Protein AF-A0A955UIT3-F1 (afdb_monomer)

Mean predicted aligned error: 14.98 Å

pLDDT: mean 85.47, std 18.58, range [24.91, 98.5]

Radius of gyration: 27.21 Å; Cα contacts (8 Å, |Δi|>4): 1061; chains: 1; bounding box: 84×88×67 Å

Nearest PDB structures (foldseek):
  2w7s-assembly4_D  TM=6.596E-01  e=2.887E-06  Staphylococcus aureus
  8dk8-assembly1_B  TM=4.999E-01  e=4.054E-04  Severe acute respiratory syndrome coronavirus 2
  7d3c-assembly1_B  TM=5.527E-01  e=1.127E-03  Middle East respiratory syndrome-related coronavirus
  8jop-assembly1_A-2  TM=5.205E-01  e=1.880E-03  Severe acute respiratory syndrome coronavirus 2
  4wme-assembly2_C  TM=5.350E-01  e=2.799E-03  Middle East respiratory syndrome-related coronavirus

Foldseek 3Di:
DDDDDDDDDDDDDDDDDPDDDADDDDDWDFAAKWWDADLPLDIWWALDPPPDDPLVVQVVQQWKDWPLETWGAAAFFKIKFFQNVDDDQPTWIAGCGHQQHGIWGFDDKDADPQARIMMTGTDGTGPDGFAADLDPPQAQFKWKWKAFAFYFDAFDDDPNHTFFTAGDGGPRRMTIAIFHFNAAGPRQKIKGWDASPTDRGHMAHHRHHGNIFIWGADPVRNIHTFFTFTHKFDFWAQDPVLDGDQDTGDTAGNACASIWGDGPPDTDHHHHDPHGPTIMTMGNGCNSCVVVVCVVPVRDDPQVQPQPDRLSRALQSQFRDVVSAQQAAQAPGRDGPSHHLLQRACNQLSRNYNYLLSLVLLACVQVVHDNPRSRRVQSQDFQQPPDRHNVSSVQSHCRNVVHRDPRGHRNGPRRDD

Solvent-accessible surface area (backbone atoms only — not comparable to full-atom values): 22171 Å² total; per-residue (Å²): 143,83,83,84,83,81,81,82,82,78,83,77,80,81,75,84,77,86,71,82,80,87,78,74,86,87,83,90,53,75,36,24,13,44,24,46,41,93,83,53,97,55,62,41,65,48,63,63,77,81,90,56,54,73,65,52,45,53,57,57,36,43,56,27,37,38,87,78,28,26,18,35,33,59,44,52,44,35,32,40,28,39,41,84,76,64,87,55,77,84,46,48,43,33,29,95,46,54,80,52,56,46,73,32,47,44,76,49,72,48,73,46,95,71,46,47,45,21,43,34,33,42,55,72,71,45,73,60,53,47,49,70,25,62,65,90,69,57,65,70,37,62,26,46,36,37,27,22,22,7,46,59,65,45,80,37,64,53,102,83,42,81,30,37,30,24,41,36,72,51,81,68,54,56,31,55,23,28,31,49,27,74,38,73,52,92,56,45,26,35,30,24,51,29,51,87,84,55,50,82,40,18,32,43,35,23,50,34,8,34,6,12,43,26,32,30,63,50,99,86,64,52,66,17,38,41,24,29,28,43,31,38,61,62,36,33,24,58,43,103,83,62,45,79,69,72,68,65,44,65,53,37,26,29,24,48,46,56,33,25,40,39,57,81,97,68,55,42,76,35,71,70,56,103,59,72,46,52,28,36,29,30,20,32,28,31,31,80,39,36,80,54,50,51,70,71,47,74,66,72,59,50,38,75,57,66,53,82,51,33,45,93,79,38,44,32,59,52,34,66,60,72,74,69,52,46,49,5,32,78,9,97,38,73,58,63,73,71,50,13,31,72,17,32,41,32,22,18,60,61,73,18,40,22,20,65,65,27,18,50,31,40,41,24,48,61,67,76,39,93,38,96,56,60,68,33,74,51,11,34,22,18,64,57,84,87,60,67,28,63,62,28,24,46,42,36,42,35,29,38,70,78,48,64,45,96,60,52,47,72,49,4,63,21,54,41,136

Secondary structure (DSSP, 8-state):
--PPPPPPPP------------------------EE-TTSS-EE-B-S-TT--HHHHHHHHT-EEETTEEEEE-SSSEEEEEGGG---TT-EEEESSSTT-EEEEEEEEEE-TTSSEEEEEEES--S--PPB--SS--TTSEEEEEE-SPPEEEEEEETTEEEEEEE----S--EEEEEEEEEEETTTEEEEE--TT--TTEE--TTT-TT-EEEEE-TT--EEEEEEEEEES--EE--TTSS--S--B-EEES--TTSEESSTTS-EE----SS----EEEEEESGGGHHHHHHHS------SSSSSS-TTT-S-TTS--SS-----EESS--S--SS-TTT-TT--SSSSEESHHHHHHHHHHTTT---TT---GGGG-SSSSSS--TTHHHHHHHHTTT---TT-SS-STTS--

Sequence (417 aa):
MRRIPSIPKARRRSAAAIGLIAIGLTCSLPSTAILQTDGSPAAARVTTTSGLSTSELEAYELQGRFRGFLGTPIDPTHFLTAQHVGISASDTISFSQGPNLGTYAILGWYDDPGSDLRIVEIDGTFSAWAALNAAPDEIGKVATIFGRGGSPSGPVSVGGELKGWTAAAPDGAISWGRNVIAGTSSGNQIYARFERNGLPTEAGLSNGDSGGAWFVEDALGVTRLAGLSFSVTGPFQFDASGNPDGNVFRAVLYDIGGLWFGYPGNEIFIPENPVDVNGVGIASRVSDRIAWIESVVPISATDLDGDGIPDDQDNCPFVANASQSDNGGLGFTTLPDGIGDACQCGDVTGEGQVNDTDAAFIKRWALGLPAPLFLVPNNCDVSGEGVCNGTDGTLIRHAAAGAPPILFGQYCRNATP

Structure (mmCIF, N/CA/C/O backbone):
data_AF-A0A955UIT3-F1
#
_entry.id   AF-A0A955UIT3-F1
#
loop_
_atom_site.group_PDB
_atom_site.id
_atom_site.type_symbol
_atom_site.label_atom_id
_atom_site.label_alt_id
_atom_site.label_comp_id
_atom_site.label_asym_id
_atom_site.label_entity_id
_atom_site.label_seq_id
_atom_site.pdbx_PDB_ins_code
_atom_site.Cartn_x
_atom_site.Cartn_y
_atom_site.Cartn_z
_atom_site.occupancy
_atom_site.B_iso_or_equiv
_atom_site.auth_seq_id
_atom_site.auth_comp_id
_atom_site.auth_asym_id
_atom_site.auth_atom_id
_atom_site.pdbx_PDB_model_num
ATOM 1 N N . MET A 1 1 ? 44.107 -68.418 -11.282 1.00 45.81 1 MET A N 1
ATOM 2 C CA . MET A 1 1 ? 43.315 -67.437 -12.063 1.00 45.81 1 MET A CA 1
ATOM 3 C C . MET A 1 1 ? 41.845 -67.548 -11.681 1.00 45.81 1 MET A C 1
ATOM 5 O O . MET A 1 1 ? 41.354 -68.668 -11.671 1.00 45.81 1 MET A O 1
ATOM 9 N N . ARG A 1 2 ? 41.156 -66.428 -11.425 1.00 31.23 2 ARG A N 1
ATOM 10 C CA . ARG A 1 2 ? 39.708 -66.197 -11.652 1.00 31.23 2 ARG A CA 1
ATOM 11 C C . ARG A 1 2 ? 39.436 -64.719 -11.338 1.00 31.23 2 ARG A C 1
ATOM 13 O O . ARG A 1 2 ? 39.629 -64.304 -10.203 1.00 31.23 2 ARG A O 1
ATOM 20 N N . ARG A 1 3 ? 39.092 -63.909 -12.347 1.00 31.58 3 ARG A N 1
ATOM 21 C CA . ARG A 1 3 ? 38.709 -62.497 -12.148 1.00 31.58 3 ARG A CA 1
ATOM 22 C C . ARG A 1 3 ? 37.230 -62.435 -11.765 1.00 31.58 3 ARG A C 1
ATOM 24 O O . ARG A 1 3 ? 36.428 -63.148 -12.362 1.00 31.58 3 ARG A O 1
ATOM 31 N N . ILE A 1 4 ? 36.883 -61.578 -10.809 1.00 35.53 4 ILE A N 1
ATOM 32 C CA . ILE A 1 4 ? 35.488 -61.261 -10.476 1.00 35.53 4 ILE A CA 1
ATOM 33 C C . ILE A 1 4 ? 34.957 -60.289 -11.553 1.00 35.53 4 ILE A C 1
ATOM 35 O O . ILE A 1 4 ? 35.655 -59.317 -11.852 1.00 35.53 4 ILE A O 1
ATOM 39 N N . PRO A 1 5 ? 33.779 -60.520 -12.167 1.00 34.69 5 PRO A N 1
ATOM 40 C CA . PRO A 1 5 ? 33.203 -59.588 -13.140 1.00 34.69 5 PRO A CA 1
ATOM 41 C C . PRO A 1 5 ? 32.730 -58.285 -12.479 1.00 34.69 5 PRO A C 1
ATOM 43 O O . PRO A 1 5 ? 32.080 -58.316 -11.437 1.00 34.69 5 PRO A O 1
ATOM 46 N N . SER A 1 6 ? 33.006 -57.135 -13.097 1.00 32.06 6 SER A N 1
ATOM 47 C CA . SER A 1 6 ? 32.504 -55.837 -12.629 1.00 32.06 6 SER A CA 1
ATOM 48 C C . SER A 1 6 ? 31.074 -55.576 -13.108 1.00 32.06 6 SER A C 1
ATOM 50 O O . SER A 1 6 ? 30.807 -55.622 -14.309 1.00 32.06 6 SER A O 1
ATOM 52 N N . ILE A 1 7 ? 30.179 -55.241 -12.177 1.00 34.66 7 ILE A N 1
ATOM 53 C CA . ILE A 1 7 ? 28.776 -54.898 -12.453 1.00 34.66 7 ILE A CA 1
ATOM 54 C C . ILE A 1 7 ? 28.701 -53.585 -13.267 1.00 34.66 7 ILE A C 1
ATOM 56 O O . ILE A 1 7 ? 29.354 -52.608 -12.885 1.00 34.66 7 ILE A O 1
ATOM 60 N N . PRO A 1 8 ? 27.904 -53.504 -14.352 1.00 31.45 8 PRO A N 1
ATOM 61 C CA . PRO A 1 8 ? 27.719 -52.258 -15.096 1.00 31.45 8 PRO A CA 1
ATOM 62 C C . PRO A 1 8 ? 26.999 -51.192 -14.257 1.00 31.45 8 PRO A C 1
ATOM 64 O O . PRO A 1 8 ? 25.908 -51.431 -13.739 1.00 31.45 8 PRO A O 1
ATOM 67 N N . LYS A 1 9 ? 27.562 -49.980 -14.164 1.00 30.00 9 LYS A N 1
ATOM 68 C CA . LYS A 1 9 ? 26.848 -48.831 -13.584 1.00 30.00 9 LYS A CA 1
ATOM 69 C C . LYS A 1 9 ? 25.725 -48.395 -14.529 1.00 30.00 9 LYS A C 1
ATOM 71 O O . LYS A 1 9 ? 25.992 -47.976 -15.654 1.00 30.00 9 LYS A O 1
ATOM 76 N N . ALA A 1 10 ? 24.479 -48.451 -14.062 1.00 30.36 10 ALA A N 1
ATOM 77 C CA . ALA A 1 10 ? 23.336 -47.939 -14.811 1.00 30.36 10 ALA A CA 1
ATOM 78 C C . ALA A 1 10 ? 23.467 -46.421 -15.042 1.00 30.36 10 ALA A C 1
ATOM 80 O O . ALA A 1 10 ? 23.695 -45.658 -14.101 1.00 30.36 10 ALA A O 1
ATOM 81 N N . ARG A 1 11 ? 23.286 -45.971 -16.291 1.00 30.61 11 ARG A N 1
ATOM 82 C CA . ARG A 1 11 ? 23.167 -44.541 -16.613 1.00 30.61 11 ARG A CA 1
ATOM 83 C C . ARG A 1 11 ? 21.851 -44.010 -16.038 1.00 30.61 11 ARG A C 1
ATOM 85 O O . ARG A 1 11 ? 20.801 -44.190 -16.653 1.00 30.61 11 ARG A O 1
ATOM 92 N N . ARG A 1 12 ? 21.900 -43.327 -14.889 1.00 30.67 12 ARG A N 1
ATOM 93 C CA . ARG A 1 12 ? 20.794 -42.451 -14.473 1.00 30.67 12 ARG A CA 1
ATOM 94 C C . ARG A 1 12 ? 20.631 -41.366 -15.541 1.00 30.67 12 ARG A C 1
ATOM 96 O O . ARG A 1 12 ? 21.596 -40.679 -15.864 1.00 30.67 12 ARG A O 1
ATOM 103 N N . ARG A 1 13 ? 19.426 -41.233 -16.098 1.00 28.75 13 ARG A N 1
ATOM 104 C CA . ARG A 1 13 ? 19.046 -40.045 -16.868 1.00 28.75 13 ARG A CA 1
ATOM 105 C C . ARG A 1 13 ? 18.849 -38.918 -15.859 1.00 28.75 13 ARG A C 1
ATOM 107 O O . ARG A 1 13 ? 17.966 -39.031 -15.013 1.00 28.75 13 ARG A O 1
ATOM 114 N N . SER A 1 14 ? 19.668 -37.875 -15.922 1.00 27.72 14 SER A N 1
ATOM 115 C CA . SER A 1 14 ? 19.418 -36.659 -15.149 1.00 27.72 14 SER A CA 1
ATOM 116 C C . SER A 1 14 ? 18.190 -35.968 -15.734 1.00 27.72 14 SER A C 1
ATOM 118 O O . SER A 1 14 ? 18.258 -35.438 -16.840 1.00 27.72 14 SER A O 1
ATOM 120 N N . ALA A 1 15 ? 17.070 -35.993 -15.013 1.00 27.03 15 ALA A N 1
ATOM 121 C CA . ALA A 1 15 ? 16.035 -34.993 -15.226 1.00 27.03 15 ALA A CA 1
ATOM 122 C C . ALA A 1 15 ? 16.621 -33.638 -14.808 1.00 27.03 15 ALA A C 1
ATOM 124 O O . ALA A 1 15 ? 17.244 -33.543 -13.748 1.00 27.03 15 ALA A O 1
ATOM 125 N N . ALA A 1 16 ? 16.471 -32.615 -15.647 1.00 26.30 16 ALA A N 1
ATOM 126 C CA . ALA A 1 16 ? 16.872 -31.264 -15.285 1.00 26.30 16 ALA A CA 1
ATOM 127 C C . ALA A 1 16 ? 15.879 -30.735 -14.243 1.00 26.30 16 ALA A C 1
ATOM 129 O O . ALA A 1 16 ? 14.728 -30.451 -14.569 1.00 26.30 16 ALA A O 1
ATOM 130 N N . ALA A 1 17 ? 16.310 -30.648 -12.986 1.00 24.91 17 ALA A N 1
ATOM 131 C CA . ALA A 1 17 ? 15.559 -29.924 -11.974 1.00 24.91 17 ALA A CA 1
ATOM 132 C C . ALA A 1 17 ? 15.659 -28.428 -12.296 1.00 24.91 17 ALA A C 1
ATOM 134 O O . ALA A 1 17 ? 16.761 -27.878 -12.323 1.00 24.91 17 ALA A O 1
ATOM 135 N N . ILE A 1 18 ? 14.519 -27.789 -12.556 1.00 30.27 18 ILE A N 1
ATOM 136 C CA . ILE A 1 18 ? 14.430 -26.334 -12.685 1.00 30.27 18 ILE A CA 1
ATOM 137 C C . ILE A 1 18 ? 14.607 -25.770 -11.274 1.00 30.27 18 ILE A C 1
ATOM 139 O O . ILE A 1 18 ? 13.685 -25.799 -10.463 1.00 30.27 18 ILE A O 1
ATOM 143 N N . GLY A 1 19 ? 15.828 -25.352 -10.949 1.00 25.50 19 GLY A N 1
ATOM 144 C CA . GLY A 1 19 ? 16.129 -24.728 -9.668 1.00 25.50 19 GLY A CA 1
ATOM 145 C C . GLY A 1 19 ? 15.655 -23.281 -9.662 1.00 25.50 19 GLY A C 1
ATOM 146 O O . GLY A 1 19 ? 16.046 -22.514 -10.539 1.00 25.50 19 GLY A O 1
ATOM 147 N N . LEU A 1 20 ? 14.862 -22.897 -8.657 1.00 29.73 20 LEU A N 1
ATOM 148 C CA . LEU A 1 20 ? 14.665 -21.485 -8.339 1.00 29.73 20 LEU A CA 1
ATOM 149 C C . LEU A 1 20 ? 16.032 -20.895 -7.974 1.00 29.73 20 LEU A C 1
ATOM 151 O O . LEU A 1 20 ? 16.662 -21.331 -7.008 1.00 29.73 20 LEU A O 1
ATOM 155 N N . ILE A 1 21 ? 16.493 -19.913 -8.746 1.00 31.11 21 ILE A N 1
ATOM 156 C CA . ILE A 1 21 ? 17.706 -19.166 -8.422 1.00 31.11 21 ILE A CA 1
ATOM 157 C C . ILE A 1 21 ? 17.301 -18.041 -7.470 1.00 31.11 21 ILE A C 1
ATOM 159 O O . ILE A 1 21 ? 16.794 -17.008 -7.898 1.00 31.11 21 ILE A O 1
ATOM 163 N N . ALA A 1 22 ? 17.522 -18.243 -6.172 1.00 32.34 22 ALA A N 1
ATOM 164 C CA . ALA A 1 22 ? 17.481 -17.150 -5.209 1.00 32.34 22 ALA A CA 1
ATOM 165 C C . ALA A 1 22 ? 18.690 -16.232 -5.457 1.00 32.34 22 ALA A C 1
ATOM 167 O O . ALA A 1 22 ? 19.835 -16.670 -5.327 1.00 32.34 22 ALA A O 1
ATOM 168 N N . ILE A 1 23 ? 18.438 -14.976 -5.831 1.00 38.25 23 ILE A N 1
ATOM 169 C CA . ILE A 1 23 ? 19.470 -13.958 -6.064 1.00 38.25 23 ILE A CA 1
ATOM 170 C C . ILE A 1 23 ? 19.382 -12.927 -4.941 1.00 38.25 23 ILE A C 1
ATOM 172 O O . ILE A 1 23 ? 18.354 -12.281 -4.761 1.00 38.25 23 ILE A O 1
ATOM 176 N N . GLY A 1 24 ? 20.466 -12.791 -4.178 1.00 27.88 24 GLY A N 1
ATOM 177 C CA . GLY A 1 24 ? 20.581 -11.783 -3.130 1.00 27.88 24 GLY A CA 1
ATOM 178 C C . GLY A 1 24 ? 21.009 -10.409 -3.656 1.00 27.88 24 GLY A C 1
ATOM 179 O O . GLY A 1 24 ? 21.636 -10.297 -4.706 1.00 27.88 24 GLY A O 1
ATOM 180 N N . LEU A 1 25 ? 20.675 -9.396 -2.853 1.00 36.09 25 LEU A N 1
ATOM 181 C CA . LEU A 1 25 ? 21.198 -8.022 -2.769 1.00 36.09 25 LEU A CA 1
ATOM 182 C C . LEU A 1 25 ? 22.601 -7.787 -3.402 1.00 36.09 25 LEU A C 1
ATOM 184 O O . LEU A 1 25 ? 23.486 -8.626 -3.269 1.00 36.09 25 LEU A O 1
ATOM 188 N N . THR A 1 26 ? 22.923 -6.634 -4.011 1.00 32.22 26 THR A N 1
ATOM 189 C CA . THR A 1 26 ? 22.375 -5.266 -3.833 1.00 32.22 26 THR A CA 1
ATOM 190 C C . THR A 1 26 ? 22.353 -4.425 -5.125 1.00 32.22 26 THR A C 1
ATOM 192 O O . THR A 1 26 ? 23.391 -4.295 -5.772 1.00 32.22 26 THR A O 1
ATOM 195 N N . CYS A 1 27 ? 21.257 -3.696 -5.383 1.00 30.47 27 CYS A N 1
ATOM 196 C CA . CYS A 1 27 ? 21.282 -2.290 -5.838 1.00 30.47 27 CYS A CA 1
ATOM 197 C C . CYS A 1 27 ? 19.869 -1.681 -5.707 1.00 30.47 27 CYS A C 1
ATOM 199 O O . CYS A 1 27 ? 19.047 -1.810 -6.612 1.00 30.47 27 CYS A O 1
ATOM 201 N N . SER A 1 28 ? 19.556 -1.070 -4.562 1.00 38.94 28 SER A N 1
ATOM 202 C CA . SER A 1 28 ? 18.272 -0.398 -4.336 1.00 38.94 28 SER A CA 1
ATOM 203 C C . SER A 1 28 ? 18.247 0.971 -5.019 1.00 38.94 28 SER A C 1
ATOM 205 O O . SER A 1 28 ? 18.964 1.897 -4.649 1.00 38.94 28 SER A O 1
ATOM 207 N N . LEU A 1 29 ? 17.397 1.089 -6.031 1.00 41.16 29 LEU A N 1
ATOM 208 C CA . LEU A 1 29 ? 17.041 2.328 -6.714 1.00 41.16 29 LEU A CA 1
ATOM 209 C C . LEU A 1 29 ? 15.516 2.336 -6.873 1.00 41.16 29 LEU A C 1
ATOM 211 O O . LEU A 1 29 ? 14.935 1.249 -6.908 1.00 41.16 29 LEU A O 1
ATOM 215 N N . PRO A 1 30 ? 14.873 3.513 -7.009 1.00 32.91 30 PRO A N 1
ATOM 216 C CA . PRO A 1 30 ? 13.426 3.596 -7.192 1.00 32.91 30 PRO A CA 1
ATOM 217 C C . PRO A 1 30 ? 12.943 2.618 -8.270 1.00 32.91 30 PRO A C 1
ATOM 219 O O . PRO A 1 30 ? 13.617 2.445 -9.285 1.00 32.91 30 PRO A O 1
ATOM 222 N N . SER A 1 31 ? 11.802 1.985 -7.999 1.00 30.28 31 SER A N 1
ATOM 223 C CA . SER A 1 31 ? 11.052 0.935 -8.727 1.00 30.28 31 SER A CA 1
ATOM 224 C C . SER A 1 31 ? 10.726 1.234 -10.228 1.00 30.28 31 SER A C 1
ATOM 226 O O . SER A 1 31 ? 11.572 1.716 -10.977 1.00 30.28 31 SER A O 1
ATOM 228 N N . THR A 1 32 ? 9.476 1.043 -10.681 1.00 39.91 32 THR A N 1
ATOM 229 C CA . THR A 1 32 ? 8.686 2.051 -11.436 1.00 39.91 32 THR A CA 1
ATOM 230 C C . THR A 1 32 ? 7.375 1.256 -12.010 1.00 39.91 32 THR A C 1
ATOM 232 O O . THR A 1 32 ? 7.246 0.100 -11.616 1.00 39.91 32 THR A O 1
ATOM 235 N N . ALA A 1 33 ? 6.455 1.691 -12.950 1.00 32.81 33 ALA A N 1
ATOM 236 C CA . ALA A 1 33 ? 5.112 1.157 -13.508 1.00 32.81 33 ALA A CA 1
ATOM 237 C C . ALA A 1 33 ? 4.796 1.589 -14.946 1.00 32.81 33 ALA A C 1
ATOM 239 O O . ALA A 1 33 ? 5.217 2.668 -15.357 1.00 32.81 33 ALA A O 1
ATOM 240 N N . ILE A 1 34 ? 3.820 0.859 -15.529 1.00 35.78 34 ILE A N 1
ATOM 241 C CA . ILE A 1 34 ? 2.731 1.264 -16.443 1.00 35.78 34 ILE A CA 1
ATOM 242 C C . ILE A 1 34 ? 1.430 0.489 -16.070 1.00 35.78 34 ILE A C 1
ATOM 244 O O . ILE A 1 34 ? 1.558 -0.495 -15.345 1.00 35.78 34 ILE A O 1
ATOM 248 N N . LEU A 1 35 ? 0.218 0.892 -16.512 1.00 43.88 35 LEU A N 1
ATOM 249 C CA . LEU A 1 35 ? -1.001 0.049 -16.440 1.00 43.88 35 LEU A CA 1
ATOM 250 C C . LEU A 1 35 ? -1.435 -0.485 -17.817 1.00 43.88 35 LEU A C 1
ATOM 252 O O . LEU A 1 35 ? -1.287 0.222 -18.816 1.00 43.88 35 LEU A O 1
ATOM 256 N N . GLN A 1 36 ? -2.078 -1.658 -17.866 1.00 31.53 36 GLN A N 1
ATOM 257 C CA . GLN A 1 36 ? -2.800 -2.155 -19.052 1.00 31.53 36 GLN A CA 1
ATOM 258 C C . GLN A 1 36 ? -4.328 -2.099 -18.844 1.00 31.53 36 GLN A C 1
ATOM 260 O O . GLN A 1 36 ? -4.830 -2.389 -17.758 1.00 31.53 36 GLN A O 1
ATOM 265 N N . THR A 1 37 ? -5.084 -1.751 -19.893 1.00 33.72 37 THR A N 1
ATOM 266 C CA . THR A 1 37 ? -6.559 -1.776 -19.898 1.00 33.72 37 THR A CA 1
ATOM 267 C C . THR A 1 37 ? -7.112 -2.733 -20.955 1.00 33.72 37 THR A C 1
ATOM 269 O O . THR A 1 37 ? -6.566 -2.833 -22.048 1.00 33.72 37 THR A O 1
ATOM 272 N N . ASP A 1 38 ? -8.203 -3.425 -20.605 1.00 33.69 38 ASP A N 1
ATOM 273 C CA . ASP A 1 38 ? -9.206 -4.088 -21.470 1.00 33.69 38 ASP A CA 1
ATOM 274 C C . ASP A 1 38 ? -8.770 -5.028 -22.622 1.00 33.69 38 ASP A C 1
ATOM 276 O O . ASP A 1 38 ? -9.618 -5.505 -23.376 1.00 33.69 38 ASP A O 1
ATOM 280 N N . GLY A 1 39 ? -7.487 -5.378 -22.733 1.00 39.22 39 GLY A N 1
ATOM 281 C CA . GLY A 1 39 ? -6.974 -6.233 -23.814 1.00 39.22 39 GLY A CA 1
ATOM 282 C C . GLY A 1 39 ? -6.672 -5.471 -25.110 1.00 39.22 39 GLY A C 1
ATOM 283 O O . GLY A 1 39 ? -6.222 -6.069 -26.090 1.00 39.22 39 GLY A O 1
ATOM 284 N N . SER A 1 40 ? -6.850 -4.149 -25.115 1.00 31.28 40 SER A N 1
ATOM 285 C CA . SER A 1 40 ? -6.264 -3.262 -26.117 1.00 31.28 40 SER A CA 1
ATOM 286 C C . SER A 1 40 ? -4.762 -3.062 -25.838 1.00 31.28 40 SER A C 1
ATOM 288 O O . SER A 1 40 ? -4.367 -2.946 -24.679 1.00 31.28 40 SER A O 1
ATOM 290 N N . PRO A 1 41 ? -3.890 -2.906 -26.856 1.00 44.88 41 PRO A N 1
ATOM 291 C CA . PRO A 1 41 ? -2.457 -2.625 -26.663 1.00 44.88 41 PRO A CA 1
ATOM 292 C C . PRO A 1 41 ? -2.179 -1.162 -26.244 1.00 44.88 41 PRO A C 1
ATOM 294 O O . PRO A 1 41 ? -1.123 -0.603 -26.546 1.00 44.88 41 PRO A O 1
ATOM 297 N N . ALA A 1 42 ? -3.143 -0.521 -25.583 1.00 51.88 42 ALA A N 1
ATOM 298 C CA . ALA A 1 42 ? -3.089 0.853 -25.117 1.00 51.88 42 ALA A CA 1
ATOM 299 C C . ALA A 1 42 ? -2.829 0.858 -23.609 1.00 51.88 42 ALA A C 1
ATOM 301 O O . ALA A 1 42 ? -3.745 0.761 -22.798 1.00 51.88 42 ALA A O 1
ATOM 302 N N . ALA A 1 43 ? -1.558 0.969 -23.240 1.00 65.50 43 ALA A N 1
ATOM 303 C CA . ALA A 1 43 ? -1.179 1.215 -21.863 1.00 65.50 43 ALA A CA 1
ATOM 304 C C . ALA A 1 43 ? -1.662 2.593 -21.383 1.00 65.50 43 ALA A C 1
ATOM 306 O O . ALA A 1 43 ? -1.530 3.594 -22.094 1.00 65.50 43 ALA A O 1
ATOM 307 N N . ALA A 1 44 ? -2.158 2.653 -20.150 1.00 73.12 44 ALA A N 1
ATOM 308 C CA . ALA A 1 44 ? -2.697 3.856 -19.527 1.00 73.12 44 ALA A CA 1
ATOM 309 C C . ALA A 1 44 ? -2.051 4.120 -18.155 1.00 73.12 44 ALA A C 1
ATOM 311 O O . ALA A 1 44 ? -1.300 3.306 -17.621 1.00 73.12 44 ALA A O 1
ATOM 312 N N . ARG A 1 45 ? -2.356 5.281 -17.570 1.00 86.44 45 ARG A N 1
ATOM 313 C CA . ARG A 1 45 ? -2.132 5.570 -16.149 1.00 86.44 45 ARG A CA 1
ATOM 314 C C . ARG A 1 45 ? -3.390 6.232 -15.596 1.00 86.44 45 ARG A C 1
ATOM 316 O O . ARG A 1 45 ? -3.764 7.311 -16.048 1.00 86.44 45 ARG A O 1
ATOM 323 N N . VAL A 1 46 ? -4.049 5.571 -14.650 1.00 89.56 46 VAL A N 1
ATOM 324 C CA . VAL A 1 46 ? -5.293 6.038 -14.038 1.00 89.56 46 VAL A CA 1
ATOM 325 C C . VAL A 1 46 ? -4.943 6.941 -12.863 1.00 89.56 46 VAL A C 1
ATOM 327 O O . VAL A 1 46 ? -4.419 6.488 -11.851 1.00 89.56 46 VAL A O 1
ATOM 330 N N . THR A 1 47 ? -5.218 8.234 -13.027 1.00 91.50 47 THR A N 1
ATOM 331 C CA . THR A 1 47 ? -5.082 9.281 -11.997 1.00 91.50 47 THR A CA 1
ATOM 332 C C . THR A 1 47 ? -6.438 9.766 -11.471 1.00 91.50 47 THR A C 1
ATOM 334 O O . THR A 1 47 ? -6.513 10.640 -10.612 1.00 91.50 47 THR A O 1
ATOM 337 N N . THR A 1 48 ? -7.535 9.210 -11.992 1.00 91.69 48 THR A N 1
ATOM 338 C CA . THR A 1 48 ? -8.901 9.458 -11.525 1.00 91.69 48 THR A CA 1
ATOM 339 C C . THR A 1 48 ? -9.280 8.455 -10.445 1.00 91.69 48 THR A C 1
ATOM 341 O O . THR A 1 48 ? -9.065 7.261 -10.621 1.00 91.69 48 THR A O 1
ATOM 344 N N . THR A 1 49 ? -9.964 8.896 -9.395 1.00 93.00 49 THR A N 1
ATOM 345 C CA . THR A 1 49 ? -10.512 8.021 -8.342 1.00 93.00 49 THR A CA 1
ATOM 346 C C . THR A 1 49 ? -11.725 7.181 -8.782 1.00 93.00 49 THR A C 1
ATOM 348 O O . THR A 1 49 ? -12.209 6.338 -8.033 1.00 93.00 49 THR A O 1
ATOM 351 N N . SER A 1 50 ? -12.230 7.376 -10.005 1.00 92.62 50 SER A N 1
ATOM 352 C CA . SER A 1 50 ? -13.322 6.572 -10.565 1.00 92.62 50 SER A CA 1
ATOM 353 C C . SER A 1 50 ? -12.874 5.125 -10.792 1.00 92.62 50 SER A C 1
ATOM 355 O O . SER A 1 50 ? -11.917 4.889 -11.526 1.00 92.62 50 SER A O 1
ATOM 357 N N . GLY A 1 51 ? -13.579 4.170 -10.179 1.00 89.62 51 GLY A N 1
ATOM 358 C CA . GLY A 1 51 ? -13.237 2.743 -10.219 1.00 89.62 51 GLY A CA 1
ATOM 359 C C . GLY A 1 51 ? -12.597 2.199 -8.937 1.00 89.62 51 GLY A C 1
ATOM 360 O O . GLY A 1 51 ? -12.293 1.007 -8.901 1.00 89.62 51 GLY A O 1
ATOM 361 N N . LEU A 1 52 ? -12.423 3.039 -7.910 1.00 91.25 52 LEU A N 1
ATOM 362 C CA . LEU A 1 52 ? -12.116 2.642 -6.531 1.00 91.25 52 LEU A CA 1
ATOM 363 C C . LEU A 1 52 ? -13.405 2.362 -5.727 1.00 91.25 52 LEU A C 1
ATOM 365 O O . LEU A 1 52 ? -14.442 2.984 -5.982 1.00 91.25 52 LEU A O 1
ATOM 369 N N . SER A 1 53 ? -13.334 1.439 -4.767 1.00 92.50 53 SER A N 1
ATOM 370 C CA . SER A 1 53 ? -14.325 1.222 -3.703 1.00 92.50 53 SER A CA 1
ATOM 371 C C . SER A 1 53 ? -14.269 2.339 -2.646 1.00 92.50 53 SER A C 1
ATOM 373 O O . SER A 1 53 ? -13.374 3.181 -2.670 1.00 92.50 53 SER A O 1
ATOM 375 N N . THR A 1 54 ? -15.188 2.339 -1.675 1.00 92.12 54 THR A N 1
ATOM 376 C CA . THR A 1 54 ? -15.121 3.255 -0.519 1.00 92.12 54 THR A CA 1
ATOM 377 C C . THR A 1 54 ? -13.816 3.091 0.271 1.00 92.12 54 THR A C 1
ATOM 379 O O . THR A 1 54 ? -13.123 4.075 0.508 1.00 92.12 54 THR A O 1
ATOM 382 N N . SER A 1 55 ? -13.435 1.852 0.595 1.00 89.25 55 SER A N 1
ATOM 383 C CA . SER A 1 55 ? -12.221 1.542 1.361 1.00 89.25 55 SER A CA 1
ATOM 384 C C . SER A 1 55 ? -10.932 1.892 0.601 1.00 89.25 55 SER A C 1
ATOM 386 O O . SER A 1 55 ? -9.955 2.368 1.177 1.00 89.25 55 SER A O 1
ATOM 388 N N . GLU A 1 56 ? -10.933 1.754 -0.726 1.00 94.62 56 GLU A N 1
ATOM 389 C CA . GLU A 1 56 ? -9.809 2.172 -1.566 1.00 94.62 56 GLU A CA 1
ATOM 390 C C . GLU A 1 56 ? -9.738 3.694 -1.774 1.00 94.62 56 GLU A C 1
ATOM 392 O O . GLU A 1 56 ? -8.649 4.229 -1.991 1.00 94.62 56 GLU A O 1
ATOM 397 N N . LEU A 1 57 ? -10.868 4.409 -1.714 1.00 95.69 57 LEU A N 1
ATOM 398 C CA . LEU A 1 57 ? -10.892 5.877 -1.702 1.00 95.69 57 LEU A CA 1
ATOM 399 C C . LEU A 1 57 ? -10.274 6.415 -0.407 1.00 95.69 57 LEU A C 1
ATOM 401 O O . LEU A 1 57 ? -9.462 7.336 -0.462 1.00 95.69 57 LEU A O 1
ATOM 405 N N . GLU A 1 58 ? -10.588 5.801 0.732 1.00 93.69 58 GLU A N 1
ATOM 406 C CA . GLU A 1 58 ? -9.967 6.106 2.026 1.00 93.69 58 GLU A CA 1
ATOM 407 C C . GLU A 1 58 ? -8.448 5.840 1.974 1.00 93.69 58 GLU A C 1
ATOM 409 O O . GLU A 1 58 ? -7.646 6.720 2.296 1.00 93.69 58 GLU A O 1
ATOM 414 N N . ALA A 1 59 ? -8.024 4.692 1.432 1.00 96.00 59 ALA A N 1
ATOM 415 C CA . ALA A 1 59 ? -6.609 4.376 1.216 1.00 96.00 59 ALA A CA 1
ATOM 416 C C . ALA A 1 59 ? -5.890 5.353 0.252 1.00 96.00 59 ALA A C 1
ATOM 418 O O . ALA A 1 59 ? -4.723 5.702 0.475 1.00 96.00 59 ALA A O 1
ATOM 419 N N . TYR A 1 60 ? -6.581 5.845 -0.786 1.00 96.81 60 TYR A N 1
ATOM 420 C CA . TYR A 1 60 ? -6.097 6.895 -1.696 1.00 96.81 60 TYR A CA 1
ATOM 421 C C . TYR A 1 60 ? -5.939 8.252 -0.984 1.00 96.81 60 TYR A C 1
ATOM 423 O O . TYR A 1 60 ? -4.992 9.001 -1.245 1.00 96.81 60 TYR A O 1
ATOM 431 N N . GLU A 1 61 ? -6.839 8.587 -0.061 1.00 95.81 61 GLU A N 1
ATOM 432 C CA . GLU A 1 61 ? -6.768 9.817 0.732 1.00 95.81 61 GLU A CA 1
ATOM 433 C C . GLU A 1 61 ? -5.627 9.806 1.765 1.00 95.81 61 GLU A C 1
ATOM 435 O O . GLU A 1 61 ? -5.080 10.864 2.083 1.00 95.81 61 GLU A O 1
ATOM 440 N N . LEU A 1 62 ? -5.172 8.622 2.188 1.00 97.12 62 LEU A N 1
ATOM 441 C CA . LEU A 1 62 ? -3.972 8.436 3.014 1.00 97.12 62 LEU A CA 1
ATOM 442 C C . LEU A 1 62 ? -2.637 8.563 2.243 1.00 97.12 62 LEU A C 1
ATOM 444 O O . LEU A 1 62 ? -1.571 8.518 2.862 1.00 97.12 62 LEU A O 1
ATOM 448 N N . GLN A 1 63 ? -2.654 8.767 0.919 1.00 97.50 63 GLN A N 1
ATOM 449 C CA . GLN A 1 63 ? -1.436 8.881 0.102 1.00 97.50 63 GLN A CA 1
ATOM 450 C C . GLN A 1 63 ? -0.776 10.264 0.212 1.00 97.50 63 GLN A C 1
ATOM 452 O O . GLN A 1 63 ? -1.005 11.171 -0.596 1.00 97.50 63 GLN A O 1
ATOM 457 N N . GLY A 1 64 ? 0.090 10.408 1.216 1.00 97.62 64 GLY A N 1
ATOM 458 C CA . GLY A 1 64 ? 0.863 11.622 1.458 1.00 97.62 64 GLY A CA 1
ATOM 459 C C . GLY A 1 64 ? 2.047 11.762 0.506 1.00 97.62 64 GLY A C 1
ATOM 460 O O . GLY A 1 64 ? 2.799 10.820 0.254 1.00 97.62 64 GLY A O 1
ATOM 461 N N . ARG A 1 65 ? 2.261 12.973 -0.007 1.00 97.19 65 ARG A N 1
ATOM 462 C CA . ARG A 1 65 ? 3.422 13.311 -0.829 1.00 97.19 65 ARG A CA 1
ATOM 463 C C . ARG A 1 65 ? 4.627 13.606 0.060 1.00 97.19 65 ARG A C 1
ATOM 465 O O . ARG A 1 65 ? 4.662 14.635 0.739 1.00 97.19 65 ARG A O 1
ATOM 472 N N . PHE A 1 66 ? 5.655 12.773 -0.065 1.00 96.38 66 PHE A N 1
ATOM 473 C CA . PHE A 1 66 ? 6.985 12.999 0.496 1.00 96.38 66 PHE A CA 1
ATOM 474 C C . PHE A 1 66 ? 7.961 13.331 -0.641 1.00 96.38 66 PHE A C 1
ATOM 476 O O . PHE A 1 66 ? 8.268 12.496 -1.492 1.00 96.38 66 PHE A O 1
ATOM 483 N N . ARG A 1 67 ? 8.446 14.578 -0.694 1.00 93.94 67 ARG A N 1
ATOM 484 C CA . ARG A 1 67 ? 9.374 15.072 -1.737 1.00 93.94 67 ARG A CA 1
ATOM 485 C C . ARG A 1 67 ? 8.771 14.967 -3.158 1.00 93.94 67 ARG A C 1
ATOM 487 O O . ARG A 1 67 ? 7.887 15.753 -3.523 1.00 93.94 67 ARG A O 1
ATOM 494 N N . GLY A 1 68 ? 9.241 14.022 -3.977 1.00 91.00 68 GLY A N 1
ATOM 495 C CA . GLY A 1 68 ? 8.661 13.662 -5.285 1.00 91.00 68 GLY A CA 1
ATOM 496 C C . GLY A 1 68 ? 7.762 12.417 -5.261 1.00 91.00 68 GLY A C 1
ATOM 497 O O . GLY A 1 68 ? 7.066 12.154 -6.238 1.00 91.00 68 GLY A O 1
ATOM 498 N N . PHE A 1 69 ? 7.768 11.700 -4.141 1.00 95.56 69 PHE A N 1
ATOM 499 C CA . PHE A 1 69 ? 7.358 10.311 -3.950 1.00 95.56 69 PHE A CA 1
ATOM 500 C C . PHE A 1 69 ? 6.142 10.205 -3.005 1.00 95.56 69 PHE A C 1
ATOM 502 O O . PHE A 1 69 ? 5.472 11.212 -2.741 1.00 95.56 69 PHE A O 1
ATOM 509 N N . LEU A 1 70 ? 5.846 8.997 -2.512 1.00 97.19 70 LEU A N 1
ATOM 510 C CA . LEU A 1 70 ? 4.736 8.705 -1.601 1.00 97.19 70 LEU A CA 1
ATOM 511 C C . LEU A 1 70 ? 5.183 8.192 -0.223 1.00 97.19 70 LEU A C 1
ATOM 513 O O . LEU A 1 70 ? 6.347 7.871 0.026 1.00 97.19 70 LEU A O 1
ATOM 517 N N . GLY A 1 71 ? 4.204 8.127 0.667 1.00 97.94 71 GLY A N 1
ATOM 518 C CA . GLY A 1 71 ? 4.186 7.363 1.905 1.00 97.94 71 GLY A CA 1
ATOM 519 C C . GLY A 1 71 ? 2.768 7.382 2.476 1.00 97.94 71 GLY A C 1
ATOM 520 O O . GLY A 1 71 ? 1.830 7.856 1.827 1.00 97.94 71 GLY A O 1
ATOM 521 N N . THR A 1 72 ? 2.587 6.863 3.683 1.00 98.12 72 THR A N 1
ATOM 522 C CA . THR A 1 72 ? 1.264 6.708 4.305 1.00 98.12 72 THR A CA 1
ATOM 523 C C . THR A 1 72 ? 1.371 6.876 5.826 1.00 98.12 72 THR A C 1
ATOM 525 O O . THR A 1 72 ? 2.294 6.311 6.416 1.00 98.12 72 THR A O 1
ATOM 528 N N . PRO A 1 73 ? 0.487 7.656 6.483 1.00 97.56 73 PRO A N 1
ATOM 529 C CA . PRO A 1 73 ? 0.410 7.712 7.943 1.00 97.56 73 PRO A CA 1
ATOM 530 C C . PRO A 1 73 ? 0.073 6.346 8.534 1.00 97.56 73 PRO A C 1
ATOM 532 O O . PRO A 1 73 ? -0.770 5.640 7.980 1.00 97.56 73 PRO A O 1
ATOM 535 N N . ILE A 1 74 ? 0.700 5.995 9.653 1.00 94.88 74 ILE A N 1
ATOM 536 C CA . ILE A 1 74 ? 0.515 4.698 10.334 1.00 94.88 74 ILE A CA 1
ATOM 537 C C . ILE A 1 74 ? 0.055 4.828 11.793 1.00 94.88 74 ILE A C 1
ATOM 539 O O . ILE A 1 74 ? -0.382 3.847 12.381 1.00 94.88 74 ILE A O 1
ATOM 543 N N . ASP A 1 75 ? 0.114 6.034 12.357 1.00 90.00 75 ASP A N 1
ATOM 544 C CA . ASP A 1 75 ? -0.481 6.418 13.641 1.00 90.00 75 ASP A CA 1
ATOM 545 C C . ASP A 1 75 ? -0.771 7.950 13.610 1.00 90.00 75 ASP A C 1
ATOM 547 O O . ASP A 1 75 ? -0.643 8.571 12.544 1.00 90.00 75 ASP A O 1
ATOM 551 N N . PRO A 1 76 ? -1.132 8.605 14.734 1.00 90.25 76 PRO A N 1
ATOM 552 C CA . PRO A 1 76 ? -1.338 10.055 14.783 1.00 90.25 76 PRO A CA 1
ATOM 553 C C . PRO A 1 76 ? -0.124 10.944 14.440 1.00 90.25 76 PRO A C 1
ATOM 555 O O . PRO A 1 76 ? -0.333 12.108 14.105 1.00 90.25 76 PRO A O 1
ATOM 558 N N . THR A 1 77 ? 1.125 10.474 14.532 1.00 93.25 77 THR A N 1
ATOM 559 C CA . THR A 1 77 ? 2.351 11.307 14.426 1.00 93.25 77 THR A CA 1
ATOM 560 C C . THR A 1 77 ? 3.447 10.737 13.516 1.00 93.25 77 THR A C 1
ATOM 562 O O . THR A 1 77 ? 4.496 11.362 13.349 1.00 93.25 77 THR A O 1
ATOM 565 N N . HIS A 1 78 ? 3.223 9.578 12.900 1.00 96.62 78 HIS A N 1
ATOM 566 C CA . HIS A 1 78 ? 4.228 8.822 12.165 1.00 96.62 78 HIS A CA 1
ATOM 567 C C . HIS A 1 78 ? 3.773 8.436 10.759 1.00 96.62 78 HIS A C 1
ATOM 569 O O . HIS A 1 78 ? 2.629 8.059 10.500 1.00 96.62 78 HIS A O 1
ATOM 575 N N . PHE A 1 79 ? 4.720 8.513 9.829 1.00 98.06 79 PHE A N 1
ATOM 576 C CA . PHE A 1 79 ? 4.508 8.339 8.400 1.00 98.06 79 PHE A CA 1
ATOM 577 C C . PHE A 1 79 ? 5.514 7.338 7.829 1.00 98.06 79 PHE A C 1
ATOM 579 O O . PHE A 1 79 ? 6.725 7.543 7.923 1.00 98.06 79 PHE A O 1
ATOM 586 N N . LEU A 1 80 ? 5.020 6.255 7.231 1.00 98.44 80 LEU A N 1
ATOM 587 C CA . LEU A 1 80 ? 5.842 5.204 6.638 1.00 98.44 80 LEU A CA 1
ATOM 588 C C . LEU A 1 80 ? 6.157 5.547 5.172 1.00 98.44 80 LEU A C 1
ATOM 590 O O . LEU A 1 80 ? 5.265 5.893 4.396 1.00 98.44 80 LEU A O 1
ATOM 594 N N . THR A 1 81 ? 7.427 5.458 4.778 1.00 98.38 81 THR A N 1
ATOM 595 C CA . THR A 1 81 ? 7.910 5.709 3.407 1.00 98.38 81 THR A CA 1
ATOM 596 C C . THR A 1 81 ? 9.136 4.836 3.083 1.00 98.38 81 THR A C 1
ATOM 598 O O . THR A 1 81 ? 9.578 4.032 3.903 1.00 98.38 81 THR A O 1
ATOM 601 N N . ALA A 1 82 ? 9.685 4.974 1.876 1.00 97.31 82 ALA A N 1
ATOM 602 C CA . ALA A 1 82 ? 10.855 4.237 1.400 1.00 97.31 82 ALA A CA 1
ATOM 603 C C . ALA A 1 82 ? 12.187 4.878 1.849 1.00 97.31 82 ALA A C 1
ATOM 605 O O . ALA A 1 82 ? 12.390 6.095 1.753 1.00 97.31 82 ALA A O 1
ATOM 606 N N . GLN A 1 83 ? 13.138 4.057 2.293 1.00 97.06 83 GLN A N 1
ATOM 607 C CA . GLN A 1 83 ? 14.431 4.495 2.815 1.00 97.06 83 GLN A CA 1
ATOM 608 C C . GLN A 1 83 ? 15.314 5.083 1.701 1.00 97.06 83 GLN A C 1
ATOM 610 O O . GLN A 1 83 ? 15.839 6.195 1.859 1.00 97.06 83 GLN A O 1
ATOM 615 N N . HIS A 1 84 ? 15.436 4.388 0.563 1.00 94.56 84 HIS A N 1
ATOM 616 C CA . HIS A 1 84 ? 16.300 4.764 -0.566 1.00 94.56 84 HIS A CA 1
ATOM 617 C C . HIS A 1 84 ? 15.953 6.110 -1.223 1.00 94.56 84 HIS A C 1
ATOM 619 O O . HIS A 1 84 ? 16.785 6.675 -1.934 1.00 94.56 84 HIS A O 1
ATOM 625 N N . VAL A 1 85 ? 14.751 6.652 -0.989 1.00 93.94 85 VAL A N 1
ATOM 626 C CA . VAL A 1 85 ? 14.366 8.008 -1.427 1.00 93.94 85 VAL A CA 1
ATOM 627 C C . VAL A 1 85 ? 15.282 9.071 -0.802 1.00 93.94 85 VAL A C 1
ATOM 629 O O . VAL A 1 85 ? 15.537 10.115 -1.408 1.00 93.94 85 VAL A O 1
ATOM 632 N N . GLY A 1 86 ? 15.808 8.799 0.395 1.00 95.44 86 GLY A N 1
ATOM 633 C CA . GLY A 1 86 ? 16.576 9.744 1.200 1.00 95.44 86 GLY A CA 1
ATOM 634 C C . GLY A 1 86 ? 15.706 10.842 1.822 1.00 95.44 86 GLY A C 1
ATOM 635 O O . GLY A 1 86 ? 14.621 11.161 1.332 1.00 95.44 86 GLY A O 1
ATOM 636 N N . ILE A 1 87 ? 16.201 11.426 2.910 1.00 97.25 87 ILE A N 1
ATOM 637 C CA . ILE A 1 87 ? 15.468 12.367 3.760 1.00 97.25 87 ILE A CA 1
ATOM 638 C C . ILE A 1 87 ? 16.394 13.471 4.281 1.00 97.25 87 ILE A C 1
ATOM 640 O O . ILE A 1 87 ? 17.601 13.274 4.440 1.00 97.25 87 ILE A O 1
ATOM 644 N N . SER A 1 88 ? 15.814 14.632 4.551 1.00 96.56 88 SER A N 1
ATOM 645 C CA . SER A 1 88 ? 16.410 15.753 5.261 1.00 96.56 88 SER A CA 1
ATOM 646 C C . SER A 1 88 ? 15.402 16.322 6.257 1.00 96.56 88 SER A C 1
ATOM 648 O O . SER A 1 88 ? 14.205 16.333 5.985 1.00 96.56 88 SER A O 1
ATOM 650 N N . ALA A 1 89 ? 15.881 16.902 7.359 1.00 93.38 89 ALA A N 1
ATOM 651 C CA . ALA A 1 89 ? 15.043 17.646 8.306 1.00 93.38 89 ALA A CA 1
ATOM 652 C C . ALA A 1 89 ? 14.412 18.930 7.711 1.00 93.38 89 ALA A C 1
ATOM 654 O O . ALA A 1 89 ? 13.648 19.611 8.386 1.00 93.38 89 ALA A O 1
ATOM 655 N N . SER A 1 90 ? 14.742 19.290 6.461 1.00 96.31 90 SER A N 1
ATOM 656 C CA . SER A 1 90 ? 14.067 20.350 5.699 1.00 96.31 90 SER A CA 1
ATOM 657 C C . SER A 1 90 ? 13.084 19.837 4.638 1.00 96.31 90 SER A C 1
ATOM 659 O O . SER A 1 90 ? 12.494 20.654 3.932 1.00 96.31 90 SER A O 1
ATOM 661 N N . ASP A 1 91 ? 12.953 18.520 4.454 1.00 98.00 91 ASP A N 1
ATOM 662 C CA . ASP A 1 91 ? 11.855 17.957 3.665 1.00 98.00 91 ASP A CA 1
ATOM 663 C C . ASP A 1 91 ? 10.540 18.057 4.465 1.00 98.00 91 ASP A C 1
ATOM 665 O O . ASP A 1 91 ? 10.540 18.213 5.687 1.00 98.00 91 ASP A O 1
ATOM 669 N N . THR A 1 92 ? 9.405 17.966 3.774 1.00 98.00 92 THR A N 1
ATOM 670 C CA . THR A 1 92 ? 8.070 17.967 4.386 1.00 98.00 92 THR A CA 1
ATOM 671 C C . THR A 1 92 ? 7.203 16.851 3.814 1.00 98.00 92 THR A C 1
ATOM 673 O O . THR A 1 92 ? 7.439 16.349 2.707 1.00 98.00 92 THR A O 1
ATOM 676 N N . ILE A 1 93 ? 6.178 16.477 4.577 1.00 98.44 93 ILE A N 1
ATOM 677 C CA . ILE A 1 93 ? 5.103 15.579 4.147 1.00 98.44 93 ILE A CA 1
ATOM 678 C C . ILE A 1 93 ? 3.866 16.439 3.883 1.00 98.44 93 ILE A C 1
ATOM 680 O O . ILE A 1 93 ? 3.541 17.322 4.673 1.00 98.44 93 ILE A O 1
ATOM 684 N N . SER A 1 94 ? 3.188 16.231 2.754 1.00 97.62 94 SER A N 1
ATOM 685 C CA . SER A 1 94 ? 2.076 17.091 2.320 1.00 97.62 94 SER A CA 1
ATOM 686 C C . SER A 1 94 ? 0.927 16.297 1.708 1.00 97.62 94 SER A C 1
ATOM 688 O O . SER A 1 94 ? 1.149 15.338 0.974 1.00 97.62 94 SER A O 1
ATOM 690 N N . PHE A 1 95 ? -0.304 16.723 1.982 1.00 97.81 95 PHE A N 1
ATOM 691 C CA . PHE A 1 95 ? -1.527 16.111 1.461 1.00 97.81 95 PHE A CA 1
ATOM 692 C C . PHE A 1 95 ? -2.321 17.158 0.685 1.00 97.81 95 PHE A C 1
ATOM 694 O O . PHE A 1 95 ? -2.496 18.283 1.151 1.00 97.81 95 PHE A O 1
ATOM 701 N N . SER A 1 96 ? -2.802 16.782 -0.500 1.00 92.44 96 SER A N 1
ATOM 702 C CA . SER A 1 96 ? -3.627 17.626 -1.379 1.00 92.44 96 SER A CA 1
ATOM 703 C C . SER A 1 96 ? -5.123 17.288 -1.336 1.00 92.44 96 SER A C 1
ATOM 705 O O . SER A 1 96 ? -5.921 17.975 -1.970 1.00 92.44 96 SER A O 1
ATOM 707 N N . GLN A 1 97 ? -5.495 16.243 -0.597 1.00 90.69 97 GLN A N 1
ATOM 708 C CA . GLN A 1 97 ? -6.849 15.724 -0.423 1.00 90.69 97 GLN A CA 1
ATOM 709 C C . GLN A 1 97 ? -6.938 14.970 0.916 1.00 90.69 97 GLN A C 1
ATOM 711 O O . GLN A 1 97 ? -5.913 14.777 1.573 1.00 90.69 97 GLN A O 1
ATOM 716 N N . GLY A 1 98 ? -8.135 14.512 1.282 1.00 92.69 98 GLY A N 1
ATOM 717 C CA . GLY A 1 98 ? -8.342 13.651 2.444 1.00 92.69 98 GLY A CA 1
ATOM 718 C C . GLY A 1 98 ? -8.340 14.345 3.808 1.00 92.69 98 GLY A C 1
ATOM 719 O O . GLY A 1 98 ? -8.182 15.567 3.894 1.00 92.69 98 GLY A O 1
ATOM 720 N N . PRO A 1 99 ? -8.500 13.571 4.898 1.00 91.00 99 PRO A N 1
ATOM 721 C CA . PRO A 1 99 ? -8.597 14.097 6.263 1.00 91.00 99 PRO A CA 1
ATOM 722 C C . PRO A 1 99 ? -7.295 14.746 6.759 1.00 91.00 99 PRO A C 1
ATOM 724 O O . PRO A 1 99 ? -7.327 15.574 7.663 1.00 91.00 99 PRO A O 1
ATOM 727 N N . ASN A 1 100 ? -6.156 14.420 6.141 1.00 95.50 100 ASN A N 1
ATOM 728 C CA . ASN A 1 100 ? -4.827 14.930 6.499 1.00 95.50 100 ASN A CA 1
ATOM 729 C C . ASN A 1 100 ? -4.401 16.170 5.684 1.00 95.50 100 ASN A C 1
ATOM 731 O O . ASN A 1 100 ? -3.217 16.504 5.647 1.00 95.50 100 ASN A O 1
ATOM 735 N N . LEU A 1 101 ? -5.342 16.835 4.995 1.00 97.00 101 LEU A N 1
ATOM 736 C CA . LEU A 1 101 ? -5.106 17.990 4.118 1.00 97.00 101 LEU A CA 1
ATOM 737 C C . LEU A 1 101 ? -4.242 19.074 4.791 1.00 97.00 101 LEU A C 1
ATOM 739 O O . LEU A 1 101 ? -4.701 19.805 5.669 1.00 97.00 101 LEU A O 1
ATOM 743 N N . GLY A 1 102 ? -2.999 19.227 4.332 1.00 96.56 102 GLY A N 1
ATOM 744 C CA . GLY A 1 102 ? -2.038 20.119 4.975 1.00 96.56 102 GLY A CA 1
ATOM 745 C C . GLY A 1 102 ? -0.589 19.873 4.566 1.00 96.56 102 GLY A C 1
ATOM 746 O O . GLY A 1 102 ? -0.283 19.290 3.522 1.00 96.56 102 GLY A O 1
ATOM 747 N N . THR A 1 103 ? 0.338 20.367 5.383 1.00 98.25 103 THR A N 1
ATOM 748 C CA . THR A 1 103 ? 1.778 20.121 5.247 1.00 98.25 103 THR A CA 1
ATOM 749 C C . THR A 1 103 ? 2.406 20.094 6.630 1.00 98.25 103 THR A C 1
ATOM 751 O O . THR A 1 103 ? 2.197 21.010 7.420 1.00 98.25 103 THR A O 1
ATOM 754 N N . TYR A 1 104 ? 3.181 19.048 6.883 1.00 98.31 104 TYR A N 1
ATOM 755 C CA . TYR A 1 104 ? 3.770 18.708 8.168 1.00 98.31 104 TYR A CA 1
ATOM 756 C C . TYR A 1 104 ? 5.298 18.788 8.066 1.00 98.31 104 TYR A C 1
ATOM 758 O O . TYR A 1 104 ? 5.884 18.352 7.064 1.00 98.31 104 TYR A O 1
ATOM 766 N N . ALA A 1 105 ? 5.941 19.367 9.081 1.00 98.12 105 ALA A N 1
ATOM 767 C CA . ALA A 1 105 ? 7.398 19.362 9.198 1.00 98.12 105 ALA A CA 1
ATOM 768 C C . ALA A 1 105 ? 7.884 18.025 9.781 1.00 98.12 105 ALA A C 1
ATOM 770 O O . ALA A 1 105 ? 7.105 17.290 10.382 1.00 98.12 105 ALA A O 1
ATOM 771 N N . ILE A 1 106 ? 9.162 17.706 9.585 1.00 98.06 106 ILE A N 1
ATOM 772 C CA . ILE A 1 106 ? 9.771 16.451 10.039 1.00 98.06 106 ILE A CA 1
ATOM 773 C C . ILE A 1 106 ? 10.575 16.716 11.315 1.00 98.06 106 ILE A C 1
ATOM 775 O O . ILE A 1 106 ? 11.481 17.550 11.307 1.00 98.06 106 ILE A O 1
ATOM 779 N N . LEU A 1 107 ? 10.255 15.998 12.393 1.00 96.56 107 LEU A N 1
ATOM 780 C CA . LEU A 1 107 ? 10.972 16.059 13.673 1.00 96.56 107 LEU A CA 1
ATOM 781 C C . LEU A 1 107 ? 12.131 15.056 13.718 1.00 96.56 107 LEU A C 1
ATOM 783 O O . LEU A 1 107 ? 13.238 15.395 14.140 1.00 96.56 107 LEU A O 1
ATOM 787 N N . GLY A 1 108 ? 11.889 13.843 13.220 1.00 96.88 108 GLY A N 1
ATOM 788 C CA . GLY A 1 108 ? 12.821 12.724 13.274 1.00 96.88 108 GLY A CA 1
ATOM 789 C C . GLY A 1 108 ? 12.476 11.634 12.262 1.00 96.88 108 GLY A C 1
ATOM 790 O O . GLY A 1 108 ? 11.477 11.711 11.545 1.00 96.88 108 GLY A O 1
ATOM 791 N N . TRP A 1 109 ? 13.326 10.613 12.167 1.00 98.06 109 TRP A N 1
ATOM 792 C CA . TRP A 1 109 ? 13.045 9.412 11.384 1.00 98.06 109 TRP A CA 1
ATOM 793 C C . TRP A 1 109 ? 13.864 8.218 11.869 1.00 98.06 109 TRP A C 1
ATOM 795 O O . TRP A 1 109 ? 14.933 8.363 12.466 1.00 98.06 109 TRP A O 1
ATOM 805 N N . TYR A 1 110 ? 13.362 7.032 11.547 1.00 97.81 110 TYR A N 1
ATOM 806 C CA . TYR A 1 110 ? 13.922 5.742 11.913 1.00 97.81 110 TYR A CA 1
ATOM 807 C C . TYR A 1 110 ? 13.975 4.867 10.664 1.00 97.81 110 TYR A C 1
ATOM 809 O O . TYR A 1 110 ? 12.962 4.655 9.996 1.00 97.81 110 TYR A O 1
ATOM 817 N N . ASP A 1 111 ? 15.165 4.365 10.354 1.00 97.94 111 ASP A N 1
ATOM 818 C CA . ASP A 1 111 ? 15.418 3.497 9.207 1.00 97.94 111 ASP A CA 1
ATOM 819 C C . ASP A 1 111 ? 15.469 2.038 9.682 1.00 97.94 111 ASP A C 1
ATOM 821 O O . ASP A 1 111 ? 16.178 1.727 10.643 1.00 97.94 111 ASP A O 1
ATOM 825 N N . ASP A 1 112 ? 14.740 1.139 9.019 1.00 96.50 112 ASP A N 1
ATOM 826 C CA . ASP A 1 112 ? 14.745 -0.284 9.360 1.00 96.50 112 ASP A CA 1
ATOM 827 C C . ASP A 1 112 ? 16.069 -0.954 8.949 1.00 96.50 112 ASP A C 1
ATOM 829 O O . ASP A 1 112 ? 16.407 -0.960 7.766 1.00 96.50 112 ASP A O 1
ATOM 833 N N . PRO A 1 113 ? 16.814 -1.607 9.862 1.00 93.25 113 PRO A N 1
ATOM 834 C CA . PRO A 1 113 ? 17.994 -2.385 9.482 1.00 93.25 113 PRO A CA 1
ATOM 835 C C . PRO A 1 113 ? 17.672 -3.651 8.661 1.00 93.25 113 PRO A C 1
ATOM 837 O O . PRO A 1 113 ? 18.597 -4.296 8.166 1.00 93.25 113 PRO A O 1
ATOM 840 N N . GLY A 1 114 ? 16.397 -4.051 8.558 1.00 92.31 114 GLY A N 1
ATOM 841 C CA . GLY A 1 114 ? 15.948 -5.277 7.892 1.00 92.31 114 GLY A CA 1
ATOM 842 C C . GLY A 1 114 ? 15.290 -5.116 6.514 1.00 92.31 114 GLY A C 1
ATOM 843 O O . GLY A 1 114 ? 15.001 -6.137 5.889 1.00 92.31 114 GLY A O 1
ATOM 844 N N . SER A 1 115 ? 15.017 -3.903 6.032 1.00 95.00 115 SER A N 1
ATOM 845 C CA . SER A 1 115 ? 14.307 -3.651 4.765 1.00 95.00 115 SER A CA 1
ATOM 846 C C . SER A 1 115 ? 14.590 -2.233 4.247 1.00 95.00 115 SER A C 1
ATOM 848 O O . SER A 1 115 ? 15.540 -1.595 4.684 1.00 95.00 115 SER A O 1
ATOM 850 N N . ASP A 1 116 ? 13.784 -1.737 3.305 1.00 95.81 116 ASP A N 1
ATOM 851 C CA . ASP A 1 116 ? 13.802 -0.337 2.857 1.00 95.81 116 ASP A CA 1
ATOM 852 C C . ASP A 1 116 ? 12.684 0.498 3.520 1.00 95.81 116 ASP A C 1
ATOM 854 O O . ASP A 1 116 ? 12.291 1.534 2.996 1.00 95.81 116 ASP A O 1
ATOM 858 N N . LEU A 1 117 ? 12.117 0.072 4.654 1.00 97.62 117 LEU A N 1
ATOM 859 C CA . LEU A 1 117 ? 11.144 0.893 5.381 1.00 97.62 117 LEU A CA 1
ATOM 860 C C . LEU A 1 117 ? 11.825 2.025 6.169 1.00 97.62 117 LEU A C 1
ATOM 862 O O . LEU A 1 117 ? 12.830 1.828 6.855 1.00 97.62 117 LEU A O 1
ATOM 866 N N . ARG A 1 118 ? 11.224 3.215 6.109 1.00 98.12 118 ARG A N 1
ATOM 867 C CA . ARG A 1 118 ? 11.509 4.358 6.981 1.00 98.12 118 ARG A CA 1
ATOM 868 C C . ARG A 1 118 ? 10.222 4.823 7.651 1.00 98.12 118 ARG A C 1
ATOM 870 O O . ARG A 1 118 ? 9.237 5.082 6.966 1.00 98.12 118 ARG A O 1
ATOM 877 N N . ILE A 1 119 ? 10.277 5.018 8.962 1.00 98.44 119 ILE A N 1
ATOM 878 C CA . ILE A 1 119 ? 9.264 5.735 9.742 1.00 98.44 119 ILE A CA 1
ATOM 879 C C . ILE A 1 119 ? 9.735 7.182 9.903 1.00 98.44 119 ILE A C 1
ATOM 881 O O . ILE A 1 119 ? 10.903 7.415 10.207 1.00 98.44 119 ILE A O 1
ATOM 885 N N . VAL A 1 120 ? 8.850 8.153 9.691 1.00 98.38 120 VAL A N 1
ATOM 886 C CA . VAL A 1 120 ? 9.122 9.592 9.825 1.00 98.38 120 VAL A CA 1
ATOM 887 C C . VAL A 1 120 ? 8.187 10.181 10.877 1.00 98.38 120 VAL A C 1
ATOM 889 O O . VAL A 1 120 ? 6.975 10.046 10.746 1.00 98.38 120 VAL A O 1
ATOM 892 N N . GLU A 1 121 ? 8.747 10.831 11.893 1.00 97.06 121 GLU A N 1
ATOM 893 C CA . GLU A 1 121 ? 8.023 11.550 12.951 1.00 97.06 121 GLU A CA 1
ATOM 894 C C . GLU A 1 121 ? 7.720 12.984 12.484 1.00 97.06 121 GLU A C 1
ATOM 896 O O . GLU A 1 121 ? 8.610 13.671 11.963 1.00 97.06 121 GLU A O 1
ATOM 901 N N . ILE A 1 122 ? 6.478 13.445 12.660 1.00 96.56 122 ILE A N 1
ATOM 902 C CA . ILE A 1 122 ? 6.011 14.756 12.184 1.00 96.56 122 ILE A CA 1
ATOM 903 C C . ILE A 1 122 ? 5.695 15.766 13.293 1.00 96.56 122 ILE A C 1
ATOM 905 O O . ILE A 1 122 ? 5.245 15.416 14.378 1.00 96.56 122 ILE A O 1
ATOM 909 N N . ASP A 1 123 ? 5.843 17.050 12.965 1.00 93.75 123 ASP A N 1
ATOM 910 C CA . ASP A 1 123 ? 5.281 18.156 13.743 1.00 93.75 123 ASP A CA 1
ATOM 911 C C . ASP A 1 123 ? 3.802 18.344 13.373 1.00 93.75 123 ASP A C 1
ATOM 913 O O . ASP A 1 123 ? 3.475 18.734 12.245 1.00 93.75 123 ASP A O 1
ATOM 917 N N . GLY A 1 124 ? 2.909 18.029 14.312 1.00 88.25 124 GLY A N 1
ATOM 918 C CA . GLY A 1 124 ? 1.458 18.092 14.148 1.00 88.25 124 GLY A CA 1
ATOM 919 C C . GLY A 1 124 ? 0.771 16.772 14.495 1.00 88.25 124 GLY A C 1
ATOM 920 O O . GLY A 1 124 ? 1.241 16.010 15.335 1.00 88.25 124 GLY A O 1
ATOM 921 N N . THR A 1 125 ? -0.386 16.520 13.880 1.00 90.44 125 THR A N 1
ATOM 922 C CA . THR A 1 125 ? -1.145 15.274 14.072 1.00 90.44 125 THR A CA 1
ATOM 923 C C . THR A 1 125 ? -1.939 14.932 12.807 1.00 90.44 125 THR A C 1
ATOM 925 O O . THR A 1 125 ? -2.525 15.816 12.171 1.00 90.44 125 THR A O 1
ATOM 928 N N . PHE A 1 126 ? -1.960 13.656 12.433 1.00 90.88 126 PHE A N 1
ATOM 929 C CA . PHE A 1 126 ? -2.823 13.103 11.394 1.00 90.88 126 PHE A CA 1
ATOM 930 C C . PHE A 1 126 ? -4.225 12.830 11.957 1.00 90.88 126 PHE A C 1
ATOM 932 O O . PHE A 1 126 ? -4.379 12.372 13.085 1.00 90.88 126 PHE A O 1
ATOM 939 N N . SER A 1 127 ? -5.258 13.125 11.168 1.00 87.06 127 SER A N 1
ATOM 940 C CA . SER A 1 127 ? -6.665 12.869 11.517 1.00 87.06 127 SER A CA 1
ATOM 941 C C . SER A 1 127 ? -7.158 11.488 11.062 1.00 87.06 127 SER A C 1
ATOM 943 O O . SER A 1 127 ? -8.242 11.078 11.461 1.00 87.06 127 SER A O 1
ATOM 945 N N . ALA A 1 128 ? -6.379 10.782 10.236 1.00 87.69 128 ALA A N 1
ATOM 946 C CA . ALA A 1 128 ? -6.559 9.364 9.922 1.00 87.69 128 ALA A CA 1
ATOM 947 C C . ALA A 1 128 ? -5.221 8.730 9.502 1.00 87.69 128 ALA A C 1
ATOM 949 O O . ALA A 1 128 ? -4.348 9.415 8.958 1.00 87.69 128 ALA A O 1
ATOM 950 N N . TRP A 1 129 ? -5.084 7.423 9.705 1.00 93.56 129 TRP A N 1
ATOM 951 C CA . TRP A 1 129 ? -3.911 6.624 9.345 1.00 93.5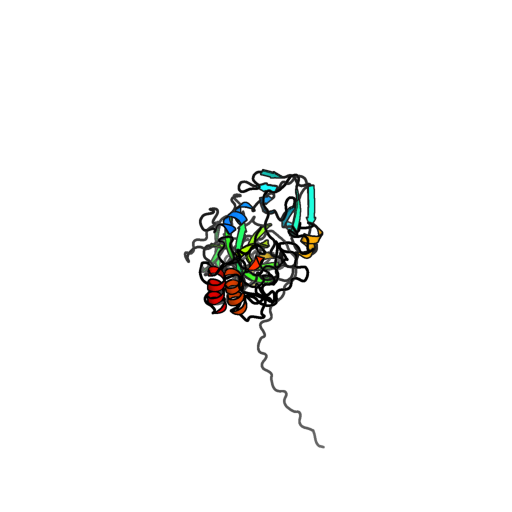6 129 TRP A CA 1
ATOM 952 C C . TRP A 1 129 ? -4.324 5.229 8.868 1.00 93.56 129 TRP A C 1
ATOM 954 O O . TRP A 1 129 ? -5.481 4.835 9.001 1.00 93.56 129 TRP A O 1
ATOM 964 N N . ALA A 1 130 ? -3.392 4.500 8.256 1.00 93.44 130 ALA A N 1
ATOM 965 C CA . ALA A 1 130 ? -3.638 3.158 7.747 1.00 93.44 130 ALA A CA 1
ATOM 966 C C . ALA A 1 130 ? -3.524 2.108 8.858 1.00 93.44 130 ALA A C 1
ATOM 968 O O . ALA A 1 130 ? -2.519 2.069 9.568 1.00 93.44 130 ALA A O 1
ATOM 969 N N . ALA A 1 131 ? -4.495 1.196 8.931 1.00 87.75 131 ALA A N 1
ATOM 970 C CA . ALA A 1 131 ? -4.323 -0.063 9.648 1.00 87.75 131 ALA A CA 1
ATOM 971 C C . ALA A 1 131 ? -3.198 -0.884 8.990 1.00 87.75 131 ALA A C 1
ATOM 973 O O . ALA A 1 131 ? -3.107 -0.951 7.760 1.00 87.75 131 ALA A O 1
ATOM 974 N N . LEU A 1 132 ? -2.336 -1.515 9.787 1.00 92.00 132 LEU A N 1
ATOM 975 C CA . LEU A 1 132 ? -1.222 -2.321 9.281 1.00 92.00 132 LEU A CA 1
ATOM 976 C C . LEU A 1 132 ? -1.645 -3.775 9.047 1.00 92.00 132 LEU A C 1
ATOM 978 O O . LEU A 1 132 ? -2.450 -4.330 9.797 1.00 92.00 132 LEU A O 1
ATOM 982 N N . ASN A 1 133 ? -1.077 -4.423 8.024 1.00 89.12 133 ASN A N 1
ATOM 983 C CA . ASN A 1 133 ? -1.248 -5.862 7.827 1.00 89.12 133 ASN A CA 1
ATOM 984 C C . ASN A 1 133 ? -0.184 -6.624 8.636 1.00 89.12 133 ASN A C 1
ATOM 986 O O . ASN A 1 133 ? 0.879 -6.972 8.121 1.00 89.12 133 ASN A O 1
ATOM 990 N N . ALA A 1 134 ? -0.462 -6.848 9.923 1.00 85.81 134 ALA A N 1
ATOM 991 C CA . ALA A 1 134 ? 0.397 -7.637 10.810 1.00 85.81 134 ALA A CA 1
ATOM 992 C C . ALA A 1 134 ? 0.445 -9.127 10.407 1.00 85.81 134 ALA A C 1
ATOM 994 O O . ALA A 1 134 ? 1.482 -9.780 10.535 1.00 85.81 134 ALA A O 1
ATOM 995 N N . ALA A 1 135 ? -0.658 -9.660 9.868 1.00 80.38 135 ALA A N 1
ATOM 996 C CA . ALA A 1 135 ? -0.745 -11.037 9.393 1.00 80.38 135 ALA A CA 1
ATOM 997 C C . ALA A 1 135 ? 0.112 -11.265 8.124 1.00 80.38 135 ALA A C 1
ATOM 999 O O . ALA A 1 135 ? 0.077 -10.451 7.203 1.00 80.38 135 ALA A O 1
ATOM 1000 N N . PRO A 1 136 ? 0.856 -12.380 8.006 1.00 84.75 136 PRO A N 1
ATOM 1001 C CA . PRO A 1 136 ? 1.664 -12.688 6.822 1.00 84.75 136 PRO A CA 1
ATOM 1002 C C . PRO A 1 136 ? 0.837 -13.363 5.705 1.00 84.75 136 PRO A C 1
ATOM 1004 O O . PRO A 1 136 ? 1.266 -14.374 5.140 1.00 84.75 136 PRO A O 1
ATOM 1007 N N . ASP A 1 137 ? -0.358 -12.838 5.421 1.00 86.31 137 ASP A N 1
ATOM 1008 C CA . ASP A 1 137 ? -1.438 -13.494 4.668 1.00 86.31 137 ASP A CA 1
ATOM 1009 C C . ASP A 1 137 ? -1.683 -12.941 3.247 1.00 86.31 137 ASP A C 1
ATOM 1011 O O . ASP A 1 137 ? -2.655 -13.303 2.586 1.00 86.31 137 ASP A O 1
ATOM 1015 N N . GLU A 1 138 ? -0.810 -12.067 2.746 1.00 92.81 138 GLU A N 1
ATOM 1016 C CA . GLU A 1 138 ? -1.070 -11.246 1.555 1.00 92.81 138 GLU A CA 1
ATOM 1017 C C . GLU A 1 138 ? -0.929 -12.013 0.229 1.00 92.81 138 GLU A C 1
ATOM 1019 O O . GLU A 1 138 ? -1.384 -11.552 -0.817 1.00 92.81 138 GLU A O 1
ATOM 1024 N N . ILE A 1 139 ? -0.287 -13.185 0.242 1.00 94.88 139 ILE A N 1
ATOM 1025 C CA . ILE A 1 139 ? 0.024 -13.956 -0.970 1.00 94.88 139 ILE A CA 1
ATOM 1026 C C . ILE A 1 139 ? -1.265 -14.496 -1.602 1.00 94.88 139 ILE A C 1
ATOM 1028 O O . ILE A 1 139 ? -1.995 -15.276 -0.997 1.00 94.88 139 ILE A O 1
ATOM 1032 N N . GLY A 1 140 ? -1.512 -14.126 -2.858 1.00 95.00 140 GLY A N 1
ATOM 1033 C CA . GLY A 1 140 ? -2.734 -14.461 -3.588 1.00 95.00 140 GLY A CA 1
ATOM 1034 C C . GLY A 1 140 ? -3.880 -13.462 -3.400 1.00 95.00 140 GLY A C 1
ATOM 1035 O O . GLY A 1 140 ? -4.856 -13.547 -4.146 1.00 95.00 140 GLY A O 1
ATOM 1036 N N . LYS A 1 141 ? -3.764 -12.488 -2.484 1.00 95.38 141 LYS A N 1
ATOM 1037 C CA . LYS A 1 141 ? -4.709 -11.366 -2.407 1.00 95.38 141 LYS A CA 1
ATOM 1038 C C . LYS A 1 141 ? -4.514 -10.416 -3.587 1.00 95.38 141 LYS A C 1
ATOM 1040 O O . LYS A 1 141 ? -3.408 -10.272 -4.118 1.00 95.38 141 LYS A O 1
ATOM 1045 N N . VAL A 1 142 ? -5.593 -9.733 -3.964 1.00 96.25 142 VAL A N 1
ATOM 1046 C CA . VAL A 1 142 ? -5.513 -8.538 -4.808 1.00 96.25 142 VAL A CA 1
ATOM 1047 C C . VAL A 1 142 ? -5.064 -7.380 -3.924 1.00 96.25 142 VAL A C 1
ATOM 1049 O O . VAL A 1 142 ? -5.708 -7.090 -2.920 1.00 96.25 142 VAL A O 1
ATOM 1052 N N . ALA A 1 143 ? -3.963 -6.739 -4.298 1.00 97.62 143 ALA A N 1
ATOM 1053 C CA . ALA A 1 143 ? -3.491 -5.512 -3.685 1.00 97.62 143 ALA A CA 1
ATOM 1054 C C . ALA A 1 143 ? -3.822 -4.315 -4.573 1.00 97.62 143 ALA A C 1
ATOM 1056 O O . ALA A 1 143 ? -3.545 -4.343 -5.776 1.00 97.62 143 ALA A O 1
ATOM 1057 N N . THR A 1 144 ? -4.352 -3.256 -3.969 1.00 97.69 144 THR A N 1
ATOM 1058 C CA . THR A 1 144 ? -4.522 -1.950 -4.610 1.00 97.69 144 THR A CA 1
ATOM 1059 C C . THR A 1 144 ? -3.294 -1.103 -4.316 1.00 97.69 144 THR A C 1
ATOM 1061 O O . THR A 1 144 ? -2.899 -0.901 -3.167 1.00 97.69 144 THR A O 1
ATOM 1064 N N . ILE A 1 145 ? -2.639 -0.682 -5.393 1.00 97.69 145 ILE A N 1
ATOM 1065 C CA . ILE A 1 145 ? -1.269 -0.181 -5.404 1.00 97.69 145 ILE A CA 1
ATOM 1066 C C . ILE A 1 145 ? -1.288 1.278 -5.846 1.00 97.69 145 ILE A C 1
ATOM 1068 O O . ILE A 1 145 ? -1.755 1.591 -6.943 1.00 97.69 145 ILE A O 1
ATOM 1072 N N . PHE A 1 146 ? -0.766 2.164 -5.001 1.00 97.44 146 PHE A N 1
ATOM 1073 C CA . PHE A 1 146 ? -0.752 3.611 -5.207 1.00 97.44 146 PHE A CA 1
ATOM 1074 C C . PHE A 1 146 ? 0.614 4.145 -5.634 1.00 97.44 146 PHE A C 1
ATOM 1076 O O . PHE A 1 146 ? 1.662 3.612 -5.269 1.00 97.44 146 PHE A O 1
ATOM 1083 N N . GLY A 1 147 ? 0.596 5.247 -6.389 1.00 94.50 147 GLY A N 1
ATOM 1084 C CA . GLY A 1 147 ? 1.782 5.759 -7.058 1.00 94.50 147 GLY A CA 1
ATOM 1085 C C . GLY A 1 147 ? 1.720 7.194 -7.580 1.00 94.50 147 GLY A C 1
ATOM 1086 O O . GLY A 1 147 ? 0.710 7.864 -7.396 1.00 94.50 147 GLY A O 1
ATOM 1087 N N . ARG A 1 148 ? 2.807 7.714 -8.183 1.00 91.56 148 ARG A N 1
ATOM 1088 C CA . ARG A 1 148 ? 2.956 9.147 -8.556 1.00 91.56 148 ARG A CA 1
ATOM 1089 C C . ARG A 1 148 ? 3.778 9.461 -9.819 1.00 91.56 148 ARG A C 1
ATOM 1091 O O . ARG A 1 148 ? 3.931 10.631 -10.181 1.00 91.56 148 ARG A O 1
ATOM 1098 N N . GLY A 1 149 ? 4.358 8.465 -10.470 1.00 87.50 149 GLY A N 1
ATOM 1099 C CA . GLY A 1 149 ? 5.356 8.640 -11.516 1.00 87.50 149 GLY A CA 1
ATOM 1100 C C . GLY A 1 149 ? 4.769 8.810 -12.920 1.00 87.50 149 GLY A C 1
ATOM 1101 O O . GLY A 1 149 ? 3.578 9.023 -13.095 1.00 87.50 149 GLY A O 1
ATOM 1102 N N . GLY A 1 150 ? 5.617 8.741 -13.947 1.00 86.06 150 GLY A N 1
ATOM 1103 C CA . GLY A 1 150 ? 5.205 9.073 -15.312 1.00 86.06 150 GLY A CA 1
ATOM 1104 C C . GLY A 1 150 ? 4.250 8.073 -15.970 1.00 86.06 150 GLY A C 1
ATOM 1105 O O . GLY A 1 150 ? 4.368 6.862 -15.799 1.00 86.06 150 GLY A O 1
ATOM 1106 N N . SER A 1 151 ? 3.343 8.601 -16.792 1.00 87.88 151 SER A N 1
ATOM 1107 C CA . SER A 1 151 ? 2.473 7.828 -17.691 1.00 87.88 151 SER A CA 1
ATOM 1108 C C . SER A 1 151 ? 3.269 7.115 -18.805 1.00 87.88 151 SER A C 1
ATOM 1110 O O . SER A 1 151 ? 4.415 7.489 -19.060 1.00 87.88 151 SER A O 1
ATOM 1112 N N . PRO A 1 152 ? 2.693 6.124 -19.511 1.00 88.12 152 PRO A N 1
ATOM 1113 C CA . PRO A 1 152 ? 3.359 5.422 -20.618 1.00 88.12 152 PRO A CA 1
ATOM 1114 C C . PRO A 1 152 ? 3.829 6.371 -21.731 1.00 88.12 152 PRO A C 1
ATOM 1116 O O . PRO A 1 152 ? 3.093 7.278 -22.119 1.00 88.12 152 PRO A O 1
ATOM 1119 N N . SER A 1 153 ? 5.049 6.172 -22.243 1.00 86.94 153 SER A N 1
ATOM 1120 C CA . SER A 1 153 ? 5.717 7.101 -23.171 1.00 86.94 153 SER A CA 1
ATOM 1121 C C . SER A 1 153 ? 6.106 6.500 -24.526 1.00 86.94 153 SER A C 1
ATOM 1123 O O . SER A 1 153 ? 6.070 7.212 -25.529 1.00 86.94 153 SER A O 1
ATOM 1125 N N . GLY A 1 154 ? 6.441 5.209 -24.594 1.00 89.25 154 GLY A N 1
ATOM 1126 C CA . GLY A 1 154 ? 6.828 4.551 -25.845 1.00 89.25 154 GLY A CA 1
ATOM 1127 C C . GLY A 1 154 ? 6.801 3.022 -25.747 1.00 89.25 154 GLY A C 1
ATOM 1128 O O . GLY A 1 154 ? 7.052 2.488 -24.670 1.00 89.25 154 GLY A O 1
ATOM 1129 N N . PRO A 1 155 ? 6.472 2.294 -26.828 1.00 91.00 155 PRO A N 1
ATOM 1130 C CA . PRO A 1 155 ? 6.476 0.833 -26.829 1.00 91.00 155 PRO A CA 1
ATOM 1131 C C . PRO A 1 155 ? 7.905 0.273 -26.802 1.00 91.00 155 PRO A C 1
ATOM 1133 O O . PRO A 1 155 ? 8.784 0.752 -27.518 1.00 91.00 155 PRO A O 1
ATOM 1136 N N . VAL A 1 156 ? 8.114 -0.788 -26.025 1.00 91.00 156 VAL A N 1
ATOM 1137 C CA . VAL A 1 156 ? 9.316 -1.633 -26.071 1.00 91.00 156 VAL A CA 1
ATOM 1138 C C . VAL A 1 156 ? 8.983 -2.873 -26.887 1.00 91.00 156 VAL A C 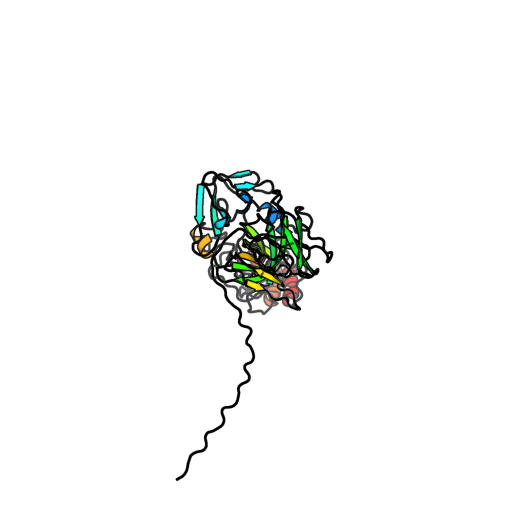1
ATOM 1140 O O . VAL A 1 156 ? 7.945 -3.507 -26.675 1.00 91.00 156 VAL A O 1
ATOM 1143 N N . SER A 1 157 ? 9.825 -3.218 -27.859 1.00 91.62 157 SER A N 1
ATOM 1144 C CA . SER A 1 157 ? 9.546 -4.333 -28.765 1.00 91.62 157 SER A CA 1
ATOM 1145 C C . SER A 1 157 ? 10.809 -5.064 -29.198 1.00 91.62 157 SER A C 1
ATOM 1147 O O . SER A 1 157 ? 11.790 -4.430 -29.583 1.00 91.62 157 SER A O 1
ATOM 1149 N N . VAL A 1 158 ? 10.754 -6.396 -29.188 1.00 89.69 158 VAL A N 1
ATOM 1150 C CA . VAL A 1 158 ? 11.840 -7.293 -29.614 1.00 89.69 158 VAL A CA 1
ATOM 1151 C C . VAL A 1 158 ? 11.323 -8.153 -30.763 1.00 89.69 158 VAL A C 1
ATOM 1153 O O . VAL A 1 158 ? 10.191 -8.623 -30.733 1.00 89.69 158 VAL A O 1
ATOM 1156 N N . GLY A 1 159 ? 12.092 -8.279 -31.849 1.00 87.00 159 GLY A N 1
ATOM 1157 C CA . GLY A 1 159 ? 11.671 -9.029 -33.046 1.00 87.00 159 GLY A CA 1
ATOM 1158 C C . GLY A 1 159 ? 10.427 -8.486 -33.779 1.00 87.00 159 GLY A C 1
ATOM 1159 O O . GLY A 1 159 ? 9.964 -9.113 -34.728 1.00 87.00 159 GLY A O 1
ATOM 1160 N N . GLY A 1 160 ? 9.893 -7.330 -33.364 1.00 86.44 160 GLY A N 1
ATOM 1161 C CA . GLY A 1 160 ? 8.603 -6.790 -33.811 1.00 86.44 160 GLY A CA 1
ATOM 1162 C C . GLY A 1 160 ? 7.414 -7.153 -32.909 1.00 86.44 160 GLY A C 1
ATOM 1163 O O . GLY A 1 160 ? 6.304 -6.697 -33.171 1.00 86.44 160 GLY A O 1
ATOM 1164 N N . GLU A 1 161 ? 7.629 -7.929 -31.846 1.00 89.44 161 GLU A N 1
ATOM 1165 C CA . GLU A 1 161 ? 6.632 -8.196 -30.811 1.00 89.44 161 GLU A CA 1
ATOM 1166 C C . GLU A 1 161 ? 6.656 -7.097 -29.739 1.00 89.44 161 GLU A C 1
ATOM 1168 O O . GLU A 1 161 ? 7.730 -6.710 -29.276 1.00 89.44 161 GLU A O 1
ATOM 1173 N N . LEU A 1 162 ? 5.487 -6.607 -29.317 1.00 91.06 162 LEU A N 1
ATOM 1174 C CA . LEU A 1 162 ? 5.368 -5.712 -28.166 1.00 91.06 162 LEU A CA 1
ATOM 1175 C C . LEU A 1 162 ? 5.642 -6.502 -26.874 1.00 91.06 162 LEU A C 1
ATOM 1177 O O . LEU A 1 162 ? 5.037 -7.547 -26.656 1.00 91.06 162 LEU A O 1
ATOM 1181 N N . LYS A 1 163 ? 6.543 -5.983 -26.035 1.00 91.62 163 LYS A N 1
ATOM 1182 C CA . LYS A 1 163 ? 6.942 -6.558 -24.734 1.00 91.62 163 LYS A CA 1
ATOM 1183 C C . LYS A 1 163 ? 6.416 -5.745 -23.538 1.00 91.62 163 LYS A C 1
ATOM 1185 O O . LYS A 1 163 ? 6.349 -6.226 -22.410 1.00 91.62 163 LYS A O 1
ATOM 1190 N N . GLY A 1 164 ? 6.047 -4.490 -23.796 1.00 91.88 164 GLY A N 1
ATOM 1191 C CA . GLY A 1 164 ? 5.550 -3.518 -22.828 1.00 91.88 164 GLY A CA 1
ATOM 1192 C C . GLY A 1 164 ? 5.931 -2.105 -23.257 1.00 91.88 164 GLY A C 1
ATOM 1193 O O . GLY A 1 164 ? 5.997 -1.825 -24.456 1.00 91.88 164 GLY A O 1
ATOM 1194 N N . TRP A 1 165 ? 6.195 -1.205 -22.307 1.00 92.00 165 TRP A N 1
ATOM 1195 C CA . TRP A 1 165 ? 6.391 0.219 -22.603 1.00 92.00 165 TRP A CA 1
ATOM 1196 C C . TRP A 1 165 ? 7.385 0.907 -21.642 1.00 92.00 165 TRP A C 1
ATOM 1198 O O . TRP A 1 165 ? 7.586 0.480 -20.505 1.00 92.00 165 TRP A O 1
ATOM 1208 N N . THR A 1 166 ? 8.004 2.005 -22.081 1.00 91.56 166 THR A N 1
ATOM 1209 C CA . THR A 1 166 ? 8.764 2.942 -21.234 1.00 91.56 166 THR A CA 1
ATOM 1210 C C . THR A 1 166 ? 7.832 3.934 -20.540 1.00 91.56 166 THR A C 1
ATOM 1212 O O . THR A 1 166 ? 6.796 4.301 -21.096 1.00 91.56 166 THR A O 1
ATOM 1215 N N . ALA A 1 167 ? 8.202 4.412 -19.350 1.00 88.31 167 ALA A N 1
ATOM 1216 C CA . ALA A 1 167 ? 7.478 5.474 -18.643 1.00 88.31 167 ALA A CA 1
ATOM 1217 C C . ALA A 1 167 ? 7.964 6.879 -19.061 1.00 88.31 167 ALA A C 1
ATOM 1219 O O . ALA A 1 167 ? 9.058 7.048 -19.609 1.00 88.31 167 ALA A O 1
ATOM 1220 N N . ALA A 1 168 ? 7.146 7.902 -18.827 1.00 88.06 168 ALA A N 1
ATOM 1221 C CA . ALA A 1 168 ? 7.526 9.310 -18.908 1.00 88.06 168 ALA A CA 1
ATOM 1222 C C . ALA A 1 168 ? 8.210 9.777 -17.604 1.00 88.06 168 ALA A C 1
ATOM 1224 O O . ALA A 1 168 ? 8.402 9.008 -16.661 1.00 88.06 168 ALA A O 1
ATOM 1225 N N . ALA A 1 169 ? 8.545 11.067 -17.521 1.00 86.62 169 ALA A N 1
ATOM 1226 C CA . ALA A 1 169 ? 8.826 11.697 -16.232 1.00 86.62 169 ALA A CA 1
ATOM 1227 C C . ALA A 1 169 ? 7.530 11.825 -15.392 1.00 86.62 169 ALA A C 1
ATOM 1229 O O . ALA A 1 169 ? 6.452 11.956 -15.979 1.00 86.62 169 ALA A O 1
ATOM 1230 N N . PRO A 1 170 ? 7.610 11.823 -14.047 1.00 87.88 170 PRO A N 1
ATOM 1231 C CA . PRO A 1 170 ? 6.479 12.148 -13.177 1.00 87.88 170 PRO A CA 1
ATOM 1232 C C . PRO A 1 170 ? 5.844 13.503 -13.499 1.00 87.88 170 PRO A C 1
ATOM 1234 O O . PRO A 1 170 ? 6.547 14.503 -13.642 1.00 87.88 170 PRO A O 1
ATOM 1237 N N . ASP A 1 171 ? 4.513 13.546 -13.524 1.00 89.00 171 ASP A N 1
ATOM 1238 C CA . ASP A 1 171 ? 3.727 14.789 -13.531 1.00 89.00 171 ASP A CA 1
ATOM 1239 C C . ASP A 1 171 ? 3.317 15.236 -12.113 1.00 89.00 171 ASP A C 1
ATOM 1241 O O . ASP A 1 171 ? 2.970 16.397 -11.897 1.00 89.00 171 ASP A O 1
ATOM 1245 N N . GLY A 1 172 ? 3.392 14.335 -11.129 1.00 87.25 172 GLY A N 1
ATOM 1246 C CA . GLY A 1 172 ? 3.000 14.599 -9.751 1.00 87.25 172 GLY A CA 1
ATOM 1247 C C . GLY A 1 172 ? 1.497 14.488 -9.466 1.00 87.25 172 GLY A C 1
ATOM 1248 O O . GLY A 1 172 ? 1.074 14.913 -8.386 1.00 87.25 172 GLY A O 1
ATOM 1249 N N . ALA A 1 173 ? 0.701 13.903 -10.363 1.00 91.56 173 ALA A N 1
ATOM 1250 C CA . ALA A 1 173 ? -0.598 13.337 -9.999 1.00 91.56 173 ALA A CA 1
ATOM 1251 C C . ALA A 1 173 ? -0.407 12.010 -9.240 1.00 91.56 173 ALA A C 1
ATOM 1253 O O . ALA A 1 173 ? 0.587 11.314 -9.449 1.00 91.56 173 ALA A O 1
ATOM 1254 N N . ILE A 1 174 ? -1.349 11.651 -8.366 1.00 93.38 174 ILE A N 1
ATOM 1255 C CA . ILE A 1 174 ? -1.406 10.302 -7.785 1.00 93.38 174 ILE A CA 1
ATOM 1256 C C . ILE A 1 174 ? -2.090 9.385 -8.804 1.00 93.38 174 ILE A C 1
ATOM 1258 O O . ILE A 1 174 ? -3.007 9.809 -9.505 1.00 93.38 174 ILE A O 1
ATOM 1262 N N . SER A 1 175 ? -1.624 8.148 -8.910 1.00 93.81 175 SER A N 1
ATOM 1263 C CA . SER A 1 175 ? -2.201 7.087 -9.733 1.00 93.81 175 SER A CA 1
ATOM 1264 C C . SER A 1 175 ? -2.371 5.805 -8.933 1.00 93.81 175 SER A C 1
ATOM 1266 O O . SER A 1 175 ? -1.740 5.642 -7.891 1.00 93.81 175 SER A O 1
ATOM 1268 N N . TRP A 1 176 ? -3.212 4.898 -9.422 1.00 95.19 176 TRP A N 1
ATOM 1269 C CA . TRP A 1 176 ? -3.448 3.601 -8.793 1.00 95.19 176 TRP A CA 1
ATOM 1270 C C . TRP A 1 176 ? -3.627 2.484 -9.827 1.00 95.19 176 TRP A C 1
ATOM 1272 O O . TRP A 1 176 ? -3.936 2.747 -10.992 1.00 95.19 176 TRP A O 1
ATOM 1282 N N . GLY A 1 177 ? -3.449 1.242 -9.381 1.00 94.25 177 GLY A N 1
ATOM 1283 C CA . GLY A 1 177 ? -3.805 0.018 -10.101 1.00 94.25 177 GLY A CA 1
ATOM 1284 C C . GLY A 1 177 ? -3.979 -1.159 -9.136 1.00 94.25 177 GLY A C 1
ATOM 1285 O O . GLY A 1 177 ? -3.923 -0.962 -7.922 1.00 94.25 177 GLY A O 1
ATOM 1286 N N . ARG A 1 178 ? -4.208 -2.372 -9.652 1.00 93.69 178 ARG A N 1
ATOM 1287 C CA . ARG A 1 178 ? -4.402 -3.581 -8.830 1.00 93.69 178 ARG A CA 1
ATOM 1288 C C . ARG A 1 178 ? -3.635 -4.787 -9.348 1.00 93.69 178 ARG A C 1
ATOM 1290 O O . ARG A 1 178 ? -3.735 -5.101 -10.527 1.00 93.69 178 ARG A O 1
ATOM 1297 N N . ASN A 1 179 ? -2.983 -5.548 -8.475 1.00 95.31 179 ASN A N 1
ATOM 1298 C CA . ASN A 1 179 ? -2.309 -6.794 -8.859 1.00 95.31 179 ASN A CA 1
ATOM 1299 C C . ASN A 1 179 ? -2.573 -7.902 -7.850 1.00 95.31 179 ASN A C 1
ATOM 1301 O O . ASN A 1 179 ? -2.818 -7.634 -6.680 1.00 95.31 179 ASN A O 1
ATOM 1305 N N . VAL A 1 180 ? -2.426 -9.155 -8.274 1.00 96.12 180 VAL A N 1
ATOM 1306 C CA . VAL A 1 180 ? -2.296 -10.269 -7.328 1.00 96.12 180 VAL A CA 1
ATOM 1307 C C . VAL A 1 180 ? -0.870 -10.282 -6.771 1.00 96.12 180 VAL A C 1
ATOM 1309 O O . VAL A 1 180 ? 0.095 -10.303 -7.541 1.00 96.12 180 VAL A O 1
ATOM 1312 N N . ILE A 1 181 ? -0.716 -10.304 -5.443 1.00 97.62 181 ILE A N 1
ATOM 1313 C CA . ILE A 1 181 ? 0.594 -10.525 -4.811 1.00 97.62 181 ILE A CA 1
ATOM 1314 C C . ILE A 1 181 ? 1.015 -11.971 -5.094 1.00 97.62 181 ILE A C 1
ATOM 1316 O O . ILE A 1 181 ? 0.411 -12.926 -4.608 1.00 97.62 181 ILE A O 1
ATOM 1320 N N . ALA A 1 182 ? 2.058 -12.135 -5.904 1.00 96.50 182 ALA A N 1
ATOM 1321 C CA . ALA A 1 182 ? 2.488 -13.423 -6.443 1.00 96.50 182 ALA A CA 1
ATOM 1322 C C . ALA A 1 182 ? 3.386 -14.221 -5.479 1.00 96.50 182 ALA A C 1
ATOM 1324 O O . ALA A 1 182 ? 3.582 -15.423 -5.671 1.00 96.50 182 ALA A O 1
ATOM 1325 N N . GLY A 1 183 ? 3.938 -13.572 -4.449 1.00 95.69 183 GLY A N 1
ATOM 1326 C CA . GLY A 1 183 ? 4.727 -14.213 -3.399 1.00 95.69 183 GLY A CA 1
ATOM 1327 C C . GLY A 1 183 ? 5.674 -13.251 -2.688 1.00 95.69 183 GLY A C 1
ATOM 1328 O O . GLY A 1 183 ? 5.580 -12.033 -2.838 1.00 95.69 183 GLY A O 1
ATOM 1329 N N . THR A 1 184 ? 6.613 -13.819 -1.933 1.00 94.88 184 THR A N 1
ATOM 1330 C CA . THR A 1 184 ? 7.671 -13.091 -1.218 1.00 94.88 184 THR A CA 1
ATOM 1331 C C . THR A 1 184 ? 9.054 -13.309 -1.836 1.00 94.88 184 THR A C 1
ATOM 1333 O O . THR A 1 184 ? 9.307 -14.314 -2.508 1.00 94.88 184 THR A O 1
ATOM 1336 N N . SER A 1 185 ? 9.966 -12.362 -1.609 1.00 87.56 185 SER A N 1
ATOM 1337 C CA . SER A 1 185 ? 11.373 -12.422 -2.030 1.00 87.56 185 SER A CA 1
ATOM 1338 C C . SER A 1 185 ? 12.337 -12.289 -0.844 1.00 87.56 185 SER A C 1
ATOM 1340 O O . SER A 1 185 ? 11.974 -11.868 0.255 1.00 87.56 185 SER A O 1
ATOM 1342 N N . SER A 1 186 ? 13.598 -12.682 -1.048 1.00 72.50 186 SER A N 1
ATOM 1343 C CA . SER A 1 186 ? 14.634 -12.628 -0.012 1.00 72.50 186 SER A CA 1
ATOM 1344 C C . SER A 1 186 ? 15.007 -11.183 0.337 1.00 72.50 186 SER A C 1
ATOM 1346 O O . SER A 1 186 ? 15.805 -10.564 -0.368 1.00 72.50 186 SER A O 1
ATOM 1348 N N . GLY A 1 187 ? 14.452 -10.675 1.438 1.00 74.12 187 GLY A N 1
ATOM 1349 C CA . GLY A 1 187 ? 14.710 -9.320 1.937 1.00 74.12 187 GLY A CA 1
ATOM 1350 C C . GLY A 1 187 ? 13.496 -8.636 2.569 1.00 74.12 187 GLY A C 1
ATOM 1351 O O . GLY A 1 187 ? 13.387 -7.422 2.441 1.00 74.12 187 GLY A O 1
ATOM 1352 N N . ASN A 1 188 ? 12.594 -9.398 3.207 1.00 90.25 188 ASN A N 1
ATOM 1353 C CA . ASN A 1 188 ? 11.358 -8.906 3.835 1.00 90.25 188 ASN A CA 1
ATOM 1354 C C . ASN A 1 188 ? 10.463 -8.134 2.846 1.00 90.25 188 ASN A C 1
ATOM 1356 O O . ASN A 1 188 ? 10.145 -6.957 3.024 1.00 90.25 188 ASN A O 1
ATOM 1360 N N . GLN A 1 189 ? 10.140 -8.796 1.735 1.00 95.50 189 GLN A N 1
ATOM 1361 C CA . GLN A 1 189 ? 9.526 -8.200 0.551 1.00 95.50 189 GLN A CA 1
ATOM 1362 C C . GLN A 1 189 ? 8.411 -9.080 -0.001 1.00 95.50 189 GLN A C 1
ATOM 1364 O O . GLN A 1 189 ? 8.543 -10.305 -0.050 1.00 95.50 189 GLN A O 1
ATOM 1369 N N . ILE A 1 190 ? 7.372 -8.426 -0.510 1.00 97.31 190 ILE A N 1
ATOM 1370 C CA . ILE A 1 190 ? 6.343 -9.000 -1.380 1.00 97.31 190 ILE A CA 1
ATOM 1371 C C . ILE A 1 190 ? 6.555 -8.515 -2.814 1.00 97.31 190 ILE A C 1
ATOM 1373 O O . ILE A 1 190 ? 7.092 -7.429 -3.046 1.00 97.31 190 ILE A O 1
ATOM 1377 N N . TYR A 1 191 ? 6.131 -9.316 -3.788 1.00 96.50 191 TYR A N 1
ATOM 1378 C CA . TYR A 1 191 ? 6.161 -8.929 -5.194 1.00 96.50 191 TYR A CA 1
ATOM 1379 C C . TYR A 1 191 ? 4.868 -9.300 -5.918 1.00 96.50 191 TYR A C 1
ATOM 1381 O O . TYR A 1 191 ? 4.187 -10.271 -5.584 1.00 96.50 191 TYR A O 1
ATOM 1389 N N . ALA A 1 192 ? 4.560 -8.529 -6.952 1.00 95.69 192 ALA A N 1
ATOM 1390 C CA . ALA A 1 192 ? 3.458 -8.756 -7.872 1.00 95.69 192 ALA A CA 1
ATOM 1391 C C . ALA A 1 192 ? 3.985 -8.709 -9.308 1.00 95.69 192 ALA A C 1
ATOM 1393 O O . ALA A 1 192 ? 4.956 -8.006 -9.597 1.00 95.69 192 ALA A O 1
ATOM 1394 N N . ARG A 1 193 ? 3.372 -9.478 -10.205 1.00 93.25 193 ARG A N 1
ATOM 1395 C CA . ARG A 1 193 ? 3.715 -9.483 -11.634 1.00 93.25 193 ARG A CA 1
ATOM 1396 C C . ARG A 1 193 ? 2.896 -8.447 -12.383 1.00 93.25 193 ARG A C 1
ATOM 1398 O O . ARG A 1 193 ? 1.796 -8.122 -11.952 1.00 93.25 193 ARG A O 1
ATOM 1405 N N . PHE A 1 194 ? 3.433 -7.996 -13.508 1.00 91.81 194 PHE A N 1
ATOM 1406 C CA . PHE A 1 194 ? 2.682 -7.332 -14.565 1.00 91.81 194 PHE A CA 1
ATOM 1407 C C . PHE A 1 194 ? 2.491 -8.347 -15.703 1.00 91.81 194 PHE A C 1
ATOM 1409 O O . PHE A 1 194 ? 3.473 -8.885 -16.217 1.00 91.81 194 PHE A O 1
ATOM 1416 N N . GLU A 1 195 ? 1.252 -8.682 -16.050 1.00 90.38 195 GLU A N 1
ATOM 1417 C CA . GLU A 1 195 ? 0.888 -9.818 -16.897 1.00 90.38 195 GLU A CA 1
ATOM 1418 C C . GLU A 1 195 ? 0.054 -9.363 -18.110 1.00 90.38 195 GLU A C 1
ATOM 1420 O O . GLU A 1 195 ? -0.897 -8.592 -18.007 1.00 90.38 195 GLU A O 1
ATOM 1425 N N . ARG A 1 196 ? 0.351 -9.900 -19.303 1.00 86.88 196 ARG A N 1
ATOM 1426 C CA . ARG A 1 196 ? -0.284 -9.486 -20.575 1.00 86.88 196 ARG A CA 1
ATOM 1427 C C . ARG A 1 196 ? -1.812 -9.667 -20.594 1.00 86.88 196 ARG A C 1
ATOM 1429 O O . ARG A 1 196 ? -2.494 -9.082 -21.433 1.00 86.88 196 ARG A O 1
ATOM 1436 N N . ASN A 1 197 ? -2.344 -10.485 -19.686 1.00 84.75 197 ASN A N 1
ATOM 1437 C CA . ASN A 1 197 ? -3.774 -10.700 -19.451 1.00 84.75 197 ASN A CA 1
ATOM 1438 C C . ASN A 1 197 ? -4.101 -10.613 -17.944 1.00 84.75 197 ASN A C 1
ATOM 1440 O O . ASN A 1 197 ? -4.875 -11.424 -17.438 1.00 84.75 197 ASN A O 1
ATOM 1444 N N . GLY A 1 198 ? -3.453 -9.682 -17.235 1.00 84.19 198 GLY A N 1
ATOM 1445 C CA . GLY A 1 198 ? -3.622 -9.446 -15.803 1.00 84.19 198 GLY A CA 1
ATOM 1446 C C . GLY A 1 198 ? -4.965 -8.817 -15.415 1.00 84.19 198 GLY A C 1
ATOM 1447 O O . GLY A 1 198 ? -5.955 -8.872 -16.151 1.00 84.19 198 GLY A O 1
ATOM 1448 N N . LEU A 1 199 ? -5.013 -8.215 -14.224 1.00 86.50 199 LEU A N 1
ATOM 1449 C CA . LEU A 1 199 ? -6.243 -7.617 -13.693 1.00 86.50 199 LEU A CA 1
ATOM 1450 C C . LEU A 1 199 ? -6.716 -6.388 -14.504 1.00 86.50 199 LEU A C 1
ATOM 1452 O O . LEU A 1 199 ? -5.917 -5.695 -15.137 1.00 86.50 199 LEU A O 1
ATOM 1456 N N . PRO A 1 200 ? -8.019 -6.044 -14.455 1.00 81.94 200 PRO A N 1
ATOM 1457 C CA . PRO A 1 200 ? -8.491 -4.749 -14.932 1.00 81.94 200 PRO A CA 1
ATOM 1458 C C . PRO A 1 200 ? -7.783 -3.618 -14.173 1.00 81.94 200 PRO A C 1
ATOM 1460 O O . PRO A 1 200 ? -7.906 -3.525 -12.950 1.00 81.94 200 PRO A O 1
ATOM 1463 N N . THR A 1 201 ? -7.071 -2.754 -14.904 1.00 84.38 201 THR A N 1
ATOM 1464 C CA . THR A 1 201 ? -6.239 -1.680 -14.330 1.00 84.38 201 THR A CA 1
ATOM 1465 C C . THR A 1 201 ? -5.042 -2.235 -13.535 1.00 84.38 201 THR A C 1
ATOM 1467 O O . THR A 1 201 ? -4.773 -1.811 -12.413 1.00 84.38 201 THR A O 1
ATOM 1470 N N . GLU A 1 202 ? -4.319 -3.204 -14.105 1.00 89.62 202 GLU A N 1
ATOM 1471 C CA . GLU A 1 202 ? -3.132 -3.813 -13.482 1.00 89.62 202 GLU A CA 1
ATOM 1472 C C . GLU A 1 202 ? -1.943 -2.853 -13.363 1.00 89.62 202 GLU A C 1
ATOM 1474 O O . GLU A 1 202 ? -1.690 -2.100 -14.296 1.00 89.62 202 GLU A O 1
ATOM 1479 N N . ALA A 1 203 ? -1.184 -2.901 -12.261 1.00 90.94 203 ALA A N 1
ATOM 1480 C CA . ALA A 1 203 ? -0.058 -2.013 -11.987 1.00 90.94 203 ALA A CA 1
ATOM 1481 C C . ALA A 1 203 ? 1.346 -2.624 -12.186 1.00 90.94 203 ALA A C 1
ATOM 1483 O O . ALA A 1 203 ? 1.669 -3.708 -11.719 1.00 90.94 203 ALA A O 1
ATOM 1484 N N . GLY A 1 204 ? 2.269 -1.866 -12.779 1.00 88.50 204 GLY A N 1
ATOM 1485 C CA . GLY A 1 204 ? 3.598 -1.759 -12.152 1.00 88.50 204 GLY A CA 1
ATOM 1486 C C . GLY A 1 204 ? 3.590 -0.642 -11.081 1.00 88.50 204 GLY A C 1
ATOM 1487 O O . GLY A 1 204 ? 2.526 -0.275 -10.610 1.00 88.50 204 GLY A O 1
ATOM 1488 N N . LEU A 1 205 ? 4.709 0.025 -10.755 1.00 89.38 205 LEU A N 1
ATOM 1489 C CA . LEU A 1 205 ? 4.819 1.128 -9.755 1.00 89.38 205 LEU A CA 1
ATOM 1490 C C . LEU A 1 205 ? 5.346 2.576 -10.170 1.00 89.38 205 LEU A C 1
ATOM 1492 O O . LEU A 1 205 ? 6.120 3.027 -9.369 1.00 89.38 205 LEU A O 1
ATOM 1496 N N . SER A 1 206 ? 5.034 3.303 -11.293 1.00 86.19 206 SER A N 1
ATOM 1497 C CA . SER A 1 206 ? 5.502 4.405 -12.278 1.00 86.19 206 SER A CA 1
ATOM 1498 C C . SER A 1 206 ? 6.961 4.783 -12.839 1.00 86.19 206 SER A C 1
ATOM 1500 O O . SER A 1 206 ? 7.605 4.008 -13.539 1.00 86.19 206 SER A O 1
ATOM 1502 N N . ASN A 1 207 ? 7.551 5.974 -12.613 1.00 82.50 207 ASN A N 1
ATOM 1503 C CA . ASN A 1 207 ? 9.019 6.148 -12.344 1.00 82.50 207 ASN A CA 1
ATOM 1504 C C . ASN A 1 207 ? 9.144 7.297 -11.333 1.00 82.50 207 ASN A C 1
ATOM 1506 O O . ASN A 1 207 ? 9.559 8.396 -11.684 1.00 82.50 207 ASN A O 1
ATOM 1510 N N . GLY A 1 208 ? 8.620 7.075 -10.128 1.00 86.94 208 GLY A N 1
ATOM 1511 C CA . GLY A 1 208 ? 8.397 8.060 -9.070 1.00 86.94 208 GLY A CA 1
ATOM 1512 C C . GLY A 1 208 ? 7.519 7.574 -7.904 1.00 86.94 208 GLY A C 1
ATOM 1513 O O . GLY A 1 208 ? 7.105 8.412 -7.109 1.00 86.94 208 GLY A O 1
ATOM 1514 N N . ASP A 1 209 ? 7.226 6.272 -7.774 1.00 93.88 209 ASP A N 1
ATOM 1515 C CA . ASP A 1 209 ? 6.242 5.770 -6.787 1.00 93.88 209 ASP A CA 1
ATOM 1516 C C . ASP A 1 209 ? 6.885 5.064 -5.596 1.00 93.88 209 ASP A C 1
ATOM 1518 O O . ASP A 1 209 ? 6.193 4.380 -4.852 1.00 93.88 209 ASP A O 1
ATOM 1522 N N . SER A 1 210 ? 8.194 5.199 -5.385 1.00 96.00 210 SER A N 1
ATOM 1523 C CA . SER A 1 210 ? 8.823 4.707 -4.157 1.00 96.00 210 SER A CA 1
ATOM 1524 C C . SER A 1 210 ? 8.057 5.186 -2.921 1.00 96.00 210 SER A C 1
ATOM 1526 O O . SER A 1 210 ? 7.638 6.343 -2.859 1.00 96.00 210 SER A O 1
ATOM 1528 N N . GLY A 1 211 ? 7.838 4.298 -1.954 1.00 96.88 211 GLY A N 1
ATOM 1529 C CA . GLY A 1 211 ? 6.988 4.586 -0.796 1.00 96.88 211 GLY A CA 1
ATOM 1530 C C . GLY A 1 211 ? 5.479 4.597 -1.092 1.00 96.88 211 GLY A C 1
ATOM 1531 O O . GLY A 1 211 ? 4.695 4.833 -0.184 1.00 96.88 211 GLY A O 1
ATOM 1532 N N . GLY A 1 212 ? 5.052 4.339 -2.331 1.00 97.62 212 GLY A N 1
ATOM 1533 C CA . GLY A 1 212 ? 3.650 4.195 -2.721 1.00 97.62 212 GLY A CA 1
ATOM 1534 C C . GLY A 1 212 ? 3.036 2.928 -2.146 1.00 97.62 212 GLY A C 1
ATOM 1535 O O . GLY A 1 212 ? 3.618 1.845 -2.272 1.00 97.62 212 GLY A O 1
ATOM 1536 N N . ALA A 1 213 ? 1.897 3.078 -1.476 1.00 98.19 213 ALA A N 1
ATOM 1537 C CA . ALA A 1 213 ? 1.315 2.038 -0.643 1.00 98.19 213 ALA A CA 1
ATOM 1538 C C . ALA A 1 213 ? 0.672 0.895 -1.436 1.00 98.19 213 ALA A C 1
ATOM 1540 O O . ALA A 1 213 ? 0.057 1.110 -2.478 1.00 98.19 213 ALA A O 1
ATOM 1541 N N . TRP A 1 214 ? 0.802 -0.317 -0.903 1.00 98.50 214 TRP A N 1
ATOM 1542 C CA . TRP A 1 214 ? 0.098 -1.519 -1.337 1.00 98.50 214 TRP A CA 1
ATOM 1543 C C . TRP A 1 214 ? -0.882 -1.893 -0.228 1.00 98.50 214 TRP A C 1
ATOM 1545 O O . TRP A 1 214 ? -0.456 -2.247 0.873 1.00 98.50 214 TRP A O 1
ATOM 1555 N N . PHE A 1 215 ? -2.177 -1.815 -0.510 1.00 98.38 215 PHE A N 1
ATOM 1556 C CA . PHE A 1 215 ? -3.236 -2.180 0.426 1.00 98.38 215 PHE A CA 1
ATOM 1557 C C . PHE A 1 215 ? -3.914 -3.483 0.012 1.00 98.38 215 PHE A C 1
ATOM 1559 O O . PHE A 1 215 ? -4.139 -3.701 -1.174 1.00 98.38 215 PHE A O 1
ATOM 1566 N N . VAL A 1 216 ? -4.266 -4.321 0.985 1.00 96.06 216 VAL A N 1
ATOM 1567 C CA . VAL A 1 216 ? -5.054 -5.552 0.804 1.00 96.06 216 VAL A CA 1
ATOM 1568 C C . VAL A 1 216 ? -6.232 -5.552 1.770 1.00 96.06 216 VAL A C 1
ATOM 1570 O O . VAL A 1 216 ? -6.152 -4.943 2.832 1.00 96.06 216 VAL A O 1
ATOM 1573 N N . GLU A 1 21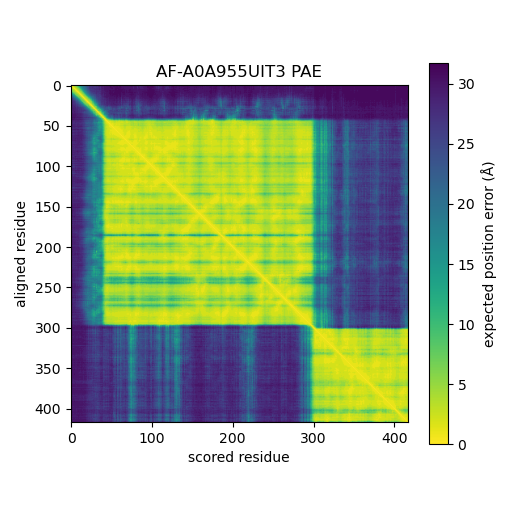7 ? -7.307 -6.259 1.441 1.00 88.25 217 GLU A N 1
ATOM 1574 C CA . GLU A 1 217 ? -8.385 -6.528 2.400 1.00 88.25 217 GLU A CA 1
ATOM 1575 C C . GLU A 1 217 ? -8.025 -7.747 3.276 1.00 88.25 217 GLU A C 1
ATOM 1577 O O . GLU A 1 217 ? -7.387 -8.702 2.815 1.00 88.25 217 GLU A O 1
ATOM 1582 N N . ASP A 1 218 ? -8.372 -7.712 4.563 1.00 79.69 218 ASP A N 1
ATOM 1583 C CA . ASP A 1 218 ? -8.274 -8.861 5.472 1.00 79.69 218 ASP A CA 1
ATOM 1584 C C . ASP A 1 218 ? -9.520 -9.769 5.397 1.00 79.69 218 ASP A C 1
ATOM 1586 O O . ASP A 1 218 ? -10.396 -9.587 4.550 1.00 79.69 218 ASP A O 1
ATOM 1590 N N . ALA A 1 219 ? -9.598 -10.784 6.264 1.00 74.31 219 ALA A N 1
ATOM 1591 C CA . ALA A 1 219 ? -10.737 -11.706 6.307 1.00 74.31 219 ALA A CA 1
ATOM 1592 C C . ALA A 1 219 ? -12.071 -11.036 6.710 1.00 74.31 219 ALA A C 1
ATOM 1594 O O . ALA A 1 219 ? -13.133 -11.593 6.436 1.00 74.31 219 ALA A O 1
ATOM 1595 N N . LEU A 1 220 ? -12.016 -9.848 7.322 1.00 74.44 220 LEU A N 1
ATOM 1596 C CA . LEU A 1 220 ? -13.163 -9.041 7.745 1.00 74.44 220 LEU A CA 1
ATOM 1597 C C . LEU A 1 220 ? -13.523 -7.956 6.707 1.00 74.44 220 LEU A C 1
ATOM 1599 O O . LEU A 1 220 ? -14.506 -7.237 6.880 1.00 74.44 220 LEU A O 1
ATOM 1603 N N . GLY A 1 221 ? -12.746 -7.832 5.623 1.00 76.00 221 GLY A N 1
ATOM 1604 C CA . GLY A 1 221 ? -12.894 -6.787 4.606 1.00 76.00 221 GLY A CA 1
ATOM 1605 C C . GLY A 1 221 ? -12.221 -5.456 4.968 1.00 76.00 221 GLY A C 1
ATOM 1606 O O . GLY A 1 221 ? -12.417 -4.462 4.268 1.00 76.00 221 GLY A O 1
ATOM 1607 N N . VAL A 1 222 ? -11.420 -5.402 6.038 1.00 80.62 222 VAL A N 1
ATOM 1608 C CA . VAL A 1 222 ? -10.698 -4.187 6.436 1.00 80.62 222 VAL A CA 1
ATOM 1609 C C . VAL A 1 222 ? -9.486 -3.999 5.528 1.00 80.62 222 VAL A C 1
ATOM 1611 O O . VAL A 1 222 ? -8.670 -4.900 5.348 1.00 80.62 222 VAL A O 1
ATOM 1614 N N . THR A 1 223 ? -9.356 -2.806 4.951 1.00 87.62 223 THR A N 1
ATOM 1615 C CA . THR A 1 223 ? -8.257 -2.449 4.046 1.00 87.62 223 THR A CA 1
ATOM 1616 C C . THR A 1 223 ? -6.997 -2.085 4.839 1.00 87.62 223 THR A C 1
ATOM 1618 O O . THR A 1 223 ? -6.936 -1.043 5.491 1.00 87.62 223 THR A O 1
ATOM 1621 N N . ARG A 1 224 ? -5.981 -2.953 4.782 1.00 91.94 224 ARG A N 1
ATOM 1622 C CA . ARG A 1 224 ? -4.732 -2.880 5.555 1.00 91.94 224 ARG A CA 1
ATOM 1623 C C . ARG A 1 224 ? -3.505 -2.673 4.670 1.00 91.94 224 ARG A C 1
ATOM 1625 O O . ARG A 1 224 ? -3.426 -3.177 3.549 1.00 91.94 224 ARG A O 1
ATOM 1632 N N . LEU A 1 225 ? -2.515 -1.954 5.192 1.00 97.38 225 LEU A N 1
ATOM 1633 C CA . LEU A 1 225 ? -1.245 -1.676 4.525 1.00 97.38 225 LEU A CA 1
ATOM 1634 C C . LEU A 1 225 ? -0.344 -2.924 4.536 1.00 97.38 225 LEU A C 1
ATOM 1636 O O . LEU A 1 225 ? 0.212 -3.287 5.572 1.00 97.38 225 LEU A O 1
ATOM 1640 N N . ALA A 1 226 ? -0.191 -3.564 3.375 1.00 97.38 226 ALA A N 1
ATOM 1641 C CA . ALA A 1 226 ? 0.629 -4.761 3.163 1.00 97.38 226 ALA A CA 1
ATOM 1642 C C . ALA A 1 226 ? 2.107 -4.446 2.887 1.00 97.38 226 ALA A C 1
ATOM 1644 O O . ALA A 1 226 ? 2.998 -5.225 3.228 1.00 97.38 226 ALA A O 1
ATOM 1645 N N . GLY A 1 227 ? 2.394 -3.310 2.252 1.00 97.81 227 GLY A N 1
ATOM 1646 C CA . GLY A 1 227 ? 3.761 -2.952 1.891 1.00 97.81 227 GLY A CA 1
ATOM 1647 C C . GLY A 1 227 ? 3.896 -1.591 1.230 1.00 97.81 227 GLY A C 1
ATOM 1648 O O . GLY A 1 227 ? 2.906 -0.960 0.865 1.00 97.81 227 GLY A O 1
ATOM 1649 N N . LEU A 1 228 ? 5.142 -1.151 1.056 1.00 98.31 228 LEU A N 1
ATOM 1650 C CA . LEU A 1 228 ? 5.485 0.075 0.334 1.00 98.31 228 LEU A CA 1
ATOM 1651 C C . LEU A 1 228 ? 6.402 -0.216 -0.855 1.00 98.31 228 LEU A C 1
ATOM 1653 O O . LEU A 1 228 ? 7.414 -0.906 -0.718 1.00 98.31 228 LEU A O 1
ATOM 1657 N N . SER A 1 229 ? 6.068 0.363 -2.006 1.00 97.44 229 SER A N 1
ATOM 1658 C CA . SER A 1 229 ? 6.801 0.237 -3.270 1.00 97.44 229 SER A CA 1
ATOM 1659 C C . SER A 1 229 ? 8.297 0.526 -3.107 1.00 97.44 229 SER A C 1
ATOM 1661 O O . SER A 1 229 ? 8.697 1.635 -2.745 1.00 97.44 229 SER A O 1
ATOM 1663 N N . PHE A 1 230 ? 9.118 -0.486 -3.391 1.00 93.19 230 PHE A N 1
ATOM 1664 C CA . PHE A 1 230 ? 10.563 -0.495 -3.167 1.00 93.19 230 PHE A CA 1
ATOM 1665 C C . PHE A 1 230 ? 11.334 -0.538 -4.488 1.00 93.19 230 PHE A C 1
ATOM 1667 O O . PHE A 1 230 ? 12.068 0.394 -4.809 1.00 93.19 230 PHE A O 1
ATOM 1674 N N . SER A 1 231 ? 11.124 -1.570 -5.311 1.00 91.19 231 SER A N 1
ATOM 1675 C CA . SER A 1 231 ? 11.904 -1.802 -6.536 1.00 91.19 231 SER A CA 1
ATOM 1676 C C . SER A 1 231 ? 11.079 -2.470 -7.648 1.00 91.19 231 SER A C 1
ATOM 1678 O O . SER A 1 231 ? 9.911 -2.798 -7.460 1.00 91.19 231 SER A O 1
ATOM 1680 N N . VAL A 1 232 ? 11.652 -2.617 -8.843 1.00 90.75 232 VAL A N 1
ATOM 1681 C CA . VAL A 1 232 ? 11.021 -3.248 -10.019 1.00 90.75 232 VAL A CA 1
ATOM 1682 C C . VAL A 1 232 ? 12.071 -4.023 -10.810 1.00 90.75 232 VAL A C 1
ATOM 1684 O O . VAL A 1 232 ? 13.264 -3.733 -10.704 1.00 90.75 232 VAL A O 1
ATOM 1687 N N . THR A 1 233 ? 11.655 -4.965 -11.655 1.00 90.00 233 THR A N 1
ATOM 1688 C CA . THR A 1 233 ? 12.558 -5.573 -12.642 1.00 90.00 233 THR A CA 1
ATOM 1689 C C . THR A 1 233 ? 13.134 -4.518 -13.592 1.00 90.00 233 THR A C 1
ATOM 1691 O O . THR A 1 233 ? 12.425 -3.949 -14.417 1.00 90.00 233 THR A O 1
ATOM 1694 N N . GLY A 1 234 ? 14.441 -4.287 -13.498 1.00 87.88 234 GLY A N 1
ATOM 1695 C CA . GLY A 1 234 ? 15.221 -3.483 -14.433 1.00 87.88 234 GLY A CA 1
ATOM 1696 C C . GLY A 1 234 ? 16.639 -3.205 -13.907 1.00 87.88 234 GLY A C 1
ATOM 1697 O O . GLY A 1 234 ? 17.004 -3.693 -12.837 1.00 87.88 234 GLY A O 1
ATOM 1698 N N . PRO A 1 235 ? 17.438 -2.396 -14.624 1.00 91.44 235 PRO A N 1
ATOM 1699 C CA . PRO A 1 235 ? 17.136 -1.833 -15.941 1.00 91.44 235 PRO A CA 1
ATOM 1700 C C . PRO A 1 235 ? 17.278 -2.875 -17.065 1.00 91.44 235 PRO A C 1
ATOM 1702 O O . PRO A 1 235 ? 17.718 -4.001 -16.829 1.00 91.44 235 PRO A O 1
ATOM 1705 N N . PHE A 1 236 ? 16.935 -2.475 -18.289 1.00 93.44 236 PHE A N 1
ATOM 1706 C CA . PHE A 1 236 ? 17.079 -3.285 -19.502 1.00 93.44 236 PHE A CA 1
ATOM 1707 C C . PHE A 1 236 ? 17.992 -2.596 -20.525 1.00 93.44 236 PHE A C 1
ATOM 1709 O O . PHE A 1 236 ? 18.138 -1.376 -20.484 1.00 93.44 236 PHE A O 1
ATOM 1716 N N . GLN A 1 237 ? 18.583 -3.345 -21.456 1.00 92.38 237 GLN A N 1
ATOM 1717 C CA . GLN A 1 237 ? 19.324 -2.810 -22.609 1.00 92.38 237 GLN A CA 1
ATOM 1718 C C . GLN A 1 237 ? 19.229 -3.753 -23.824 1.00 92.38 237 GLN A C 1
ATOM 1720 O O . GLN A 1 237 ? 19.152 -4.970 -23.651 1.00 92.38 237 GLN A O 1
ATOM 1725 N N . PHE A 1 238 ? 19.214 -3.196 -25.041 1.00 90.75 238 PHE A N 1
ATOM 1726 C CA . PHE A 1 238 ? 19.453 -3.910 -26.306 1.00 90.75 238 PHE A CA 1
ATOM 1727 C C . PHE A 1 238 ? 19.685 -2.920 -27.468 1.00 90.75 238 PHE A C 1
ATOM 1729 O O . PHE A 1 238 ? 19.039 -1.874 -27.527 1.00 90.75 238 PHE A O 1
ATOM 1736 N N . ASP A 1 239 ? 20.560 -3.266 -28.417 1.00 87.00 239 ASP A N 1
ATOM 1737 C CA . ASP A 1 239 ? 20.675 -2.598 -29.718 1.00 87.00 239 ASP A CA 1
ATOM 1738 C C . ASP A 1 239 ? 19.633 -3.121 -30.728 1.00 87.00 239 ASP A C 1
ATOM 1740 O O . ASP A 1 239 ? 18.920 -4.099 -30.497 1.00 87.00 239 ASP A O 1
ATOM 1744 N N . ALA A 1 240 ? 19.597 -2.522 -31.922 1.00 81.75 240 ALA A N 1
ATOM 1745 C CA . ALA A 1 240 ? 18.741 -2.960 -33.031 1.00 81.75 240 ALA A CA 1
ATOM 1746 C C . ALA A 1 240 ? 19.044 -4.385 -33.570 1.00 81.75 240 ALA A C 1
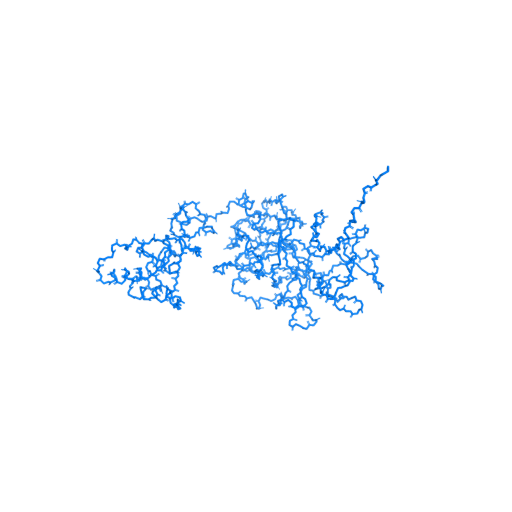ATOM 1748 O O . ALA A 1 240 ? 18.389 -4.827 -34.513 1.00 81.75 240 ALA A O 1
ATOM 1749 N N . SER A 1 241 ? 20.032 -5.089 -33.006 1.00 82.50 241 SER A N 1
ATOM 1750 C CA . SER A 1 241 ? 20.409 -6.474 -33.316 1.00 82.50 241 SER A CA 1
ATOM 1751 C C . SER A 1 241 ? 20.227 -7.436 -32.123 1.00 82.50 241 SER A C 1
ATOM 1753 O O . SER A 1 241 ? 20.503 -8.625 -32.276 1.00 82.50 241 SER A O 1
ATOM 1755 N N . GLY A 1 242 ? 19.758 -6.960 -30.960 1.00 82.56 242 GLY A N 1
ATOM 1756 C CA . GLY A 1 242 ? 19.554 -7.755 -29.741 1.00 82.56 242 GLY A CA 1
ATOM 1757 C C . GLY A 1 242 ? 20.784 -7.926 -28.833 1.00 82.56 242 GLY A C 1
ATOM 1758 O O . GLY A 1 242 ? 20.762 -8.782 -27.950 1.00 82.56 242 GLY A O 1
ATOM 1759 N N . ASN A 1 243 ? 21.858 -7.154 -29.021 1.00 87.75 243 ASN A N 1
ATOM 1760 C CA . ASN A 1 243 ? 23.069 -7.173 -28.180 1.00 87.75 243 ASN A CA 1
ATOM 1761 C C . ASN A 1 243 ? 23.004 -6.092 -27.083 1.00 87.75 243 ASN A C 1
ATOM 1763 O O . ASN A 1 243 ? 22.316 -5.095 -27.285 1.00 87.75 243 ASN A O 1
ATOM 1767 N N . PRO A 1 244 ? 23.738 -6.205 -25.961 1.00 88.75 244 PRO A N 1
ATOM 1768 C CA . PRO A 1 244 ? 23.815 -5.128 -24.982 1.00 88.75 244 PRO A CA 1
ATOM 1769 C C . PRO A 1 244 ? 24.733 -4.017 -25.509 1.00 88.75 244 PRO A C 1
ATOM 1771 O O . PRO A 1 244 ? 25.818 -4.286 -26.029 1.00 88.75 244 PRO A O 1
ATOM 1774 N N . ASP A 1 245 ? 24.292 -2.766 -25.402 1.00 85.25 245 ASP A N 1
ATOM 1775 C CA . ASP A 1 245 ? 24.926 -1.610 -26.052 1.00 85.25 245 ASP A CA 1
ATOM 1776 C C . ASP A 1 245 ? 25.460 -0.557 -25.064 1.00 85.25 245 ASP A C 1
ATOM 1778 O O . ASP A 1 245 ? 26.064 0.437 -25.470 1.00 85.25 245 ASP A O 1
ATOM 1782 N N . GLY A 1 246 ? 25.247 -0.776 -23.763 1.00 86.50 246 GLY A N 1
ATOM 1783 C CA . GLY A 1 246 ? 25.591 0.152 -22.691 1.00 86.50 246 GLY A CA 1
ATOM 1784 C C . GLY A 1 246 ? 24.490 1.160 -22.333 1.00 86.50 246 GLY A C 1
ATOM 1785 O O . GLY A 1 246 ? 24.563 1.770 -21.263 1.00 86.50 246 GLY A O 1
ATOM 1786 N N . ASN A 1 247 ? 23.460 1.333 -23.170 1.00 89.69 247 ASN A N 1
ATOM 1787 C CA . ASN A 1 247 ? 22.429 2.361 -23.011 1.00 89.69 247 ASN A CA 1
ATOM 1788 C C . ASN A 1 247 ? 21.206 1.802 -22.274 1.00 89.69 247 ASN A C 1
ATOM 1790 O O . ASN A 1 247 ? 20.146 1.547 -22.846 1.00 89.69 247 ASN A O 1
ATOM 1794 N N . VAL A 1 248 ? 21.359 1.624 -20.962 1.00 90.69 248 VAL A N 1
ATOM 1795 C CA . VAL A 1 248 ? 20.288 1.114 -20.099 1.00 90.69 248 VAL A CA 1
ATOM 1796 C C . VAL A 1 248 ? 19.048 2.019 -20.069 1.00 90.69 248 VAL A C 1
ATOM 1798 O O . VAL A 1 248 ? 19.139 3.228 -19.851 1.00 90.69 248 VAL A O 1
ATOM 1801 N N . PHE A 1 249 ? 17.871 1.409 -20.202 1.00 89.81 249 PHE A N 1
ATOM 1802 C CA . PHE A 1 249 ? 16.562 2.047 -20.076 1.00 89.81 249 PHE A CA 1
ATOM 1803 C C . PHE A 1 249 ? 15.709 1.391 -18.980 1.00 89.81 249 PHE A C 1
ATOM 1805 O O . PHE A 1 249 ? 16.047 0.352 -18.406 1.00 89.81 249 PHE A O 1
ATOM 1812 N N . ARG A 1 250 ? 14.582 2.035 -18.666 1.00 88.06 250 ARG A N 1
ATOM 1813 C CA . ARG A 1 250 ? 13.584 1.576 -17.694 1.00 88.06 250 ARG A CA 1
ATOM 1814 C C . ARG A 1 250 ? 12.233 1.457 -18.385 1.00 88.06 250 ARG A C 1
ATOM 1816 O O . ARG A 1 250 ? 11.817 2.369 -19.098 1.00 88.06 250 ARG A O 1
ATOM 1823 N N . ALA A 1 251 ? 11.578 0.326 -18.180 1.00 90.25 251 ALA A N 1
ATOM 1824 C CA . ALA A 1 251 ? 10.322 -0.028 -18.813 1.00 90.25 251 ALA A CA 1
ATOM 1825 C C . ALA A 1 251 ? 9.521 -0.944 -17.894 1.00 90.25 251 ALA A C 1
ATOM 1827 O O . ALA A 1 251 ? 10.090 -1.596 -17.020 1.00 90.25 251 ALA A O 1
ATOM 1828 N N . VAL A 1 252 ? 8.216 -1.008 -18.130 1.00 90.44 252 VAL A N 1
ATOM 1829 C CA . VAL A 1 252 ? 7.340 -2.005 -17.525 1.00 90.44 252 VAL A CA 1
ATOM 1830 C C . VAL A 1 252 ? 6.834 -2.915 -18.619 1.00 90.44 252 VAL A C 1
ATOM 1832 O O . VAL A 1 252 ? 6.314 -2.473 -19.646 1.00 90.44 252 VAL A O 1
ATOM 1835 N N . LEU A 1 253 ? 7.112 -4.192 -18.404 1.00 91.75 253 LEU A N 1
ATOM 1836 C CA . LEU A 1 253 ? 7.125 -5.229 -19.411 1.00 91.75 253 LEU A CA 1
ATOM 1837 C C . LEU A 1 253 ? 6.356 -6.421 -18.865 1.00 91.75 253 LEU A C 1
ATOM 1839 O O . LEU A 1 253 ? 6.703 -6.945 -17.803 1.00 91.75 253 LEU A O 1
ATOM 1843 N N . TYR A 1 254 ? 5.321 -6.841 -19.588 1.00 92.38 254 TYR A N 1
ATOM 1844 C CA . TYR A 1 254 ? 4.627 -8.085 -19.265 1.00 92.38 254 TYR A CA 1
ATOM 1845 C C . TYR A 1 254 ? 5.439 -9.306 -19.697 1.00 92.38 254 TYR A C 1
ATOM 1847 O O . TYR A 1 254 ? 5.178 -10.404 -19.219 1.00 92.38 254 TYR A O 1
ATOM 1855 N N . ASP A 1 255 ? 6.442 -9.107 -20.555 1.00 93.62 255 ASP A N 1
ATOM 1856 C CA . ASP A 1 255 ? 7.445 -10.094 -20.926 1.00 93.62 255 ASP A CA 1
ATOM 1857 C C . ASP A 1 255 ? 8.816 -9.417 -21.087 1.00 93.62 255 ASP A C 1
ATOM 1859 O O . ASP A 1 255 ? 8.958 -8.467 -21.853 1.00 93.62 255 ASP A O 1
ATOM 1863 N N . ILE A 1 256 ? 9.832 -9.899 -20.369 1.00 94.06 256 ILE A N 1
ATOM 1864 C CA . ILE A 1 256 ? 11.229 -9.446 -20.487 1.00 94.06 256 ILE A CA 1
ATOM 1865 C C . ILE A 1 256 ? 12.061 -10.331 -21.436 1.00 94.06 256 ILE A C 1
ATOM 1867 O O . ILE A 1 256 ? 13.273 -10.137 -21.551 1.00 94.06 256 ILE A O 1
ATOM 1871 N N . GLY A 1 257 ? 11.432 -11.309 -22.098 1.00 94.75 257 GLY A N 1
ATOM 1872 C CA . GLY A 1 257 ? 12.050 -12.169 -23.104 1.00 94.75 257 GLY A CA 1
ATOM 1873 C C . GLY A 1 257 ? 12.754 -11.381 -24.212 1.00 94.75 257 GLY A C 1
ATOM 1874 O O . GLY A 1 257 ? 12.281 -10.343 -24.675 1.00 94.75 257 GLY A O 1
ATOM 1875 N N . GLY A 1 258 ? 13.935 -11.861 -24.608 1.00 92.69 258 GLY A N 1
ATOM 1876 C CA . GLY A 1 258 ? 14.743 -11.264 -25.671 1.00 92.69 258 GLY A CA 1
ATOM 1877 C C . GLY A 1 258 ? 15.512 -9.994 -25.283 1.00 92.69 258 GLY A C 1
ATOM 1878 O O . GLY A 1 258 ? 16.179 -9.416 -26.140 1.00 92.69 258 GLY A O 1
ATOM 1879 N N . LEU A 1 259 ? 15.465 -9.568 -24.016 1.00 93.88 259 LEU A N 1
ATOM 1880 C CA . LEU A 1 259 ? 16.186 -8.398 -23.501 1.00 93.88 259 LEU A CA 1
ATOM 1881 C C . LEU A 1 259 ? 17.387 -8.787 -22.630 1.00 93.88 259 LEU A C 1
ATOM 1883 O O . LEU A 1 259 ? 17.446 -9.876 -22.055 1.00 93.88 259 LEU A O 1
ATOM 1887 N N . TRP A 1 260 ? 18.333 -7.858 -22.474 1.00 95.19 260 TRP A N 1
ATOM 1888 C CA . TRP A 1 260 ? 19.377 -7.955 -21.454 1.00 95.19 260 TRP A CA 1
ATOM 1889 C C . TRP A 1 260 ? 18.943 -7.199 -20.203 1.00 95.19 260 TRP A C 1
ATOM 1891 O O . TRP A 1 260 ? 18.618 -6.015 -20.270 1.00 95.19 260 TRP A O 1
ATOM 1901 N N . PHE A 1 261 ? 18.952 -7.882 -19.064 1.00 92.19 261 PHE A N 1
ATOM 1902 C CA . PHE A 1 261 ? 18.655 -7.331 -17.745 1.00 92.19 261 PHE A CA 1
ATOM 1903 C C . PHE A 1 261 ? 19.953 -6.939 -17.025 1.00 92.19 261 PHE A C 1
ATOM 1905 O O . PHE A 1 261 ? 20.894 -7.730 -16.979 1.00 92.19 261 PHE A O 1
ATOM 1912 N N . GLY A 1 262 ? 19.990 -5.754 -16.415 1.00 87.50 262 GLY A N 1
ATOM 1913 C CA . GLY A 1 262 ? 21.105 -5.288 -15.584 1.00 87.50 262 GLY A CA 1
ATOM 1914 C C . GLY A 1 262 ? 22.015 -4.237 -16.233 1.00 87.50 262 GLY A C 1
ATOM 1915 O O . GLY A 1 262 ? 21.840 -3.830 -17.384 1.00 87.50 262 GLY A O 1
ATOM 1916 N N . TYR A 1 263 ? 22.981 -3.761 -15.443 1.00 89.00 263 TYR A N 1
ATOM 1917 C CA . TYR A 1 263 ? 23.910 -2.687 -15.813 1.00 89.00 263 TYR A CA 1
ATOM 1918 C C . TYR A 1 263 ? 25.130 -3.189 -16.608 1.00 89.00 263 TYR A C 1
ATOM 1920 O O . TYR A 1 263 ? 25.552 -4.324 -16.385 1.00 89.00 263 TYR A O 1
ATOM 1928 N N . PRO A 1 264 ? 25.748 -2.339 -17.459 1.00 90.06 264 PRO A N 1
ATOM 1929 C CA . PRO A 1 264 ? 26.855 -2.731 -18.333 1.00 90.06 264 PRO A CA 1
ATOM 1930 C C . PRO A 1 264 ? 28.049 -3.343 -17.581 1.00 90.06 264 PRO A C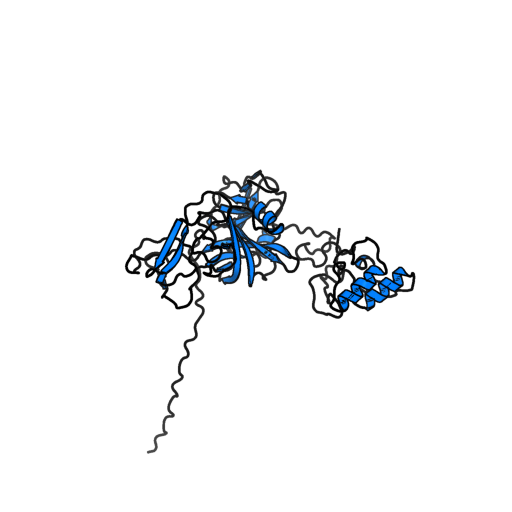 1
ATOM 1932 O O . PRO A 1 264 ? 28.527 -2.794 -16.586 1.00 90.06 264 PRO A O 1
ATOM 1935 N N . GLY A 1 265 ? 28.535 -4.480 -18.076 1.00 88.00 265 GLY A N 1
ATOM 1936 C CA . GLY A 1 265 ? 29.535 -5.335 -17.439 1.00 88.00 265 GLY A CA 1
ATOM 1937 C C . GLY A 1 265 ? 28.968 -6.384 -16.470 1.00 88.00 265 GLY A C 1
ATOM 1938 O O . GLY A 1 265 ? 29.748 -7.175 -15.943 1.00 88.00 265 GLY A O 1
ATOM 1939 N N . ASN A 1 266 ? 27.653 -6.403 -16.220 1.00 89.56 266 ASN A N 1
ATOM 1940 C CA . ASN A 1 266 ? 26.968 -7.366 -15.339 1.00 89.56 266 ASN A CA 1
ATOM 1941 C C . ASN A 1 266 ? 25.624 -7.859 -15.916 1.00 89.56 266 ASN A C 1
ATOM 1943 O O . ASN A 1 266 ? 24.842 -8.494 -15.208 1.00 89.56 266 ASN A O 1
ATOM 1947 N N . GLU A 1 267 ? 25.324 -7.541 -17.173 1.00 90.94 267 GLU A N 1
ATOM 1948 C CA . GLU A 1 267 ? 24.049 -7.840 -17.809 1.00 90.94 267 GLU A CA 1
ATOM 1949 C C . GLU A 1 267 ? 23.842 -9.332 -18.116 1.00 90.94 267 GLU A C 1
ATOM 1951 O O . GLU A 1 267 ? 24.759 -10.067 -18.491 1.00 90.94 267 GLU A O 1
ATOM 1956 N N . ILE A 1 268 ? 22.594 -9.776 -17.978 1.00 93.06 268 ILE A N 1
ATOM 1957 C CA . ILE A 1 268 ? 22.153 -11.152 -18.198 1.00 93.06 268 ILE A CA 1
ATOM 1958 C C . ILE A 1 268 ? 21.108 -11.138 -19.312 1.00 93.06 268 ILE A C 1
ATOM 1960 O O . ILE A 1 268 ? 20.053 -10.521 -19.169 1.00 93.06 268 ILE A O 1
ATOM 1964 N N . PHE A 1 269 ? 21.380 -11.832 -20.416 1.00 94.12 269 PHE A N 1
ATOM 1965 C CA . PHE A 1 269 ? 20.383 -12.055 -21.462 1.00 94.12 269 PHE A CA 1
ATOM 1966 C C . PHE A 1 269 ? 19.267 -12.966 -20.950 1.00 94.12 269 PHE A C 1
ATOM 1968 O O . PHE A 1 269 ? 19.549 -14.064 -20.462 1.00 94.12 269 PHE A O 1
ATOM 1975 N N . ILE A 1 270 ? 18.014 -12.542 -21.107 1.00 94.69 270 ILE A N 1
ATOM 1976 C CA . ILE A 1 270 ? 16.839 -13.376 -20.860 1.00 94.69 270 ILE A CA 1
ATOM 1977 C C . ILE A 1 270 ? 16.393 -13.972 -22.204 1.00 94.69 270 ILE A C 1
ATOM 1979 O O . ILE A 1 270 ? 15.923 -13.231 -23.069 1.00 94.69 270 ILE A O 1
ATOM 1983 N N . PRO A 1 271 ? 16.538 -15.292 -22.431 1.00 92.88 271 PRO A N 1
ATOM 1984 C CA . PRO A 1 271 ? 16.122 -15.901 -23.688 1.00 92.88 271 PRO A CA 1
ATOM 1985 C C . PRO A 1 271 ? 14.616 -15.769 -23.919 1.00 92.88 271 PRO A C 1
ATOM 1987 O O . PRO A 1 271 ? 13.827 -15.905 -22.985 1.00 92.88 271 PRO A O 1
ATOM 1990 N N . GLU A 1 272 ? 14.229 -15.574 -25.179 1.00 91.06 272 GLU A N 1
ATOM 1991 C CA . GLU A 1 272 ? 12.831 -15.655 -25.612 1.00 91.06 272 GLU A CA 1
ATOM 1992 C C . GLU A 1 272 ? 12.202 -17.003 -25.228 1.00 91.06 272 GLU A C 1
ATOM 1994 O O . GLU A 1 272 ? 12.820 -18.066 -25.367 1.00 91.06 272 GLU A O 1
ATOM 1999 N N . ASN A 1 273 ? 10.956 -16.956 -24.761 1.00 89.25 273 ASN A N 1
ATOM 2000 C CA . ASN A 1 273 ? 10.243 -18.082 -24.168 1.00 89.25 273 ASN A CA 1
ATOM 2001 C C . ASN A 1 2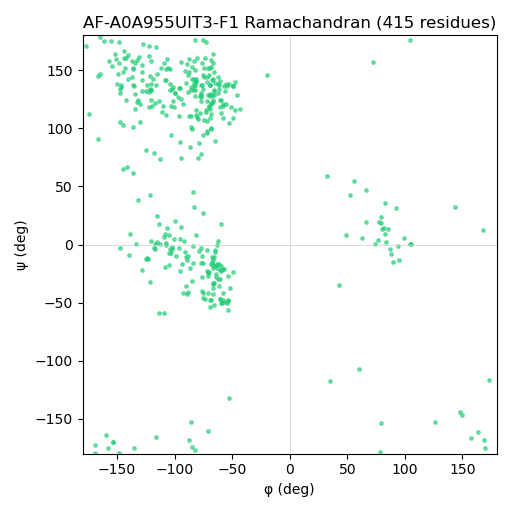73 ? 8.804 -18.129 -24.721 1.00 89.25 273 ASN A C 1
ATOM 2003 O O . ASN A 1 273 ? 8.159 -17.089 -24.773 1.00 89.25 273 ASN A O 1
ATOM 2007 N N . PRO A 1 274 ? 8.240 -19.299 -25.087 1.00 87.50 274 PRO A N 1
ATOM 2008 C CA . PRO A 1 274 ? 6.827 -19.418 -25.479 1.00 87.50 274 PRO A CA 1
ATOM 2009 C C . PRO A 1 274 ? 5.788 -19.068 -24.393 1.00 87.50 274 PRO A C 1
ATOM 2011 O O . PRO A 1 274 ? 4.593 -19.250 -24.624 1.00 87.50 274 PRO A O 1
ATOM 2014 N N . VAL A 1 275 ? 6.231 -18.632 -23.211 1.00 89.56 275 VAL A N 1
ATOM 2015 C CA . VAL A 1 275 ? 5.418 -18.095 -22.115 1.00 89.56 275 VAL A CA 1
ATOM 2016 C C . VAL A 1 275 ? 6.103 -16.827 -21.612 1.00 89.56 275 VAL A C 1
ATOM 2018 O O . VAL A 1 275 ? 7.297 -16.871 -21.307 1.00 89.56 275 VAL A O 1
ATOM 2021 N N . ASP A 1 276 ? 5.336 -15.744 -21.501 1.00 90.81 276 ASP A N 1
ATOM 2022 C CA . ASP A 1 276 ? 5.773 -14.433 -21.009 1.00 90.81 276 ASP A CA 1
ATOM 2023 C C . ASP A 1 276 ? 6.606 -14.537 -19.718 1.00 90.81 276 ASP A C 1
ATOM 2025 O O . ASP A 1 276 ? 6.187 -15.153 -18.733 1.00 90.81 276 ASP A O 1
ATOM 2029 N N . VAL A 1 277 ? 7.787 -13.915 -19.702 1.00 93.19 277 VAL A N 1
ATOM 2030 C CA . VAL A 1 277 ? 8.643 -13.800 -18.516 1.00 93.19 277 VAL A CA 1
ATOM 2031 C C . VAL A 1 277 ? 8.351 -12.457 -17.852 1.00 93.19 277 VAL A C 1
ATOM 2033 O O . VAL A 1 277 ? 8.968 -11.444 -18.167 1.00 93.19 277 VAL A O 1
ATOM 2036 N N . ASN A 1 278 ? 7.364 -12.434 -16.959 1.00 92.12 278 ASN A N 1
ATOM 2037 C CA . ASN A 1 278 ? 6.809 -11.187 -16.429 1.00 92.12 278 ASN A CA 1
ATOM 2038 C C . ASN A 1 278 ? 7.832 -10.332 -15.666 1.00 92.12 278 ASN A C 1
ATOM 2040 O O . ASN A 1 278 ? 8.574 -10.835 -14.818 1.00 92.12 278 ASN A O 1
ATOM 2044 N N . GLY A 1 279 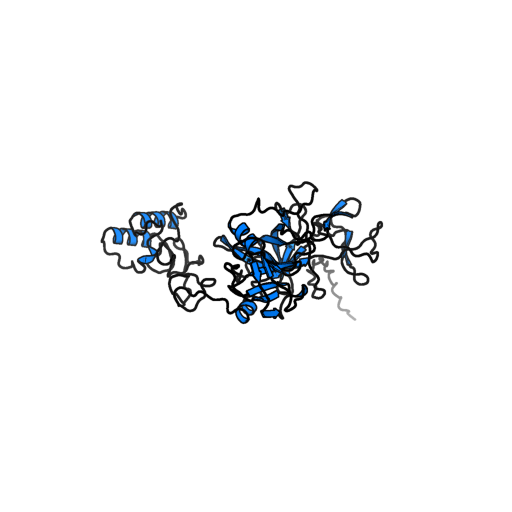? 7.806 -9.016 -15.900 1.00 91.81 279 GLY A N 1
ATOM 2045 C CA . GLY A 1 279 ? 8.379 -8.056 -14.963 1.00 91.81 279 GLY A CA 1
ATOM 2046 C C . GLY A 1 279 ? 7.593 -8.053 -13.647 1.00 91.81 279 GLY A C 1
ATOM 2047 O O . GLY A 1 279 ? 6.383 -8.289 -13.630 1.00 91.81 279 GLY A O 1
ATOM 2048 N N . VAL A 1 280 ? 8.278 -7.781 -12.536 1.00 92.31 280 VAL A N 1
ATOM 2049 C CA . VAL A 1 280 ? 7.675 -7.701 -11.198 1.00 92.31 280 VAL A CA 1
ATOM 2050 C C . VAL A 1 280 ? 7.878 -6.332 -10.559 1.00 92.31 280 VAL A C 1
ATOM 2052 O O . VAL A 1 280 ? 8.971 -5.764 -10.616 1.00 92.31 280 VAL A O 1
ATOM 2055 N N . GLY A 1 281 ? 6.826 -5.824 -9.917 1.00 93.31 281 GLY A N 1
ATOM 2056 C CA . GLY A 1 281 ? 6.914 -4.782 -8.896 1.00 93.31 281 GLY A CA 1
ATOM 2057 C C . GLY A 1 281 ? 7.201 -5.420 -7.537 1.00 93.31 281 GLY A C 1
ATOM 2058 O O . GLY A 1 281 ? 6.697 -6.503 -7.246 1.00 93.31 281 GLY A O 1
ATOM 2059 N N . ILE A 1 282 ? 8.025 -4.769 -6.717 1.00 95.31 282 ILE A N 1
ATOM 2060 C CA . ILE A 1 282 ? 8.481 -5.270 -5.415 1.00 95.31 282 ILE A CA 1
ATOM 2061 C C . ILE A 1 282 ? 8.219 -4.197 -4.358 1.00 95.31 282 ILE A C 1
ATOM 2063 O O . ILE A 1 282 ? 8.614 -3.041 -4.540 1.00 95.31 282 ILE A O 1
ATOM 2067 N N . ALA A 1 283 ? 7.620 -4.587 -3.238 1.00 97.56 283 ALA A N 1
ATOM 2068 C CA . ALA A 1 283 ? 7.395 -3.740 -2.074 1.00 97.56 283 ALA A CA 1
ATOM 2069 C C . ALA A 1 283 ? 8.056 -4.325 -0.818 1.00 97.56 283 ALA A C 1
ATOM 2071 O O . ALA A 1 283 ? 8.098 -5.542 -0.631 1.00 97.56 283 ALA A O 1
ATOM 2072 N N . SER A 1 284 ? 8.556 -3.450 0.056 1.00 97.44 284 SER 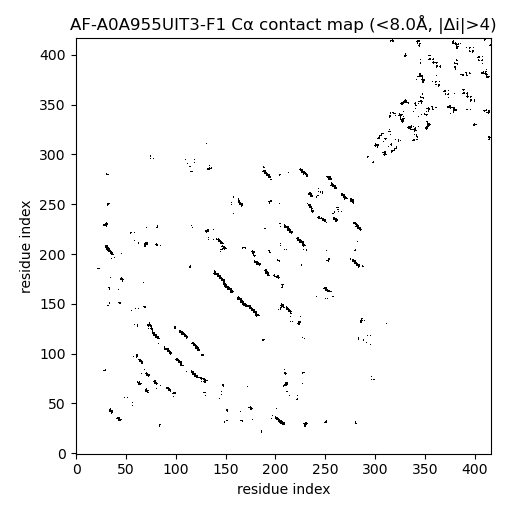A N 1
ATOM 2073 C CA . SER A 1 284 ? 8.949 -3.821 1.421 1.00 97.44 284 SER A CA 1
ATOM 2074 C C . SER A 1 284 ? 7.689 -4.205 2.194 1.00 97.44 284 SER A C 1
ATOM 2076 O O . SER A 1 284 ? 6.741 -3.419 2.228 1.00 97.44 284 SER A O 1
ATOM 2078 N N . ARG A 1 285 ? 7.660 -5.412 2.765 1.00 97.06 285 ARG A N 1
ATOM 2079 C CA . ARG A 1 285 ? 6.470 -6.015 3.386 1.00 97.06 285 ARG A CA 1
ATOM 2080 C C . ARG A 1 285 ? 6.278 -5.503 4.813 1.00 97.06 285 ARG A C 1
ATOM 2082 O O . ARG A 1 285 ? 7.243 -5.445 5.570 1.00 97.06 285 ARG A O 1
ATOM 2089 N N . VAL A 1 286 ? 5.045 -5.183 5.198 1.00 95.81 286 VAL A N 1
ATOM 2090 C CA . VAL A 1 286 ? 4.715 -4.728 6.559 1.00 95.81 286 VAL A CA 1
ATOM 2091 C C . VAL A 1 286 ? 4.753 -5.886 7.558 1.00 95.81 286 VAL A C 1
ATOM 2093 O O . VAL A 1 286 ? 5.427 -5.753 8.577 1.00 95.81 286 VAL A O 1
ATOM 2096 N N . SER A 1 287 ? 4.141 -7.041 7.261 1.00 92.12 287 SER A N 1
ATOM 2097 C CA . SER A 1 287 ? 4.044 -8.156 8.224 1.00 92.12 287 SER A CA 1
ATOM 2098 C C . SER A 1 287 ? 5.413 -8.654 8.716 1.00 92.12 287 SER A C 1
ATOM 2100 O O . SER A 1 287 ? 5.612 -8.881 9.904 1.00 92.12 287 SER A O 1
ATOM 2102 N N . ASP A 1 288 ? 6.406 -8.767 7.821 1.00 92.69 288 ASP A N 1
ATOM 2103 C CA . ASP A 1 288 ? 7.768 -9.218 8.165 1.00 92.69 288 ASP A CA 1
ATOM 2104 C C . ASP A 1 288 ? 8.517 -8.208 9.057 1.00 92.69 288 ASP A C 1
ATOM 2106 O O . ASP A 1 288 ? 9.572 -8.525 9.622 1.00 92.69 288 ASP A O 1
ATOM 2110 N N . ARG A 1 289 ? 8.015 -6.970 9.152 1.00 94.00 289 ARG A N 1
ATOM 2111 C CA . ARG A 1 289 ? 8.631 -5.848 9.868 1.00 94.00 289 ARG A CA 1
ATOM 2112 C C . ARG A 1 289 ? 7.753 -5.276 10.987 1.00 94.00 289 ARG A C 1
ATOM 2114 O O . ARG A 1 289 ? 8.205 -4.333 11.629 1.00 94.00 289 ARG A O 1
ATOM 2121 N N . ILE A 1 290 ? 6.578 -5.847 11.273 1.00 89.25 290 ILE A N 1
ATOM 2122 C CA . ILE A 1 290 ? 5.620 -5.301 12.254 1.00 89.25 290 ILE A CA 1
ATOM 2123 C C . ILE A 1 290 ? 6.274 -5.065 13.627 1.00 89.25 290 ILE A C 1
ATOM 2125 O O . ILE A 1 290 ? 6.305 -3.930 14.090 1.00 89.25 290 ILE A O 1
ATOM 2129 N N . ALA A 1 291 ? 7.007 -6.055 14.148 1.00 87.19 291 ALA A N 1
ATOM 2130 C CA . ALA A 1 291 ? 7.759 -5.969 15.408 1.00 87.19 291 ALA A CA 1
ATOM 2131 C C . ALA A 1 291 ? 8.935 -4.967 15.417 1.00 87.19 291 ALA A C 1
ATOM 2133 O O . ALA A 1 291 ? 9.514 -4.699 16.469 1.00 87.19 291 ALA A O 1
ATOM 2134 N N . TRP A 1 292 ? 9.334 -4.422 14.260 1.00 93.00 292 TRP A N 1
ATOM 2135 C CA . TRP A 1 292 ? 10.209 -3.247 14.200 1.00 93.00 292 TRP A CA 1
ATOM 2136 C C . TRP A 1 292 ? 9.397 -1.948 14.214 1.00 93.00 292 TRP A C 1
ATOM 2138 O O . TRP A 1 292 ? 9.781 -1.023 14.931 1.00 93.00 292 TRP A O 1
ATOM 2148 N N . ILE A 1 293 ? 8.273 -1.888 13.491 1.00 92.25 293 ILE A N 1
ATOM 2149 C CA . ILE A 1 293 ? 7.373 -0.727 13.499 1.00 92.25 293 ILE A CA 1
ATOM 2150 C C . ILE A 1 293 ? 6.881 -0.469 14.930 1.00 92.25 293 ILE A C 1
ATOM 2152 O O . ILE A 1 293 ? 7.109 0.625 15.435 1.00 92.25 293 ILE A O 1
ATOM 2156 N N . GLU A 1 294 ? 6.370 -1.502 15.609 1.00 85.31 294 GLU A N 1
ATOM 2157 C CA . GLU A 1 294 ? 5.939 -1.512 17.023 1.00 85.31 294 GLU A CA 1
ATOM 2158 C C . GLU A 1 294 ? 7.048 -1.111 18.022 1.00 85.31 294 GLU A C 1
ATOM 2160 O O . GLU A 1 294 ? 6.772 -0.710 19.152 1.00 85.31 294 GLU A O 1
ATOM 2165 N N . SER A 1 295 ? 8.325 -1.223 17.629 1.00 87.62 295 SER A N 1
ATOM 2166 C CA . SER A 1 295 ? 9.476 -0.848 18.470 1.00 87.62 295 SER A CA 1
ATOM 2167 C C . SER A 1 295 ? 9.902 0.618 18.328 1.00 87.62 295 SER A C 1
ATOM 2169 O O . SER A 1 295 ? 10.703 1.110 19.126 1.00 87.62 295 SER A O 1
ATOM 2171 N N . VAL A 1 296 ? 9.397 1.298 17.295 1.00 88.62 296 VAL A N 1
ATOM 2172 C CA . VAL A 1 296 ? 9.694 2.696 16.956 1.00 88.62 296 VAL A CA 1
ATOM 2173 C C . VAL A 1 296 ? 8.474 3.554 17.241 1.00 88.62 296 VAL A C 1
ATOM 2175 O O . VAL A 1 296 ? 8.532 4.472 18.054 1.00 88.62 296 VAL A O 1
ATOM 2178 N N . VAL A 1 297 ? 7.371 3.213 16.579 1.00 82.44 297 VAL A N 1
ATOM 2179 C CA . VAL A 1 297 ? 6.040 3.667 16.932 1.00 82.44 297 VAL A CA 1
ATOM 2180 C C . VAL A 1 297 ? 5.554 2.677 17.980 1.00 82.44 297 VAL A C 1
ATOM 2182 O O . VAL A 1 297 ? 5.295 1.532 17.614 1.00 82.44 297 VAL A O 1
ATOM 2185 N N . PRO A 1 298 ? 5.405 3.051 19.262 1.00 64.00 298 PRO A N 1
ATOM 2186 C CA . PRO A 1 298 ? 4.504 2.310 20.126 1.00 64.00 298 PRO A CA 1
ATOM 2187 C C . PRO A 1 298 ? 3.111 2.534 19.539 1.00 64.00 298 PRO A C 1
ATOM 2189 O O . PRO A 1 298 ? 2.462 3.532 19.851 1.00 64.00 298 PRO A O 1
ATOM 2192 N N . ILE A 1 299 ? 2.710 1.665 18.603 1.00 54.69 299 ILE A N 1
ATOM 2193 C CA . ILE A 1 299 ? 1.397 1.726 17.970 1.00 54.69 299 ILE A CA 1
ATOM 2194 C C . ILE A 1 299 ? 0.423 1.619 19.129 1.00 54.69 299 ILE A C 1
ATOM 2196 O O . ILE A 1 299 ? 0.341 0.573 19.766 1.00 54.69 299 ILE A O 1
ATOM 2200 N N . SER A 1 300 ? -0.260 2.719 19.443 1.00 51.06 300 SER A N 1
ATOM 2201 C CA . SER A 1 300 ? -1.398 2.652 20.341 1.00 51.06 300 SER A CA 1
ATOM 2202 C C . SER A 1 300 ? -2.472 1.952 19.504 1.00 51.06 300 SER A C 1
ATOM 2204 O O . SER A 1 300 ? -3.132 2.590 18.689 1.00 51.06 300 SER A O 1
ATOM 2206 N N . ALA A 1 301 ? -2.645 0.631 19.613 1.00 51.75 301 ALA A N 1
ATOM 2207 C CA . ALA A 1 301 ? -3.041 0.022 20.883 1.00 51.75 301 ALA A CA 1
ATOM 2208 C C . ALA A 1 301 ? -3.930 1.026 21.624 1.00 51.75 301 ALA A C 1
ATOM 2210 O O . ALA A 1 301 ? -3.597 1.584 22.672 1.00 51.75 301 ALA A O 1
ATOM 2211 N N . THR A 1 302 ? -5.019 1.371 20.939 1.00 66.38 302 THR A N 1
ATOM 2212 C CA . THR A 1 302 ? -6.287 1.349 21.639 1.00 66.38 302 THR A CA 1
ATOM 2213 C C . THR A 1 302 ? -6.428 -0.108 22.090 1.00 66.38 302 THR A C 1
ATOM 2215 O O . THR A 1 302 ? -6.136 -1.026 21.326 1.00 66.38 302 THR A O 1
ATOM 2218 N N . ASP A 1 303 ? -6.615 -0.256 23.388 1.00 73.31 303 ASP A N 1
ATOM 2219 C CA . ASP A 1 303 ? -6.908 -1.482 24.124 1.00 73.31 303 ASP A CA 1
ATOM 2220 C C . ASP A 1 303 ? -8.191 -1.059 24.836 1.00 73.31 303 ASP A C 1
ATOM 2222 O O . ASP A 1 303 ? -8.158 -0.393 25.880 1.00 73.31 303 ASP A O 1
ATOM 2226 N N . LEU A 1 304 ? -9.295 -1.139 24.086 1.00 81.44 304 LEU A N 1
ATOM 2227 C CA . LEU A 1 304 ? -10.479 -0.309 24.323 1.00 81.44 304 LEU A CA 1
ATOM 2228 C C . LEU A 1 304 ? -11.248 -0.726 25.583 1.00 81.44 304 LEU A C 1
ATOM 2230 O O . LEU A 1 304 ? -11.946 0.097 26.187 1.00 81.44 304 LEU A O 1
ATOM 2234 N N . ASP A 1 305 ? -11.078 -1.977 26.008 1.00 78.81 305 ASP A N 1
ATOM 2235 C CA . ASP A 1 305 ? -11.617 -2.528 27.249 1.00 78.81 305 ASP A CA 1
ATOM 2236 C C . ASP A 1 305 ? -10.574 -2.703 28.376 1.00 78.81 305 ASP A C 1
ATOM 2238 O O . ASP A 1 305 ? -10.962 -2.724 29.553 1.00 78.81 305 ASP A O 1
ATOM 2242 N N . GLY A 1 306 ? -9.272 -2.698 28.061 1.00 79.56 306 GLY A N 1
ATOM 2243 C CA . GLY A 1 306 ? -8.168 -2.668 29.022 1.00 79.56 306 GLY A CA 1
ATOM 2244 C C . GLY A 1 306 ? -7.630 -4.040 29.438 1.00 79.56 306 GLY A C 1
ATOM 2245 O O . GLY A 1 306 ? -7.224 -4.191 30.599 1.00 79.56 306 GLY A O 1
ATOM 2246 N N . ASP A 1 307 ? -7.662 -5.042 28.556 1.00 78.00 307 ASP A N 1
ATOM 2247 C CA . ASP A 1 307 ? -7.229 -6.416 28.845 1.00 78.00 307 ASP A CA 1
ATOM 2248 C C . ASP A 1 307 ? -5.725 -6.675 28.634 1.00 78.00 307 ASP A C 1
ATOM 2250 O O . ASP A 1 307 ? -5.157 -7.579 29.266 1.00 78.00 307 ASP A O 1
ATOM 2254 N N . GLY A 1 308 ? -5.064 -5.823 27.842 1.00 76.31 308 GLY A N 1
ATOM 2255 C CA . GLY A 1 308 ? -3.644 -5.901 27.503 1.00 76.31 308 GLY A CA 1
ATOM 2256 C C . GLY A 1 308 ? -3.320 -6.393 26.086 1.00 76.31 308 GLY A C 1
ATOM 2257 O O . GLY A 1 308 ? -2.130 -6.478 25.759 1.00 76.31 308 GLY A O 1
ATOM 2258 N N . ILE A 1 309 ? -4.318 -6.705 25.254 1.00 80.31 309 ILE A N 1
ATOM 2259 C CA . ILE A 1 309 ? -4.172 -6.969 23.816 1.00 80.31 309 ILE A CA 1
ATOM 2260 C C . ILE A 1 309 ? -4.609 -5.720 23.009 1.00 80.31 309 ILE A C 1
ATOM 2262 O O . ILE A 1 309 ? -5.618 -5.106 23.335 1.00 80.31 309 ILE A O 1
ATOM 2266 N N . PRO A 1 310 ? -3.866 -5.290 21.967 1.00 79.19 310 PRO A N 1
ATOM 2267 C CA . PRO A 1 310 ? -4.291 -4.186 21.095 1.00 79.19 310 PRO A CA 1
ATOM 2268 C C . PRO A 1 310 ? -5.534 -4.519 20.252 1.00 79.19 310 PRO A C 1
ATOM 2270 O O . PRO A 1 310 ? -5.580 -5.600 19.673 1.00 79.19 310 PRO A O 1
ATOM 2273 N N . ASP A 1 311 ? -6.442 -3.557 20.041 1.00 82.50 311 ASP A N 1
ATOM 2274 C CA . ASP A 1 311 ? -7.656 -3.674 19.201 1.00 82.50 311 ASP A CA 1
ATOM 2275 C C . ASP A 1 311 ? -7.410 -4.251 17.781 1.00 82.50 311 ASP A C 1
ATOM 2277 O O . ASP A 1 311 ? -8.335 -4.750 17.141 1.00 82.50 311 ASP A O 1
ATOM 2281 N N . ASP A 1 312 ? -6.188 -4.150 17.231 1.00 81.12 312 ASP A N 1
ATOM 2282 C CA . ASP A 1 312 ? -5.838 -4.666 15.896 1.00 81.12 312 ASP A CA 1
ATOM 2283 C C . ASP A 1 312 ? -5.303 -6.113 15.888 1.00 81.12 312 ASP A C 1
ATOM 2285 O O . ASP A 1 312 ? -5.106 -6.685 14.808 1.00 81.12 312 ASP A O 1
ATOM 2289 N N . GLN A 1 313 ? -5.101 -6.683 17.080 1.00 82.44 313 GLN A N 1
ATOM 2290 C CA . GLN A 1 313 ? -4.642 -8.046 17.376 1.00 82.44 313 GLN A CA 1
ATOM 2291 C C . GLN A 1 313 ? -5.619 -8.816 18.292 1.00 82.44 313 GLN A C 1
ATOM 2293 O O . GLN A 1 313 ? -5.475 -10.029 18.436 1.00 82.44 313 GLN A O 1
ATOM 2298 N N . ASP A 1 314 ? -6.593 -8.124 18.884 1.00 89.12 314 ASP A N 1
ATOM 2299 C CA . ASP A 1 314 ? -7.643 -8.651 19.752 1.00 89.12 314 ASP A CA 1
ATOM 2300 C C . ASP A 1 314 ? -8.822 -9.228 18.946 1.00 89.12 314 ASP A C 1
ATOM 2302 O O . ASP A 1 314 ? -9.332 -8.605 18.012 1.00 89.12 314 ASP A O 1
ATOM 2306 N N . ASN A 1 315 ? -9.276 -10.426 19.318 1.00 93.50 315 ASN A N 1
ATOM 2307 C CA . ASN A 1 315 ? -10.469 -11.058 18.761 1.00 93.50 315 ASN A CA 1
ATOM 2308 C C . ASN A 1 315 ? -11.797 -10.627 19.423 1.00 93.50 315 ASN A C 1
ATOM 2310 O O . ASN A 1 315 ? -12.848 -11.064 18.950 1.00 93.50 315 ASN A O 1
ATOM 2314 N N . CYS A 1 316 ? -11.780 -9.762 20.449 1.00 95.31 316 CYS A N 1
ATOM 2315 C CA . CYS A 1 316 ? -12.948 -9.062 21.005 1.00 95.31 316 CYS A CA 1
ATOM 2316 C C . CYS A 1 316 ? -12.694 -7.587 21.432 1.00 95.31 316 CYS A C 1
ATOM 2318 O O . CYS A 1 316 ? -12.920 -7.299 22.608 1.00 95.31 316 CYS A O 1
ATOM 2320 N N . PRO A 1 317 ? -12.403 -6.634 20.507 1.00 92.50 317 PRO A N 1
ATOM 2321 C CA . PRO A 1 317 ? -11.985 -5.232 20.785 1.00 92.50 317 PRO A CA 1
ATOM 2322 C C . PRO A 1 317 ? -12.928 -4.301 21.580 1.00 92.50 317 PRO A C 1
ATOM 2324 O O . PRO A 1 317 ? -12.819 -3.078 21.495 1.00 92.50 317 PRO A O 1
ATOM 2327 N N . PHE A 1 318 ? -13.915 -4.840 22.291 1.00 92.25 318 PHE A N 1
ATOM 2328 C CA . PHE A 1 318 ? -14.866 -4.112 23.131 1.00 92.25 318 PHE A CA 1
ATOM 2329 C C . PHE A 1 318 ? -15.166 -4.828 24.465 1.00 92.25 318 PHE A C 1
ATOM 2331 O O . PHE A 1 318 ? -15.860 -4.245 25.306 1.00 92.25 318 PHE A O 1
ATOM 2338 N N . VAL A 1 319 ? -14.713 -6.080 24.665 1.00 93.50 319 VAL A N 1
ATOM 2339 C CA . VAL A 1 319 ? -14.958 -6.885 25.877 1.00 93.50 319 VAL A CA 1
ATOM 2340 C C . VAL A 1 319 ? -13.771 -7.787 26.240 1.00 93.50 319 VAL A C 1
ATOM 2342 O O . VAL A 1 319 ? -13.632 -8.908 25.745 1.00 93.50 319 VAL A O 1
ATOM 2345 N N . ALA A 1 320 ? -13.049 -7.317 27.259 1.00 92.25 320 ALA A N 1
ATOM 2346 C CA . ALA A 1 320 ? -11.821 -7.873 27.812 1.00 92.25 320 ALA A CA 1
ATOM 2347 C C . ALA A 1 320 ? -11.848 -9.395 27.980 1.00 92.25 320 ALA A C 1
ATOM 2349 O O . ALA A 1 320 ? -12.606 -9.927 28.805 1.00 92.25 320 ALA A O 1
ATOM 2350 N N . ASN A 1 321 ? -10.974 -10.094 27.254 1.00 93.75 321 ASN A N 1
ATOM 2351 C CA . ASN A 1 321 ? -10.947 -11.553 27.222 1.00 93.75 321 ASN A CA 1
ATOM 2352 C C . ASN A 1 321 ? -9.568 -12.187 27.510 1.00 93.75 321 ASN A C 1
ATOM 2354 O O . ASN A 1 321 ? -9.566 -13.341 27.954 1.00 93.75 321 ASN A O 1
ATOM 2358 N N . ALA A 1 322 ? -8.461 -11.442 27.318 1.00 89.62 322 ALA A N 1
ATOM 2359 C CA . ALA A 1 322 ? -7.007 -11.580 27.590 1.00 89.62 322 ALA A CA 1
ATOM 2360 C C . ALA A 1 322 ? -6.316 -12.928 27.295 1.00 89.62 322 ALA A C 1
ATOM 2362 O O . ALA A 1 322 ? -5.149 -13.011 26.918 1.00 89.62 322 ALA A O 1
ATOM 2363 N N . SER A 1 323 ? -7.041 -14.015 27.509 1.00 94.12 323 SER A N 1
ATOM 2364 C CA . SER A 1 323 ? -6.777 -15.364 27.033 1.00 94.12 323 SER A CA 1
ATOM 2365 C C . SER A 1 323 ? -6.882 -15.514 25.514 1.00 94.12 323 SER A C 1
ATOM 2367 O O . SER A 1 323 ? -6.372 -16.514 25.012 1.00 94.12 323 SER A O 1
ATOM 2369 N N . GLN A 1 324 ? -7.534 -14.574 24.809 1.00 94.12 324 GLN A N 1
ATOM 2370 C CA . GLN A 1 324 ? -7.816 -14.644 23.368 1.00 94.12 324 GLN A CA 1
ATOM 2371 C C . GLN A 1 324 ? -8.503 -15.965 22.989 1.00 94.12 324 GLN A C 1
ATOM 2373 O O . GLN A 1 324 ? -8.156 -16.628 22.012 1.00 94.12 324 GLN A O 1
ATOM 2378 N N . SER A 1 325 ? -9.466 -16.383 23.819 1.00 96.12 325 SER A N 1
ATOM 2379 C CA . SER A 1 325 ? -10.199 -17.637 23.628 1.00 96.12 325 SER A CA 1
ATOM 2380 C C . SER A 1 325 ? -11.171 -17.504 22.457 1.00 96.12 325 SER A C 1
ATOM 2382 O O . SER A 1 325 ? -12.121 -16.733 22.527 1.00 96.12 325 SER A O 1
ATOM 2384 N N . ASP A 1 326 ? -10.907 -18.259 21.396 1.00 95.69 326 ASP A N 1
ATOM 2385 C CA . ASP A 1 326 ? -11.805 -18.531 20.273 1.00 95.69 326 ASP A CA 1
ATOM 2386 C C . ASP A 1 326 ? -11.792 -20.054 20.085 1.00 95.69 326 ASP A C 1
ATOM 2388 O O . ASP A 1 326 ? -10.783 -20.644 19.677 1.00 95.69 326 ASP A O 1
ATOM 2392 N N . ASN A 1 327 ? -12.873 -20.710 20.505 1.00 94.31 327 ASN A N 1
ATOM 2393 C CA . ASN A 1 327 ? -13.000 -22.166 20.515 1.00 94.31 327 ASN A CA 1
ATOM 2394 C C . ASN A 1 327 ? -13.907 -22.702 19.393 1.00 94.31 327 ASN A C 1
ATOM 2396 O O . ASN A 1 327 ? -14.170 -23.911 19.352 1.00 94.31 327 ASN A O 1
ATOM 2400 N N . GLY A 1 328 ? -14.340 -21.854 18.454 1.00 91.75 328 GLY A N 1
ATOM 2401 C CA . GLY A 1 328 ? -15.253 -22.265 17.393 1.00 91.75 328 GLY A CA 1
ATOM 2402 C C . GLY A 1 328 ? -15.771 -21.128 16.517 1.00 91.75 328 GLY A C 1
ATOM 2403 O O . GLY A 1 328 ? -15.036 -20.583 15.708 1.00 91.75 328 GLY A O 1
ATOM 2404 N N . GLY A 1 329 ? -17.081 -20.898 16.553 1.00 90.00 329 GLY A N 1
ATOM 2405 C CA . GLY A 1 329 ? -17.778 -20.019 15.623 1.00 90.00 329 GLY A CA 1
ATOM 2406 C C . GLY A 1 329 ? -19.206 -20.465 15.333 1.00 90.00 329 GLY A C 1
ATOM 2407 O O . GLY A 1 329 ? -19.914 -20.997 16.193 1.00 90.00 329 GLY A O 1
ATOM 2408 N N . LEU A 1 330 ? -19.647 -20.274 14.089 1.00 91.06 330 LEU A N 1
ATOM 2409 C CA . LEU A 1 330 ? -21.014 -20.602 13.677 1.00 91.06 330 LEU A CA 1
ATOM 2410 C C . LEU A 1 330 ? -21.311 -22.119 13.654 1.00 91.06 330 LEU A C 1
ATOM 2412 O O . LEU A 1 330 ? -20.728 -22.887 12.883 1.00 91.06 330 LEU A O 1
ATOM 2416 N N . GLY A 1 331 ? -22.310 -22.548 14.430 1.00 89.38 331 GLY A N 1
ATOM 2417 C CA . GLY A 1 331 ? -22.737 -23.944 14.547 1.00 89.38 331 GLY A CA 1
ATOM 2418 C C . GLY A 1 331 ? -21.834 -24.780 15.461 1.00 89.38 331 GLY A C 1
ATOM 2419 O O . GLY A 1 331 ? -21.185 -24.273 16.364 1.00 89.38 331 GLY A O 1
ATOM 2420 N N . PHE A 1 332 ? -21.781 -26.095 15.232 1.00 87.31 332 PHE A N 1
ATOM 2421 C CA . PHE A 1 332 ? -20.994 -27.038 16.049 1.00 87.31 332 PHE A CA 1
ATOM 2422 C C . PHE A 1 332 ? -19.504 -27.107 15.645 1.00 87.31 332 PHE A C 1
ATOM 2424 O O . PHE A 1 332 ? -18.896 -28.182 15.678 1.00 87.31 332 PHE A O 1
ATOM 2431 N N . THR A 1 333 ? -18.927 -25.998 15.175 1.00 84.94 333 THR A N 1
ATOM 2432 C CA . THR A 1 333 ? -17.521 -25.933 14.746 1.00 84.94 333 THR A CA 1
ATOM 2433 C C . THR A 1 333 ? -16.587 -25.756 15.943 1.00 84.94 333 THR A C 1
ATOM 2435 O O . THR A 1 333 ? -16.898 -25.020 16.868 1.00 84.94 333 THR A O 1
ATOM 2438 N N . THR A 1 334 ? -15.430 -26.421 15.928 1.00 89.12 334 THR A N 1
ATOM 2439 C CA . THR A 1 334 ? -14.302 -26.131 16.842 1.00 89.12 334 THR A CA 1
ATOM 2440 C C . THR A 1 334 ? -13.085 -25.617 16.065 1.00 89.12 334 THR A C 1
ATOM 2442 O O . THR A 1 334 ? -11.937 -25.871 16.435 1.00 89.12 334 THR A O 1
ATOM 2445 N N . LEU A 1 335 ? -13.331 -25.036 14.890 1.00 88.62 335 LEU A N 1
ATOM 2446 C CA . LEU A 1 335 ? -12.347 -24.297 14.109 1.00 88.62 335 LEU A CA 1
ATOM 2447 C C . LEU A 1 335 ? -12.612 -22.813 14.369 1.00 88.62 335 LEU A C 1
ATOM 2449 O O . LEU A 1 335 ? -13.713 -22.407 13.999 1.00 88.62 335 LEU A O 1
ATOM 2453 N N . PRO A 1 336 ? -11.647 -22.073 14.948 1.00 91.31 336 PRO A N 1
ATOM 2454 C CA . PRO A 1 336 ? -11.743 -20.634 15.183 1.00 91.31 336 PRO A CA 1
ATOM 2455 C C . PRO A 1 336 ? -12.183 -19.854 13.942 1.00 91.31 336 PRO A C 1
ATOM 2457 O O . PRO A 1 336 ? -11.665 -20.125 12.849 1.00 91.31 336 PRO A O 1
ATOM 2460 N N . ASP A 1 337 ? -13.096 -18.894 14.102 1.00 88.12 337 ASP A N 1
ATOM 2461 C CA . ASP A 1 337 ? -13.539 -17.993 13.026 1.00 88.12 337 ASP A CA 1
ATOM 2462 C C . ASP A 1 337 ? -12.959 -16.569 13.107 1.00 88.12 337 ASP A C 1
ATOM 2464 O O . ASP A 1 337 ? -13.093 -15.801 12.151 1.00 88.12 337 ASP A O 1
ATOM 2468 N N . GLY A 1 338 ? -12.193 -16.272 14.162 1.00 91.06 338 GLY A N 1
ATOM 2469 C CA . GLY A 1 338 ? -11.503 -14.999 14.380 1.00 91.06 338 GLY A CA 1
ATOM 2470 C C . GLY A 1 338 ? -12.235 -14.053 15.331 1.00 91.06 338 GLY A C 1
ATOM 2471 O O . GLY A 1 338 ? -11.793 -12.917 15.490 1.00 91.06 338 GLY A O 1
ATOM 2472 N N . ILE A 1 339 ? -13.331 -14.501 15.947 1.00 94.62 339 ILE A N 1
ATOM 2473 C CA . ILE A 1 339 ? -14.166 -13.730 16.872 1.00 94.62 339 ILE A CA 1
ATOM 2474 C C . ILE A 1 339 ? -14.215 -14.486 18.201 1.00 94.62 339 ILE A C 1
ATOM 2476 O O . ILE A 1 339 ? -14.676 -15.625 18.262 1.00 94.62 339 ILE A O 1
ATOM 2480 N N . GLY A 1 340 ? -13.720 -13.866 19.272 1.00 96.38 340 GLY A N 1
ATOM 2481 C CA . GLY A 1 340 ? -13.536 -14.547 20.552 1.00 96.38 340 GLY A CA 1
ATOM 2482 C C . GLY A 1 340 ? -14.844 -14.931 21.252 1.00 96.38 340 GLY A C 1
ATOM 2483 O O . GLY A 1 340 ? -15.868 -14.251 21.145 1.00 96.38 340 GLY A O 1
ATOM 2484 N N . ASP A 1 341 ? -14.788 -15.987 22.066 1.00 95.62 341 ASP A N 1
ATOM 2485 C CA . ASP A 1 341 ? -15.914 -16.545 22.835 1.00 95.62 341 ASP A CA 1
ATOM 2486 C C . ASP A 1 341 ? -16.620 -15.479 23.707 1.00 95.62 341 ASP A C 1
ATOM 2488 O O . ASP A 1 341 ? -17.808 -15.577 24.017 1.00 95.62 341 ASP A O 1
ATOM 2492 N N . ALA A 1 342 ? -15.892 -14.432 24.115 1.00 96.19 342 ALA A N 1
ATOM 2493 C CA . ALA A 1 342 ? -16.414 -13.338 24.931 1.00 96.19 342 ALA A CA 1
ATOM 2494 C C . ALA A 1 342 ? -17.377 -12.402 24.176 1.00 96.19 342 ALA A C 1
ATOM 2496 O O . ALA A 1 342 ? -18.248 -11.804 24.811 1.00 96.19 342 ALA A O 1
ATOM 2497 N N . CYS A 1 343 ? -17.249 -12.284 22.851 1.00 96.81 343 CYS A N 1
ATOM 2498 C CA . CYS A 1 343 ? -17.983 -11.327 22.018 1.00 96.81 343 CYS A CA 1
ATOM 2499 C C . CYS A 1 343 ? -18.774 -11.952 20.863 1.00 96.81 343 CYS A C 1
ATOM 2501 O O . CYS A 1 343 ? -19.618 -11.268 20.291 1.00 96.81 343 CYS A O 1
ATOM 2503 N N . GLN A 1 344 ? -18.542 -13.227 20.546 1.00 96.75 344 GLN A N 1
ATOM 2504 C CA . GLN A 1 344 ? -19.202 -13.966 19.471 1.00 96.75 344 GLN A CA 1
ATOM 2505 C C . GLN A 1 344 ? -20.741 -13.887 19.563 1.00 96.75 344 GLN A C 1
ATOM 2507 O O . GLN A 1 344 ? -21.382 -14.536 20.398 1.00 96.75 344 GLN A O 1
ATOM 2512 N N . CYS A 1 345 ? -21.363 -13.086 18.694 1.00 96.56 345 CYS A N 1
ATOM 2513 C CA . CYS A 1 345 ? -22.791 -12.817 18.780 1.00 96.56 345 CYS A CA 1
ATOM 2514 C C . CYS A 1 345 ? -23.628 -14.053 18.433 1.00 96.56 345 CYS A C 1
ATOM 2516 O O . CYS A 1 345 ? -23.482 -14.699 17.394 1.00 96.56 345 CYS A O 1
ATOM 2518 N N . GLY A 1 346 ? -24.560 -14.354 19.328 1.00 95.62 346 GLY A N 1
ATOM 2519 C CA . GLY A 1 346 ? -25.379 -15.552 19.315 1.00 95.62 346 GLY A CA 1
ATOM 2520 C C . GLY A 1 346 ? -24.847 -16.695 20.177 1.00 95.62 346 GLY A C 1
ATOM 2521 O O . GLY A 1 346 ? -25.641 -17.591 20.442 1.00 95.62 346 GLY A O 1
ATOM 2522 N N . ASP A 1 347 ? -23.598 -16.658 20.661 1.00 96.81 347 ASP A N 1
ATOM 2523 C CA . ASP A 1 347 ? -23.134 -17.559 21.725 1.00 96.81 347 ASP A CA 1
ATOM 2524 C C . ASP A 1 347 ? -23.495 -16.947 23.082 1.00 96.81 347 ASP A C 1
ATOM 2526 O O . ASP A 1 347 ? -22.853 -16.014 23.563 1.00 96.81 347 ASP A O 1
ATOM 2530 N N . VAL A 1 348 ? -24.565 -17.450 23.693 1.00 96.62 348 VAL A N 1
ATOM 2531 C CA . VAL A 1 348 ? -25.025 -17.019 25.021 1.00 96.62 348 VAL A CA 1
ATOM 2532 C C . VAL A 1 348 ? -24.655 -18.016 26.114 1.00 96.62 348 VAL A C 1
ATOM 2534 O O . VAL A 1 348 ? -24.889 -17.725 27.293 1.00 96.62 348 VAL A O 1
ATOM 2537 N N . THR A 1 349 ? -24.115 -19.181 25.753 1.00 95.50 349 THR A N 1
ATOM 2538 C CA . THR A 1 349 ? -23.682 -20.229 26.684 1.00 95.50 349 THR A CA 1
ATOM 2539 C C . THR A 1 349 ? -22.189 -20.164 27.018 1.00 95.50 349 THR A C 1
ATOM 2541 O O . THR A 1 349 ? -21.819 -20.538 28.134 1.00 95.50 349 THR A O 1
ATOM 2544 N N . GLY A 1 350 ? -21.377 -19.544 26.159 1.00 93.94 350 GLY A N 1
ATOM 2545 C CA . GLY A 1 350 ? -19.974 -19.194 26.380 1.00 93.94 350 GLY A CA 1
ATOM 2546 C C . GLY A 1 350 ? -18.995 -20.341 26.127 1.00 93.94 350 GLY A C 1
ATOM 2547 O O . GLY A 1 350 ? -18.023 -20.475 26.872 1.00 93.94 350 GLY A O 1
ATOM 2548 N N . GLU A 1 351 ? -19.267 -21.197 25.136 1.00 93.88 351 GLU A N 1
ATOM 2549 C CA . GLU A 1 351 ? -18.373 -22.293 24.715 1.00 93.88 351 GLU A CA 1
ATOM 2550 C C . GLU A 1 351 ? -17.663 -22.065 23.369 1.00 93.88 351 GLU A C 1
ATOM 2552 O O . GLU A 1 351 ? -16.944 -22.956 22.912 1.00 93.88 351 GLU A O 1
ATOM 2557 N N . GLY A 1 352 ? -17.889 -20.919 22.723 1.00 93.75 352 GLY A N 1
ATOM 2558 C CA . GLY A 1 352 ? -17.399 -20.608 21.383 1.00 93.75 352 GLY A CA 1
ATOM 2559 C C . GLY A 1 352 ? -18.230 -21.236 20.261 1.00 93.75 352 GLY A C 1
ATOM 2560 O O . GLY A 1 352 ? -17.694 -21.483 19.187 1.00 93.75 352 GLY A O 1
ATOM 2561 N N . GLN A 1 353 ? -19.511 -21.575 20.471 1.00 95.25 353 GLN A N 1
ATOM 2562 C CA . GLN A 1 353 ? -20.327 -22.289 19.467 1.00 95.25 353 GLN A CA 1
ATOM 2563 C C . GLN A 1 353 ? -21.741 -21.720 19.323 1.00 95.25 353 GLN A C 1
ATOM 2565 O O . GLN A 1 353 ? -22.636 -22.083 20.076 1.00 95.25 353 GLN A O 1
ATOM 2570 N N . VAL A 1 354 ? -21.992 -20.915 18.287 1.00 95.75 354 VAL A N 1
ATOM 2571 C CA . VAL A 1 354 ? -23.313 -20.306 18.028 1.00 95.75 354 VAL A CA 1
ATOM 2572 C C . VAL A 1 354 ? -24.280 -21.355 17.463 1.00 95.75 354 VAL A C 1
ATOM 2574 O O . VAL A 1 354 ? -24.290 -21.609 16.253 1.00 95.75 354 VAL A O 1
ATOM 2577 N N . ASN A 1 355 ? -25.083 -22.009 18.311 1.00 94.38 355 ASN A N 1
ATOM 2578 C CA . ASN A 1 355 ? -25.785 -23.244 17.945 1.00 94.38 355 ASN A CA 1
ATOM 2579 C C . ASN A 1 355 ? -27.276 -23.317 18.365 1.00 94.38 355 ASN A C 1
ATOM 2581 O O . ASN A 1 355 ? -27.900 -22.362 18.834 1.00 94.38 355 ASN A O 1
ATOM 2585 N N . ASP A 1 356 ? -27.908 -24.476 18.137 1.00 94.38 356 ASP A N 1
ATOM 2586 C CA . ASP A 1 356 ? -29.326 -24.713 18.474 1.00 94.38 356 ASP A CA 1
ATOM 2587 C C . ASP A 1 356 ? -29.605 -24.620 19.992 1.00 94.38 356 ASP A C 1
ATOM 2589 O O . ASP A 1 356 ? -30.749 -24.401 20.411 1.00 94.38 356 ASP A O 1
ATOM 2593 N N . THR A 1 357 ? -28.563 -24.766 20.814 1.00 95.38 357 THR A N 1
ATOM 2594 C CA . THR A 1 357 ? -28.593 -24.622 22.273 1.00 95.38 357 THR A CA 1
ATOM 2595 C C . THR A 1 357 ? -28.836 -23.166 22.681 1.00 95.38 357 THR A C 1
ATOM 2597 O O . THR A 1 357 ? -29.770 -22.898 23.445 1.00 95.38 357 THR A O 1
ATOM 2600 N N . ASP A 1 358 ? -28.107 -22.217 22.097 1.00 96.50 358 ASP A N 1
ATOM 2601 C CA . ASP A 1 358 ? -28.298 -20.771 22.265 1.00 96.50 358 ASP A CA 1
ATOM 2602 C C . ASP A 1 358 ? -29.684 -20.335 21.829 1.00 96.50 358 ASP A C 1
ATOM 2604 O O . ASP A 1 358 ? -30.439 -19.723 22.589 1.00 96.50 358 ASP A O 1
ATOM 2608 N N . ALA A 1 359 ? -30.071 -20.752 20.620 1.00 95.88 359 ALA A N 1
ATOM 2609 C CA . ALA A 1 359 ? -31.394 -20.520 20.066 1.00 95.88 359 ALA A CA 1
ATOM 2610 C C . ALA A 1 359 ? -32.507 -20.965 21.030 1.00 95.88 359 ALA A C 1
ATOM 2612 O O . ALA A 1 359 ? -33.545 -20.300 21.136 1.00 95.88 359 ALA A O 1
ATOM 2613 N N . ALA A 1 360 ? -32.302 -22.070 21.755 1.00 95.69 360 ALA A N 1
ATOM 2614 C CA . ALA A 1 360 ? -33.217 -22.541 22.784 1.00 95.69 360 ALA A CA 1
ATOM 2615 C C . ALA A 1 360 ? -33.141 -21.716 24.082 1.00 95.69 360 ALA A C 1
ATOM 2617 O O . ALA A 1 360 ? -34.193 -21.416 24.655 1.00 95.69 360 ALA A O 1
ATOM 2618 N N . PHE A 1 361 ? -31.956 -21.324 24.562 1.00 96.75 361 PHE A N 1
ATOM 2619 C CA . PHE A 1 361 ? -31.824 -20.533 25.790 1.00 96.75 361 PHE A CA 1
ATOM 2620 C C . PHE A 1 361 ? -32.312 -19.091 25.636 1.00 96.75 361 PHE A C 1
ATOM 2622 O O . PHE A 1 361 ? -33.085 -18.648 26.485 1.00 96.75 361 PHE A O 1
ATOM 2629 N N . ILE A 1 362 ? -32.004 -18.419 24.526 1.00 95.50 362 ILE A N 1
ATOM 2630 C CA . ILE A 1 362 ? -32.545 -17.102 24.153 1.00 95.50 362 ILE A CA 1
ATOM 2631 C C . ILE A 1 362 ? -34.078 -17.130 24.163 1.00 95.50 362 ILE A C 1
ATOM 2633 O O . ILE A 1 362 ? -34.732 -16.332 24.836 1.00 95.50 362 ILE A O 1
ATOM 2637 N N . LYS A 1 363 ? -34.683 -18.120 23.493 1.00 95.00 363 LYS A N 1
ATOM 2638 C CA . LYS A 1 363 ? -36.147 -18.279 23.453 1.00 95.00 363 LYS A CA 1
ATOM 2639 C C . LYS A 1 363 ? -36.763 -18.584 24.813 1.00 95.00 363 LYS A C 1
ATOM 2641 O O . LYS A 1 363 ? -37.921 -18.246 25.039 1.00 95.00 363 LYS A O 1
ATOM 2646 N N . ARG A 1 364 ? -36.026 -19.219 25.727 1.00 95.06 364 ARG A N 1
ATOM 2647 C CA . ARG A 1 364 ? -36.477 -19.438 27.109 1.00 95.06 364 ARG A CA 1
ATOM 2648 C C . ARG A 1 364 ? -36.381 -18.154 27.926 1.00 95.06 364 ARG A C 1
ATOM 2650 O O . ARG A 1 364 ? -37.362 -17.807 28.579 1.00 95.06 364 ARG A O 1
ATOM 2657 N N . TRP A 1 365 ? -35.267 -17.432 27.827 1.00 91.94 365 TRP A N 1
ATOM 2658 C CA . TRP A 1 365 ? -35.048 -16.140 28.476 1.00 91.94 365 TRP A CA 1
ATOM 2659 C C . TRP A 1 365 ? -36.127 -15.121 28.078 1.00 91.94 365 TRP A C 1
ATOM 2661 O O . TRP A 1 365 ? -36.811 -14.582 28.946 1.00 91.94 365 TRP A O 1
ATOM 2671 N N . ALA A 1 366 ? -36.398 -14.981 26.775 1.00 92.12 366 ALA A N 1
ATOM 2672 C CA . ALA A 1 366 ? -37.429 -14.093 26.227 1.00 92.12 366 ALA A CA 1
ATOM 2673 C C . ALA A 1 366 ? -38.872 -14.454 26.654 1.00 92.12 366 ALA A C 1
ATOM 2675 O O . ALA A 1 366 ? -39.780 -13.631 26.547 1.00 92.12 366 ALA A O 1
ATOM 2676 N N . LEU A 1 367 ? -39.098 -15.676 27.153 1.00 93.50 367 LEU A N 1
ATOM 2677 C CA . LEU A 1 367 ? -40.374 -16.140 27.716 1.00 93.50 367 LEU A CA 1
ATOM 2678 C C . LEU A 1 367 ? -40.402 -16.117 29.259 1.00 93.50 367 LEU A C 1
ATOM 2680 O O . LEU A 1 367 ? -41.363 -16.601 29.858 1.00 93.50 367 LEU A O 1
ATOM 2684 N N . GLY A 1 368 ? -39.357 -15.603 29.919 1.00 92.31 368 GLY A N 1
ATOM 2685 C CA . GLY A 1 368 ? -39.213 -15.639 31.380 1.00 92.31 368 GLY A CA 1
ATOM 2686 C C . GLY A 1 368 ? -39.035 -17.052 31.955 1.00 92.31 368 GLY A C 1
ATOM 2687 O O . GLY A 1 368 ? -39.298 -17.282 33.136 1.00 92.31 368 GLY A O 1
ATOM 2688 N N . LEU A 1 369 ? -38.628 -18.020 31.128 1.00 94.25 369 LEU A N 1
ATOM 2689 C CA . LEU A 1 369 ? -38.414 -19.414 31.517 1.00 94.25 369 LEU A CA 1
ATOM 2690 C C . LEU A 1 369 ? -36.956 -19.641 31.959 1.00 94.25 369 LEU A C 1
ATOM 2692 O O . LEU A 1 369 ? -36.049 -19.025 31.402 1.00 94.25 369 LEU A O 1
ATOM 2696 N N . PRO A 1 370 ? -36.683 -20.580 32.890 1.00 94.06 370 PRO A N 1
ATOM 2697 C CA . PRO A 1 370 ? -35.320 -20.842 33.352 1.00 94.06 370 PRO A CA 1
ATOM 2698 C C . PRO A 1 370 ? -34.374 -21.244 32.212 1.00 94.06 370 PRO A C 1
ATOM 2700 O O . PRO A 1 370 ? -34.581 -22.281 31.571 1.00 94.06 370 PRO A O 1
ATOM 2703 N N . ALA A 1 371 ? -33.326 -20.454 31.995 1.00 92.50 371 ALA A N 1
ATOM 2704 C CA . ALA A 1 371 ? -32.265 -20.692 31.021 1.00 92.50 371 ALA A CA 1
ATOM 2705 C C . ALA A 1 371 ? -30.921 -20.851 31.772 1.00 92.50 371 ALA A C 1
ATOM 2707 O O . ALA A 1 371 ? -30.170 -19.890 31.892 1.00 92.50 371 ALA A O 1
ATOM 2708 N N . PRO A 1 372 ? -30.646 -22.027 32.378 1.00 90.06 372 PRO A N 1
ATOM 2709 C CA . PRO A 1 372 ? -29.565 -22.199 33.359 1.00 90.06 372 PRO A CA 1
ATOM 2710 C C . PRO A 1 372 ? -28.136 -22.053 32.820 1.00 90.06 372 PRO A C 1
ATOM 2712 O O . PRO A 1 372 ? -27.223 -21.955 33.632 1.00 90.06 372 PRO A O 1
ATOM 2715 N N . LEU A 1 373 ? -27.945 -22.053 31.499 1.00 91.44 373 LEU A N 1
ATOM 2716 C CA . LEU A 1 373 ? -26.659 -21.789 30.849 1.00 91.44 373 LEU A CA 1
ATOM 2717 C C . LEU A 1 373 ? -26.685 -20.479 30.043 1.00 91.44 373 LEU A C 1
ATOM 2719 O O . LEU A 1 373 ? -25.842 -20.277 29.195 1.00 91.44 373 LEU A O 1
ATOM 2723 N N . PHE A 1 374 ? -27.638 -19.572 30.276 1.00 94.31 374 PHE A N 1
ATOM 2724 C CA . PHE A 1 374 ? -27.616 -18.243 29.653 1.00 94.31 374 PHE A CA 1
ATOM 2725 C C . PHE A 1 374 ? -26.589 -17.361 30.385 1.00 94.31 374 PHE A C 1
ATOM 2727 O O . PHE A 1 374 ? -26.945 -16.594 31.283 1.00 94.31 374 PHE A O 1
ATOM 2734 N N . LEU A 1 375 ? -25.306 -17.581 30.083 1.00 95.81 375 LEU A N 1
ATOM 2735 C CA . LEU A 1 375 ? -24.155 -17.030 30.799 1.00 95.81 375 LEU A CA 1
ATOM 2736 C C . LEU A 1 375 ? -23.698 -15.682 30.234 1.00 95.81 375 LEU A C 1
ATOM 2738 O O . LEU A 1 375 ? -23.318 -14.811 31.017 1.00 95.81 375 LEU A O 1
ATOM 2742 N N . VAL A 1 376 ? -23.781 -15.491 28.912 1.00 95.44 376 VAL A N 1
ATOM 2743 C CA . VAL A 1 376 ? -23.321 -14.277 28.216 1.00 95.44 376 VAL A CA 1
ATOM 2744 C C . VAL A 1 376 ? -24.521 -13.510 27.630 1.00 95.44 376 VAL A C 1
ATOM 2746 O O . VAL A 1 376 ? -24.765 -13.526 26.425 1.00 95.44 376 VAL A O 1
ATOM 2749 N N . PRO A 1 377 ? -25.334 -12.827 28.464 1.00 94.12 377 PRO A N 1
ATOM 2750 C CA . PRO A 1 377 ? -26.589 -12.207 28.025 1.00 94.12 377 PRO A CA 1
ATOM 2751 C C . PRO A 1 377 ? -26.392 -11.082 27.001 1.00 94.12 377 PRO A C 1
ATOM 2753 O O . PRO A 1 377 ? -27.304 -10.793 26.228 1.00 94.12 377 PRO A O 1
ATOM 2756 N N . ASN A 1 378 ? -25.217 -10.448 26.997 1.00 95.69 378 ASN A N 1
ATOM 2757 C CA . ASN A 1 378 ? -24.873 -9.382 26.064 1.00 95.69 378 ASN A CA 1
ATOM 2758 C C . ASN A 1 378 ? -24.666 -9.885 24.626 1.00 95.69 378 ASN A C 1
ATOM 2760 O O . ASN A 1 378 ? -24.868 -9.088 23.715 1.00 95.69 378 ASN A O 1
ATOM 2764 N N . ASN A 1 379 ? -24.321 -11.166 24.424 1.00 96.94 379 ASN A N 1
ATOM 2765 C CA . ASN A 1 379 ? -24.088 -11.759 23.099 1.00 96.94 379 ASN A CA 1
ATOM 2766 C C . ASN A 1 379 ? -25.388 -12.052 22.332 1.00 96.94 379 ASN A C 1
ATOM 2768 O O . ASN A 1 379 ? -25.350 -12.393 21.157 1.00 96.94 379 ASN A O 1
ATOM 2772 N N . CYS A 1 380 ? -26.550 -11.946 22.984 1.00 96.75 380 CYS A N 1
ATOM 2773 C CA . CYS A 1 380 ? -27.814 -12.453 22.450 1.00 96.75 380 CYS A CA 1
ATOM 2774 C C . CYS A 1 380 ? -28.327 -11.746 21.181 1.00 96.75 380 CYS A C 1
ATOM 2776 O O . CYS A 1 380 ? -28.997 -12.393 20.382 1.00 96.75 380 CYS A O 1
ATOM 2778 N N . ASP A 1 381 ? -28.081 -10.442 21.026 1.00 95.75 381 ASP A N 1
ATOM 2779 C CA . ASP A 1 381 ? -28.664 -9.638 19.942 1.00 95.75 381 ASP A CA 1
ATOM 2780 C C . ASP A 1 381 ? -27.903 -9.848 18.624 1.00 95.75 381 ASP A C 1
ATOM 2782 O O . ASP A 1 381 ? -26.770 -9.399 18.476 1.00 95.75 381 ASP A O 1
ATOM 2786 N N . VAL A 1 382 ? -28.513 -10.555 17.672 1.00 95.88 382 VAL A N 1
ATOM 2787 C CA . VAL A 1 382 ? -27.891 -10.881 16.375 1.00 95.88 382 VAL A CA 1
ATOM 2788 C C . VAL A 1 382 ? -28.557 -10.180 15.194 1.00 95.88 382 VAL A C 1
ATOM 2790 O O . VAL A 1 382 ? -28.118 -10.395 14.065 1.00 95.88 382 VAL A O 1
ATOM 2793 N N . SER A 1 383 ? -29.591 -9.359 15.423 1.00 94.12 383 SER A N 1
ATOM 2794 C CA . SER A 1 383 ? -30.252 -8.550 14.381 1.00 94.12 383 SER A CA 1
ATOM 2795 C C . SER A 1 383 ? -30.166 -7.033 14.572 1.00 94.12 383 SER A C 1
ATOM 2797 O O . SER A 1 383 ? -30.549 -6.287 13.666 1.00 94.12 383 SER A O 1
ATOM 2799 N N . GLY A 1 384 ? -29.592 -6.563 15.679 1.00 92.56 384 GLY A N 1
ATOM 2800 C CA . GLY A 1 384 ? -29.280 -5.157 15.922 1.00 92.56 384 GLY A CA 1
ATOM 2801 C C . GLY A 1 384 ? -30.484 -4.303 16.322 1.00 92.56 384 GLY A C 1
ATOM 2802 O O . GLY A 1 384 ? -30.432 -3.079 16.191 1.00 92.56 384 GLY A O 1
ATOM 2803 N N . GLU A 1 385 ? -31.584 -4.903 16.796 1.00 92.75 385 GLU A N 1
ATOM 2804 C CA . GLU A 1 385 ? -32.739 -4.145 17.302 1.00 92.75 385 GLU A CA 1
ATOM 2805 C C . GLU A 1 385 ? -32.566 -3.598 18.734 1.00 92.75 385 GLU A C 1
ATOM 2807 O O . GLU A 1 385 ? -33.421 -2.847 19.214 1.00 92.75 385 GLU A O 1
ATOM 2812 N N . GLY A 1 386 ? -31.472 -3.946 19.417 1.00 91.69 386 GLY A N 1
ATOM 2813 C CA . GLY A 1 386 ? -31.148 -3.537 20.785 1.00 91.69 386 GLY A CA 1
ATOM 2814 C C . GLY A 1 386 ? -31.866 -4.348 21.870 1.00 91.69 386 GLY A C 1
ATOM 2815 O O . GLY A 1 386 ? -31.906 -3.915 23.026 1.00 91.69 386 GLY A O 1
ATOM 2816 N N . VAL A 1 387 ? -32.486 -5.485 21.523 1.00 92.69 387 VAL A N 1
ATOM 2817 C CA . VAL A 1 387 ? -33.294 -6.308 22.438 1.00 92.69 387 VAL A CA 1
ATOM 2818 C C . VAL A 1 387 ? -33.220 -7.807 22.129 1.00 92.69 387 VAL A C 1
ATOM 2820 O O . VAL A 1 387 ? -33.925 -8.314 21.264 1.00 92.69 387 VAL A O 1
ATOM 2823 N N . CYS A 1 388 ? -32.487 -8.548 22.962 1.00 93.12 388 CYS A N 1
ATOM 2824 C CA . CYS A 1 388 ? -32.516 -10.015 23.016 1.00 93.12 388 CYS A CA 1
ATOM 2825 C C . CYS A 1 388 ? -33.955 -10.573 23.045 1.00 93.12 388 CYS A C 1
ATOM 2827 O O . CYS A 1 388 ? -34.705 -10.327 23.996 1.00 93.12 388 CYS A O 1
ATOM 2829 N N . ASN A 1 389 ? -34.376 -11.317 22.018 1.00 93.62 389 ASN A N 1
ATOM 2830 C CA . ASN A 1 389 ? -35.752 -11.792 21.885 1.00 93.62 389 ASN A CA 1
ATOM 2831 C C . ASN A 1 389 ? -35.907 -13.089 21.052 1.00 93.62 389 ASN A C 1
ATOM 2833 O O . ASN A 1 389 ? -34.967 -13.821 20.752 1.00 93.62 389 ASN A O 1
ATOM 2837 N N . GLY A 1 390 ? -37.153 -13.449 20.719 1.00 93.94 390 GLY A N 1
ATOM 2838 C CA . GLY A 1 390 ? -37.463 -14.661 19.946 1.00 93.94 390 GLY A CA 1
ATOM 2839 C C . GLY A 1 390 ? -36.997 -14.625 18.482 1.00 93.94 390 GLY A C 1
ATOM 2840 O O . GLY A 1 390 ? -36.933 -15.688 17.847 1.00 93.94 390 GLY A O 1
ATOM 2841 N N . THR A 1 391 ? -36.686 -13.434 17.963 1.00 95.12 391 THR A N 1
ATOM 2842 C CA . THR A 1 391 ? -36.113 -13.187 16.632 1.00 95.12 391 THR A CA 1
ATOM 2843 C C . THR A 1 391 ? -34.677 -13.693 16.574 1.00 95.12 391 THR A C 1
ATOM 2845 O O . THR A 1 391 ? -34.405 -14.583 15.770 1.00 95.12 391 THR A O 1
ATOM 2848 N N . ASP A 1 392 ? -33.817 -13.275 17.504 1.00 96.31 392 ASP A N 1
ATOM 2849 C CA . ASP A 1 392 ? -32.407 -13.680 17.598 1.00 96.31 392 ASP A CA 1
ATOM 2850 C C . ASP A 1 392 ? -32.237 -15.196 17.626 1.00 96.31 392 ASP A C 1
ATOM 2852 O O . ASP A 1 392 ? -31.661 -15.808 16.725 1.00 96.31 392 ASP A O 1
ATOM 2856 N N . GLY A 1 393 ? -32.892 -15.849 18.593 1.00 95.25 393 GLY A N 1
ATOM 2857 C CA . GLY A 1 393 ? -32.886 -17.305 18.710 1.00 95.25 393 GLY A CA 1
ATOM 2858 C C . GLY A 1 393 ? -33.561 -18.017 17.529 1.00 95.25 393 GLY A C 1
ATOM 2859 O O . GLY A 1 393 ? -33.574 -19.246 17.465 1.00 95.25 393 GLY A O 1
ATOM 2860 N N . THR A 1 394 ? -34.195 -17.298 16.599 1.00 94.81 394 THR A N 1
ATOM 2861 C CA . THR A 1 394 ? -34.656 -17.833 15.308 1.00 94.81 394 THR A CA 1
ATOM 2862 C C . THR A 1 394 ? -33.614 -17.637 14.214 1.00 94.81 394 THR A C 1
ATOM 2864 O O . THR A 1 394 ? -33.385 -18.591 13.473 1.00 94.81 394 THR A O 1
ATOM 2867 N N . LEU A 1 395 ? -32.959 -16.477 14.146 1.00 95.00 395 LEU A N 1
ATOM 2868 C CA . LEU A 1 395 ? -31.857 -16.196 13.226 1.00 95.00 395 LEU A CA 1
ATOM 2869 C C . LEU A 1 395 ? -30.672 -17.140 13.465 1.00 95.00 395 LEU A C 1
ATOM 2871 O O . LEU A 1 395 ? -30.240 -17.790 12.517 1.00 95.00 395 LEU A O 1
ATOM 2875 N N . ILE A 1 396 ? -30.255 -17.331 14.723 1.00 95.00 396 ILE A N 1
ATOM 2876 C CA . ILE A 1 396 ? -29.197 -18.278 15.130 1.00 95.00 396 ILE A CA 1
ATOM 2877 C C . ILE A 1 396 ? -29.485 -19.692 14.620 1.00 95.00 396 ILE A C 1
ATOM 2879 O O . ILE A 1 396 ? -28.643 -20.295 13.969 1.00 95.00 396 ILE A O 1
ATOM 2883 N N . ARG A 1 397 ? -30.711 -20.201 14.799 1.00 92.88 397 ARG A N 1
ATOM 2884 C CA . ARG A 1 397 ? -31.110 -21.531 14.294 1.00 92.88 397 ARG A CA 1
ATOM 2885 C C . ARG A 1 397 ? -31.052 -21.634 12.760 1.00 92.88 397 ARG A C 1
ATOM 2887 O O . ARG A 1 397 ? -30.860 -22.719 12.221 1.00 92.88 397 ARG A O 1
ATOM 2894 N N . HIS A 1 398 ? -31.261 -20.536 12.031 1.00 90.38 398 HIS A N 1
ATOM 2895 C CA . HIS A 1 398 ? -31.069 -20.525 10.576 1.00 90.38 398 HIS A CA 1
ATOM 2896 C C . HIS A 1 398 ? -29.577 -20.474 10.207 1.00 90.38 398 HIS A C 1
ATOM 2898 O O . HIS A 1 398 ? -29.148 -21.207 9.317 1.00 90.38 398 HIS A O 1
ATOM 2904 N N . ALA A 1 399 ? -28.782 -19.693 10.939 1.00 89.19 399 ALA A N 1
ATOM 2905 C CA . ALA A 1 399 ? -27.342 -19.574 10.752 1.00 89.19 399 ALA A CA 1
ATOM 2906 C C . ALA A 1 399 ? -26.594 -20.887 11.064 1.00 89.19 399 ALA A C 1
ATOM 2908 O O . ALA A 1 399 ? -25.923 -21.423 10.184 1.00 89.19 399 ALA A O 1
ATOM 2909 N N . ALA A 1 400 ? -26.824 -21.485 12.237 1.00 87.88 400 ALA A N 1
ATOM 2910 C CA . ALA A 1 400 ? -26.275 -22.778 12.661 1.00 87.88 400 ALA A CA 1
ATOM 2911 C C . ALA A 1 400 ? -26.675 -23.956 11.746 1.00 87.88 400 ALA A C 1
ATOM 2913 O O . ALA A 1 400 ? -25.968 -24.961 11.673 1.00 87.88 400 ALA A O 1
ATOM 2914 N N . ALA A 1 401 ? -27.776 -23.829 10.994 1.00 87.06 401 ALA A N 1
ATOM 2915 C CA . ALA A 1 401 ? -28.177 -24.779 9.953 1.00 87.06 401 ALA A CA 1
ATOM 2916 C C . ALA A 1 401 ? -27.441 -24.581 8.605 1.00 87.06 401 ALA A C 1
ATOM 2918 O O . ALA A 1 401 ? -27.814 -25.203 7.607 1.00 87.06 401 ALA A O 1
ATOM 2919 N N . GLY A 1 402 ? -26.423 -23.714 8.551 1.00 83.06 402 GLY A N 1
ATOM 2920 C CA . GLY A 1 402 ? -25.662 -23.383 7.342 1.00 83.06 402 GLY A CA 1
ATOM 2921 C C . GLY A 1 402 ? -26.359 -22.385 6.411 1.00 83.06 402 GLY A C 1
ATOM 2922 O O . GLY A 1 402 ? -26.025 -22.321 5.229 1.00 83.06 402 GLY A O 1
ATOM 2923 N N . ALA A 1 403 ? -27.345 -21.631 6.911 1.00 82.38 403 ALA A N 1
ATOM 2924 C CA . ALA A 1 403 ? -28.124 -20.667 6.134 1.00 82.38 403 ALA A CA 1
ATOM 2925 C C . ALA A 1 403 ? -28.316 -19.329 6.889 1.00 82.38 403 ALA A C 1
ATOM 2927 O O . ALA A 1 403 ? -29.460 -18.967 7.191 1.00 82.38 403 ALA A O 1
ATOM 2928 N N . PRO A 1 404 ? -27.227 -18.596 7.212 1.00 82.06 404 PRO A N 1
ATOM 2929 C CA . PRO A 1 404 ? -27.299 -17.301 7.893 1.00 82.06 404 PRO A CA 1
ATOM 2930 C C . PRO A 1 404 ? -28.198 -16.317 7.123 1.00 82.06 404 PRO A C 1
ATOM 2932 O O . PRO A 1 404 ? -27.950 -16.046 5.944 1.00 82.06 404 PRO A O 1
ATOM 2935 N N . PRO A 1 405 ? -29.275 -15.798 7.743 1.00 83.06 405 PRO A N 1
ATOM 2936 C CA . PRO A 1 405 ? -30.121 -14.782 7.123 1.00 83.06 405 PRO A CA 1
ATOM 2937 C C . PRO A 1 405 ? -29.390 -13.442 6.973 1.00 83.06 405 PRO A C 1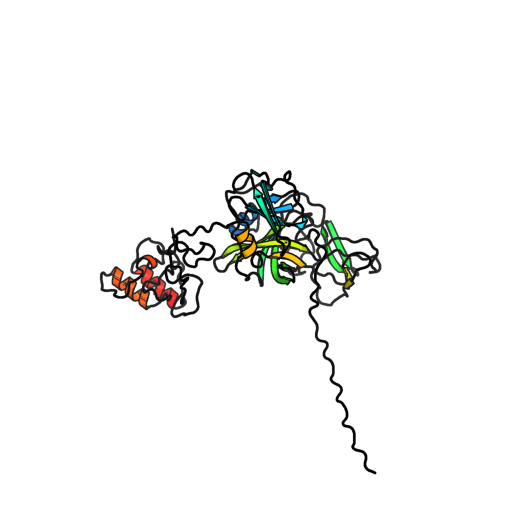
ATOM 2939 O O . PRO A 1 405 ? -28.499 -13.132 7.749 1.00 83.06 405 PRO A O 1
ATOM 2942 N N . ILE A 1 406 ? -29.857 -12.584 6.059 1.00 82.31 406 ILE A N 1
ATOM 2943 C CA . ILE A 1 406 ? -29.331 -11.211 5.858 1.00 82.31 406 ILE A CA 1
ATOM 2944 C C . ILE A 1 406 ? -29.417 -10.344 7.135 1.00 82.31 406 ILE A C 1
ATOM 2946 O O . ILE A 1 406 ? -28.711 -9.352 7.254 1.00 82.31 406 ILE A O 1
ATOM 2950 N N . LEU A 1 407 ? -30.289 -10.712 8.079 1.00 87.25 407 LEU A N 1
ATOM 2951 C CA . LEU A 1 407 ? -30.455 -10.039 9.370 1.00 87.25 407 LEU A CA 1
ATOM 2952 C C . LEU A 1 407 ? -29.588 -10.632 10.494 1.00 87.25 407 LEU A C 1
ATOM 2954 O O . LEU A 1 407 ? -29.767 -10.216 11.623 1.00 87.25 407 LEU A O 1
ATOM 2958 N N . PHE A 1 408 ? -28.729 -11.621 10.233 1.00 92.44 408 PHE A N 1
ATOM 2959 C CA . PHE A 1 408 ? -27.826 -12.190 11.238 1.00 92.44 408 PHE A CA 1
ATOM 2960 C C . PHE A 1 408 ? -26.438 -11.548 11.121 1.00 92.44 408 PHE A C 1
ATOM 2962 O O . PHE A 1 408 ? -25.847 -11.579 10.041 1.00 92.44 408 PHE A O 1
ATOM 2969 N N . GLY A 1 409 ? -25.905 -11.011 12.219 1.00 92.00 409 GLY A N 1
ATOM 2970 C CA . GLY A 1 409 ? -24.566 -10.425 12.254 1.00 92.00 409 GLY A CA 1
ATOM 2971 C C . GLY A 1 409 ? -24.055 -10.111 13.661 1.00 92.00 409 GLY A C 1
ATOM 2972 O O . GLY A 1 409 ? -24.736 -10.344 14.660 1.00 92.00 409 GLY A O 1
ATOM 2973 N N . GLN A 1 410 ? -22.838 -9.568 13.717 1.00 94.19 410 GLN A N 1
ATOM 2974 C CA . GLN A 1 410 ? -22.162 -9.166 14.953 1.00 94.19 410 GLN A CA 1
ATOM 2975 C C . GLN A 1 410 ? -22.698 -7.805 15.437 1.00 94.19 410 GLN A C 1
ATOM 2977 O O . GLN A 1 410 ? -22.068 -6.768 15.243 1.00 94.19 410 GLN A O 1
ATOM 2982 N N . TYR A 1 411 ? -23.913 -7.799 15.992 1.00 94.25 411 TYR A N 1
ATOM 2983 C CA . TYR A 1 411 ? -24.604 -6.590 16.479 1.00 94.25 411 TYR A CA 1
ATOM 2984 C C . TYR A 1 411 ? -24.834 -6.584 17.995 1.00 94.25 411 TYR A C 1
ATOM 2986 O O . TYR A 1 411 ? -25.461 -5.674 18.539 1.00 94.25 411 TYR A O 1
ATOM 2994 N N . CYS A 1 412 ? -24.349 -7.619 18.673 1.00 95.38 412 CYS A N 1
ATOM 2995 C CA . CYS A 1 412 ? -24.515 -7.803 20.097 1.00 95.38 412 CYS A CA 1
ATOM 2996 C C . CYS A 1 412 ? -23.583 -6.883 20.886 1.00 95.38 412 CYS A C 1
ATOM 2998 O O . CYS A 1 412 ? -22.515 -6.484 20.426 1.00 95.38 412 CYS A O 1
ATOM 3000 N N . ARG A 1 413 ? -23.962 -6.594 22.132 1.00 93.81 413 ARG A N 1
ATOM 3001 C CA . ARG A 1 413 ? -23.309 -5.562 22.946 1.00 93.81 413 ARG A CA 1
ATOM 3002 C C . ARG A 1 413 ? -21.837 -5.848 23.279 1.00 93.81 413 ARG A C 1
ATOM 3004 O O . ARG A 1 413 ? -21.135 -4.930 23.679 1.00 93.81 413 ARG A O 1
ATOM 3011 N N . ASN A 1 414 ? -21.377 -7.090 23.150 1.00 95.12 414 ASN A N 1
ATOM 3012 C CA . ASN A 1 414 ? -19.967 -7.420 23.359 1.00 95.12 414 ASN A CA 1
ATOM 3013 C C . ASN A 1 414 ? -19.108 -7.284 22.084 1.00 95.12 414 ASN A C 1
ATOM 3015 O O . ASN A 1 414 ? -17.889 -7.332 22.187 1.00 95.12 414 ASN A O 1
ATOM 3019 N N . ALA A 1 415 ? -19.717 -7.092 20.908 1.00 92.75 415 ALA A N 1
ATOM 3020 C CA . ALA A 1 415 ? -19.031 -6.899 19.626 1.00 92.75 415 ALA A CA 1
ATOM 3021 C C . ALA A 1 415 ? -19.138 -5.454 19.088 1.00 92.75 415 ALA A C 1
ATOM 3023 O O . ALA A 1 415 ? -18.736 -5.187 17.956 1.00 92.75 415 ALA A O 1
ATOM 3024 N N . THR A 1 416 ? -19.705 -4.521 19.866 1.00 86.25 416 THR A N 1
ATOM 3025 C CA . THR A 1 416 ? -19.970 -3.133 19.445 1.00 86.25 416 THR A CA 1
ATOM 3026 C C . THR A 1 416 ? -19.789 -2.122 20.594 1.00 86.25 416 THR A C 1
ATOM 3028 O O . THR A 1 416 ? -20.154 -2.467 21.720 1.00 86.25 416 THR A O 1
ATOM 3031 N N . PRO A 1 417 ? -19.360 -0.870 20.323 1.00 77.75 417 PRO A N 1
ATOM 3032 C CA . PRO A 1 417 ? -19.293 0.230 21.306 1.00 77.75 417 PRO A CA 1
ATOM 3033 C C . PRO A 1 417 ? -20.612 0.603 22.019 1.00 77.75 417 PRO A C 1
ATOM 3035 O O . PRO A 1 417 ? -21.680 0.550 21.365 1.00 77.75 417 PRO A O 1
#